Protein AF-A0A8S1AQK8-F1 (afdb_monomer_lite)

Secondary structure (DSSP, 8-state):
-------------------PPTTEESGGG-EEPTTEEE-TTS-EEE----TTTEEEEEE-TTS-EEEPTTEESTTS-EESSTTEEEETTEEEEPPHHHHHHHHHHHHHHHHHHHH--TTGGGSSPSS-HHHHHHHHHHHHHHHHHHHHHHHHHHHHHHHHHHHHHHHHHHHHHHHHHHHHHHHHHHHHHHHHHHHHHHHHHHHHHHHHHHHHHHHHHHHHHHHT-----HHHHHHHHHHHHHHHHHS-HHHHHHHHHHHHHHHHHHHHHHHHHHHHHHHHHHHHHHHHHHHHHHHHHHHHHHHHHHHHHTT-GGGHHHHHHHHHHHHHHHHHHHHHHHHHHHHHHT--HHHHHHHHHHHHHHHHHHHHHHHHHHHHHHHHHHHHHHHHHHHHHHHHHIIIIIHHHHHHHHHHHHHHHHTT-

pLDDT: mean 77.37, std 11.77, range [29.08, 92.19]

InterPro domains:
  IPR002049 Laminin-type EGF domain [PF00053] (47-82)
  IPR002049 Laminin-type EGF domain [PS50027] (47-93)
  IPR002049 Laminin-type EGF domain [SM00180] (47-91)
  IPR002049 Laminin-type EGF domain [cd00055] (46-94)
  IPR050440 Laminin/Netrin Extracellular Matrix [PTHR10574] (21-348)

Sequence (421 aa):
MSFASTIAQPVLEVPVAEFVRRGYAGPECSACAAGWRRDVRGACVACACHARGALSPHCDALGRCRCRPFATGPRCDQCVARRTFMDSDGCSPCDNCTQTLLDSVEQLTTNLRTQADPTELRRIPKPFAAVREFHHNATILQNKLNQFKSNKVHTKNLENILNDLESTEHNLFTEANSLKTEASRREKEAEYLSLESMSALEEVYKARRKLSVQVEALDEFAQGEKHLSAHRALKEARHLLRQIKETKLGDYVTGSNDVFDSAHVQSTAIQEYNYRLSDLTRRMNTLHSRLNTWEQKSADLEKLAGIVWKADDTVTALEEMVKPKLAAVRDIGLRCRLILEDISTLSSSNITDEIRSLLLQSQTFAIKFPSLAAELATLTQAAEEKEGILYNLTPVYKQKYLEAVEKHVKELGVKAKEYKQ

Radius of gyration: 60.31 Å; chains: 1; bounding box: 198×45×149 Å

Organism: Arctia plantaginis (NCBI:txid874455)

Foldseek 3Di:
DDDDDDDDDDDDDDDDPDPADQQFDDVPSPHGDFQWEQDPVRDTDGLLADPQFAPDSGADNVSAGHGDPQFDDSRSLHGPDPQWHQDPNGTGHDDPVVVVVVVVVVVVVVCCVPVPDPCVVVVCPPPNVVVVVVVVVVVVVVVVVVVVVVVVVVVVVLVVVLVVLVVLLVVLLVLLVVLLVVLVVLLVVLVVLLVVLVVLLVVLVVLLVLLVVLLVVLVCVVVVVDPDDLVVSLVSLVVSLVVVVVVPLVVSLVVLVVSLVVLVVSLVVLVVSVVVLVVSVVSLVVSVVVLVVLVVVLVVVVVVVVVVVVPDPVCVVVCVVVVVVSVVSVVSSVVSVVSSVVSVVSRCPVSSVSSVVSSVSSNVSSVVSVVSSVSSVVSSVSSVVSSVVSVVVVVVCCVPPVVVVVVVVVVVVVVVVVVVD

Structure (mmCIF, N/CA/C/O backbone):
data_AF-A0A8S1AQK8-F1
#
_entry.id   AF-A0A8S1AQK8-F1
#
loop_
_atom_site.group_PDB
_atom_site.id
_atom_site.type_symbol
_atom_site.label_atom_id
_atom_site.label_alt_id
_atom_site.label_comp_id
_atom_site.label_asym_id
_atom_site.label_entity_id
_atom_site.label_seq_id
_atom_site.pdbx_PDB_ins_code
_atom_site.Cartn_x
_atom_site.Cartn_y
_atom_site.Cartn_z
_atom_site.occupancy
_atom_site.B_iso_or_equiv
_atom_site.auth_seq_id
_atom_site.auth_comp_id
_atom_site.auth_asym_id
_atom_site.auth_atom_id
_atom_site.pdbx_PDB_model_num
ATOM 1 N N . MET A 1 1 ? 129.127 -18.729 -2.882 1.00 35.97 1 MET A N 1
ATOM 2 C CA . MET A 1 1 ? 128.360 -17.977 -3.902 1.00 35.97 1 MET A CA 1
ATOM 3 C C . MET A 1 1 ? 126.903 -18.335 -3.641 1.00 35.97 1 MET A C 1
ATOM 5 O O . MET A 1 1 ? 126.630 -19.518 -3.586 1.00 35.97 1 MET A O 1
ATOM 9 N N . SER A 1 2 ? 125.968 -17.463 -3.295 1.00 33.12 2 SER A N 1
ATOM 10 C CA . SER A 1 2 ? 125.814 -16.048 -3.609 1.00 33.12 2 SER A CA 1
ATOM 11 C C . SER A 1 2 ? 125.141 -15.302 -2.456 1.00 33.12 2 SER A C 1
ATOM 13 O O . SER A 1 2 ? 124.535 -15.899 -1.571 1.00 33.12 2 SER A O 1
ATOM 15 N N . PHE A 1 3 ? 125.341 -13.991 -2.485 1.00 29.08 3 PHE A N 1
ATOM 16 C CA . PHE A 1 3 ? 125.048 -13.007 -1.457 1.00 29.08 3 PHE A CA 1
ATOM 17 C C . PHE A 1 3 ? 123.557 -12.725 -1.250 1.00 29.08 3 PHE A C 1
ATOM 19 O O . PHE A 1 3 ? 122.744 -12.815 -2.167 1.00 29.08 3 PHE A O 1
ATOM 26 N N . ALA A 1 4 ? 123.267 -12.320 -0.015 1.00 38.44 4 ALA A N 1
ATOM 27 C CA . ALA A 1 4 ? 122.023 -11.745 0.463 1.00 38.44 4 ALA A CA 1
ATOM 28 C C . ALA A 1 4 ? 121.664 -10.421 -0.231 1.00 38.44 4 ALA A C 1
ATOM 30 O O . ALA A 1 4 ? 122.549 -9.642 -0.586 1.00 38.44 4 ALA A O 1
ATOM 31 N N . SER A 1 5 ? 120.368 -10.102 -0.274 1.00 30.77 5 SER A N 1
ATOM 32 C CA . SER A 1 5 ? 119.931 -8.719 -0.088 1.00 30.77 5 SER A CA 1
ATOM 33 C C . SER A 1 5 ? 118.486 -8.635 0.404 1.00 30.77 5 SER A C 1
ATOM 35 O O . SER A 1 5 ? 117.566 -9.204 -0.179 1.00 30.77 5 SER A O 1
ATOM 37 N N . THR A 1 6 ? 118.343 -7.919 1.512 1.00 41.00 6 THR A N 1
ATOM 38 C CA . THR A 1 6 ? 117.124 -7.443 2.163 1.00 41.00 6 THR A CA 1
ATOM 39 C C . THR A 1 6 ? 116.563 -6.257 1.390 1.00 41.00 6 THR A C 1
ATOM 41 O O . THR A 1 6 ? 117.309 -5.301 1.211 1.00 41.00 6 THR A O 1
ATOM 44 N N . ILE A 1 7 ? 115.270 -6.232 1.039 1.00 34.38 7 ILE A N 1
ATOM 45 C CA . ILE A 1 7 ? 114.560 -4.969 0.757 1.00 34.38 7 ILE A CA 1
ATOM 46 C C . ILE A 1 7 ? 113.127 -5.022 1.307 1.00 34.38 7 ILE A C 1
ATOM 48 O O . ILE A 1 7 ? 112.371 -5.961 1.066 1.00 34.38 7 ILE A O 1
ATOM 52 N N . ALA A 1 8 ? 112.812 -3.981 2.077 1.00 32.28 8 ALA A N 1
ATOM 53 C CA . ALA A 1 8 ? 111.547 -3.662 2.717 1.00 32.28 8 ALA A CA 1
ATOM 54 C C . ALA A 1 8 ? 110.463 -3.188 1.726 1.00 32.28 8 ALA A C 1
ATOM 56 O O . ALA A 1 8 ? 110.760 -2.691 0.641 1.00 32.28 8 ALA A O 1
ATOM 57 N N . GLN A 1 9 ? 109.199 -3.303 2.144 1.00 38.00 9 GLN A N 1
ATOM 58 C CA . GLN A 1 9 ? 108.035 -2.712 1.474 1.00 38.00 9 GLN A CA 1
ATOM 59 C C . GLN A 1 9 ? 108.147 -1.183 1.364 1.00 38.00 9 GLN A C 1
ATOM 61 O O . GLN A 1 9 ? 108.571 -0.534 2.323 1.00 38.00 9 GLN A O 1
ATOM 66 N N . PRO A 1 10 ? 107.565 -0.602 0.306 1.00 37.84 10 PRO A N 1
ATOM 67 C CA . PRO A 1 10 ? 106.865 0.659 0.434 1.00 37.84 10 PRO A CA 1
ATOM 68 C C . PRO A 1 10 ? 105.372 0.484 0.131 1.00 37.84 10 PRO A C 1
ATOM 70 O O . PRO A 1 10 ? 104.964 -0.002 -0.919 1.00 37.84 10 PRO A O 1
ATOM 73 N N . VAL A 1 11 ? 104.594 0.839 1.151 1.00 33.06 11 VAL A N 1
ATOM 74 C CA . VAL A 1 11 ? 103.387 1.673 1.129 1.00 33.06 11 VAL A CA 1
ATOM 75 C C . VAL A 1 11 ? 102.499 1.597 -0.119 1.00 33.06 11 VAL A C 1
ATOM 77 O O . VAL A 1 11 ? 102.808 2.083 -1.201 1.00 33.06 11 VAL A O 1
ATOM 80 N N . LEU A 1 12 ? 101.319 1.051 0.150 1.00 39.66 12 LEU A N 1
ATOM 81 C CA . LEU A 1 12 ? 100.062 1.195 -0.562 1.00 39.66 12 LEU A CA 1
ATOM 82 C C . LEU A 1 12 ? 99.781 2.672 -0.934 1.00 39.66 12 LEU A C 1
ATOM 84 O O . LEU A 1 12 ? 99.450 3.471 -0.062 1.00 39.66 12 LEU A O 1
ATOM 88 N N . GLU A 1 13 ? 99.818 3.013 -2.221 1.00 33.25 13 GLU A N 1
ATOM 89 C CA . GLU A 1 13 ? 99.032 4.124 -2.772 1.00 33.25 13 GLU A CA 1
ATOM 90 C C . GLU A 1 13 ? 97.944 3.530 -3.669 1.00 33.25 13 GLU A C 1
ATOM 92 O O . GLU A 1 13 ? 98.164 3.171 -4.823 1.00 33.25 13 GLU A O 1
ATOM 97 N N . VAL A 1 14 ? 96.747 3.383 -3.101 1.00 51.84 14 VAL A N 1
ATOM 98 C CA . VAL A 1 14 ? 95.506 3.279 -3.873 1.00 51.84 14 VAL A CA 1
ATOM 99 C C . VAL A 1 14 ? 95.032 4.707 -4.125 1.00 51.84 14 VAL A C 1
ATOM 101 O O . VAL A 1 14 ? 94.842 5.434 -3.149 1.00 51.84 14 VAL A O 1
ATOM 104 N N . PRO A 1 15 ? 94.762 5.101 -5.383 1.00 44.41 15 PRO A N 1
ATOM 105 C CA . PRO A 1 15 ? 93.731 6.111 -5.574 1.00 44.41 15 PRO A CA 1
ATOM 106 C C . PRO A 1 15 ? 92.690 5.726 -6.633 1.00 44.41 15 PRO A C 1
ATOM 108 O O . PRO A 1 15 ? 92.959 5.583 -7.821 1.00 44.41 15 PRO A O 1
ATOM 111 N N . VAL A 1 16 ? 91.466 5.659 -6.114 1.00 43.66 16 VAL A N 1
ATOM 112 C CA . VAL A 1 16 ? 90.195 6.086 -6.707 1.00 43.66 16 VAL A CA 1
ATOM 113 C C . VAL A 1 16 ? 89.694 5.326 -7.943 1.00 43.66 16 VAL A C 1
ATOM 115 O O . VAL A 1 16 ? 89.776 5.771 -9.085 1.00 43.66 16 VAL A O 1
ATOM 118 N N . ALA A 1 17 ? 88.978 4.229 -7.678 1.00 53.09 17 ALA A N 1
ATOM 119 C CA . ALA A 1 17 ? 87.786 3.904 -8.459 1.00 53.09 17 ALA A CA 1
ATOM 120 C C . ALA A 1 17 ? 86.732 4.996 -8.193 1.00 53.09 17 ALA A C 1
ATOM 122 O O . ALA A 1 17 ? 85.845 4.842 -7.354 1.00 53.09 17 ALA A O 1
ATOM 123 N N . GLU A 1 18 ? 86.892 6.146 -8.844 1.00 49.97 18 GLU A N 1
ATOM 124 C CA . GLU A 1 18 ? 85.935 7.241 -8.756 1.00 49.97 18 GLU A CA 1
ATOM 125 C C . GLU A 1 18 ? 84.737 6.897 -9.634 1.00 49.97 18 GLU A C 1
ATOM 127 O O . GLU A 1 18 ? 84.879 6.342 -10.723 1.00 49.97 18 GLU A O 1
ATOM 132 N N . PHE A 1 19 ? 83.541 7.166 -9.127 1.00 56.34 19 PHE A N 1
ATOM 133 C CA . PHE A 1 19 ? 82.262 6.874 -9.764 1.00 56.34 19 PHE A CA 1
ATOM 134 C C . PHE A 1 19 ? 82.143 7.631 -11.103 1.00 56.34 19 PHE A C 1
ATOM 136 O O . PHE A 1 19 ? 81.564 8.713 -11.183 1.00 56.34 19 PHE A O 1
ATOM 143 N N . VAL A 1 20 ? 82.706 7.082 -12.183 1.00 62.28 20 VAL A N 1
ATOM 144 C CA . VAL A 1 20 ? 82.635 7.705 -13.505 1.00 62.28 20 VAL A CA 1
ATOM 145 C C . VAL A 1 20 ? 81.191 7.637 -13.997 1.00 62.28 20 VAL A C 1
ATOM 147 O O . VAL A 1 20 ? 80.621 6.563 -14.211 1.00 62.28 20 VAL A O 1
ATOM 150 N N . ARG A 1 21 ? 80.571 8.807 -14.175 1.00 70.62 21 ARG A N 1
ATOM 151 C CA . ARG A 1 21 ? 79.219 8.929 -14.730 1.00 70.62 21 ARG A CA 1
ATOM 152 C C . ARG A 1 21 ? 79.172 8.249 -16.103 1.00 70.62 21 ARG A C 1
ATOM 154 O O . ARG A 1 21 ? 80.030 8.510 -16.946 1.00 70.62 21 ARG A O 1
ATOM 161 N N . ARG A 1 22 ? 78.156 7.405 -16.356 1.00 75.31 22 ARG A N 1
ATOM 162 C CA . ARG A 1 22 ? 77.991 6.715 -17.655 1.00 75.31 22 ARG A CA 1
ATOM 163 C C . ARG A 1 22 ? 78.138 7.709 -18.809 1.00 75.31 22 ARG A C 1
ATOM 165 O O . ARG A 1 22 ? 77.418 8.704 -18.858 1.00 75.31 22 ARG A O 1
ATOM 172 N N . GLY A 1 23 ? 79.061 7.410 -19.719 1.00 78.44 23 GLY A N 1
ATOM 173 C CA . GLY A 1 23 ? 79.347 8.235 -20.890 1.00 78.44 23 GLY A CA 1
ATOM 174 C C . GLY A 1 23 ? 80.517 9.209 -20.752 1.00 78.44 23 GLY A C 1
ATOM 175 O O . GLY A 1 23 ? 80.847 9.860 -21.739 1.00 78.44 23 GLY A O 1
ATOM 176 N N . TYR A 1 24 ? 81.175 9.280 -19.592 1.00 83.19 24 TYR A N 1
ATOM 177 C CA . TYR A 1 24 ? 82.377 10.087 -19.349 1.00 83.19 24 TYR A CA 1
ATOM 178 C C . TYR A 1 24 ? 83.602 9.185 -19.116 1.00 83.19 24 TYR A C 1
ATOM 180 O O . TYR A 1 24 ? 83.446 8.021 -18.764 1.00 83.19 24 TYR A O 1
ATOM 188 N N . ALA A 1 25 ? 84.810 9.682 -19.378 1.00 80.44 25 ALA A N 1
ATOM 189 C CA . ALA A 1 25 ? 86.079 8.970 -19.218 1.00 80.44 25 ALA A CA 1
ATOM 190 C C . ALA A 1 25 ? 87.248 9.952 -18.988 1.00 80.44 25 ALA A C 1
ATOM 192 O O . ALA A 1 25 ? 87.110 11.154 -19.219 1.00 80.44 25 ALA A O 1
ATOM 193 N N . GLY A 1 26 ? 88.405 9.429 -18.565 1.00 78.75 26 GLY A N 1
ATOM 194 C CA . GLY A 1 26 ? 89.620 10.203 -18.265 1.00 78.75 26 GLY A CA 1
ATOM 195 C C . GLY A 1 26 ? 89.702 10.691 -16.809 1.00 78.75 26 GLY A C 1
ATOM 196 O O . GLY A 1 26 ? 88.700 10.618 -16.091 1.00 78.75 26 GLY A O 1
ATOM 197 N N . PRO A 1 27 ? 90.878 11.178 -16.360 1.00 69.69 27 PRO A N 1
ATOM 198 C CA . PRO A 1 27 ? 91.016 11.793 -15.042 1.00 69.69 27 PRO A CA 1
ATOM 199 C C . PRO A 1 27 ? 90.060 12.994 -14.947 1.00 69.69 27 PRO A C 1
ATOM 201 O O . PRO A 1 27 ? 89.940 13.776 -15.896 1.00 69.69 27 PRO A O 1
ATOM 204 N N . GLU A 1 28 ? 89.307 13.065 -13.848 1.00 74.69 28 GLU A N 1
ATOM 205 C CA . GLU A 1 28 ? 88.250 14.060 -13.582 1.00 74.69 28 GLU A CA 1
ATOM 206 C C . GLU A 1 28 ? 87.035 14.042 -14.538 1.00 74.69 28 GLU A C 1
ATOM 208 O O . GLU A 1 28 ? 86.314 15.032 -14.652 1.00 74.69 28 GLU A O 1
ATOM 213 N N . CYS A 1 29 ? 86.759 12.936 -15.248 1.00 76.56 29 CYS A N 1
ATOM 214 C CA . CYS A 1 29 ? 85.641 12.856 -16.211 1.00 76.56 29 CYS A CA 1
ATOM 215 C C . CYS A 1 29 ? 85.706 13.929 -17.326 1.00 76.56 29 CYS A C 1
ATOM 217 O O . CYS A 1 29 ? 84.684 14.360 -17.871 1.00 76.56 29 CYS A O 1
ATOM 219 N N . SER A 1 30 ? 86.918 14.363 -17.677 1.00 76.88 30 SER A N 1
ATOM 220 C CA . SER A 1 30 ? 87.186 15.458 -18.617 1.00 76.88 30 SER A CA 1
ATOM 221 C C . SER A 1 30 ? 86.956 15.100 -20.095 1.00 76.88 30 SER A C 1
ATOM 223 O O . SER A 1 30 ? 86.866 15.998 -20.938 1.00 76.88 30 SER A O 1
ATOM 225 N N . ALA A 1 31 ? 86.779 13.821 -20.436 1.00 81.31 31 ALA A N 1
ATOM 226 C CA . ALA A 1 31 ? 86.461 13.347 -21.783 1.00 81.31 31 ALA A CA 1
ATOM 227 C C . ALA A 1 31 ? 85.159 12.529 -21.812 1.00 81.31 31 ALA A C 1
ATOM 229 O O . ALA A 1 31 ? 84.665 12.069 -20.785 1.00 81.31 31 ALA A O 1
ATOM 230 N N . CYS A 1 32 ? 84.579 12.341 -23.000 1.00 84.25 32 CYS A N 1
ATOM 231 C CA . CYS A 1 32 ? 83.489 11.381 -23.168 1.00 84.25 32 CYS A CA 1
ATOM 232 C C . CYS A 1 32 ? 84.048 9.961 -23.314 1.00 84.25 32 CYS A C 1
ATOM 234 O O . CYS A 1 32 ? 85.108 9.761 -23.907 1.00 84.25 32 CYS A O 1
ATOM 236 N N . ALA A 1 33 ? 83.326 8.977 -22.783 1.00 84.19 33 ALA A N 1
ATOM 237 C CA . ALA A 1 33 ? 83.659 7.566 -22.932 1.00 84.19 33 ALA A CA 1
ATOM 238 C C . ALA A 1 33 ? 83.588 7.123 -24.401 1.00 84.19 33 ALA A C 1
ATOM 240 O O . ALA A 1 33 ? 82.897 7.727 -25.223 1.00 84.19 33 ALA A O 1
ATOM 241 N N . ALA A 1 34 ? 84.268 6.028 -24.739 1.00 80.31 34 ALA A N 1
ATOM 242 C CA . ALA A 1 34 ? 84.226 5.472 -26.087 1.00 80.31 34 ALA A CA 1
ATOM 243 C C . ALA A 1 34 ? 82.774 5.167 -26.510 1.00 80.31 34 ALA A C 1
ATOM 245 O O . ALA A 1 34 ? 82.030 4.499 -25.793 1.00 80.31 34 ALA A O 1
ATOM 246 N N . GLY A 1 35 ? 82.356 5.673 -27.675 1.00 81.12 35 GLY A N 1
ATOM 247 C CA . GLY A 1 35 ? 80.964 5.566 -28.138 1.00 81.12 35 GLY A CA 1
ATOM 248 C C . GLY A 1 35 ? 80.052 6.664 -27.597 1.00 81.12 35 GLY A C 1
ATOM 249 O O . GLY A 1 35 ? 78.838 6.551 -27.722 1.00 81.12 35 GLY A O 1
ATOM 250 N N . TRP A 1 36 ? 80.621 7.723 -27.018 1.00 86.00 36 TRP A N 1
ATOM 251 C CA . TRP A 1 36 ? 79.922 8.925 -26.581 1.00 86.00 36 TRP A CA 1
ATOM 252 C C . TRP A 1 36 ? 80.614 10.164 -27.151 1.00 86.00 36 TRP A C 1
ATOM 254 O O . TRP A 1 36 ? 81.833 10.201 -27.304 1.00 86.00 36 TRP A O 1
ATOM 264 N N . ARG A 1 37 ? 79.832 11.196 -27.460 1.00 86.75 37 ARG A N 1
ATOM 265 C CA . ARG A 1 37 ? 80.307 12.492 -27.961 1.00 86.75 37 ARG A CA 1
ATOM 266 C C . ARG A 1 37 ? 79.753 13.626 -27.113 1.00 86.75 37 ARG A C 1
ATOM 268 O O . ARG A 1 37 ? 78.731 13.452 -26.454 1.00 86.75 37 ARG A O 1
ATOM 275 N N . ARG A 1 38 ? 80.356 14.812 -27.186 1.00 85.19 38 ARG A N 1
ATOM 276 C CA . ARG A 1 38 ? 79.736 16.011 -26.609 1.00 85.19 38 ARG A CA 1
ATOM 277 C C . ARG A 1 38 ? 78.570 16.468 -27.480 1.00 85.19 38 ARG A C 1
ATOM 279 O O . ARG A 1 38 ? 78.648 16.478 -28.709 1.00 85.19 38 ARG A O 1
ATOM 286 N N . ASP A 1 39 ? 77.467 16.804 -26.833 1.00 82.50 39 ASP A N 1
ATOM 287 C CA . ASP A 1 39 ? 76.358 17.523 -27.444 1.00 82.50 39 ASP A CA 1
ATOM 288 C C . ASP A 1 39 ? 76.591 19.038 -27.385 1.00 82.50 39 ASP A C 1
ATOM 290 O O . ASP A 1 39 ? 77.487 19.505 -26.683 1.00 82.50 39 ASP A O 1
ATOM 294 N N . VAL A 1 40 ? 75.764 19.823 -28.077 1.00 78.56 40 VAL A N 1
ATOM 295 C CA . VAL A 1 40 ? 75.855 21.297 -28.125 1.00 78.56 40 VAL A CA 1
ATOM 296 C C . VAL A 1 40 ? 75.814 21.967 -26.742 1.00 78.56 40 VAL A C 1
ATOM 298 O O . VAL A 1 40 ? 76.283 23.087 -26.582 1.00 78.56 40 VAL A O 1
ATOM 301 N N . ARG A 1 41 ? 75.298 21.268 -25.722 1.00 79.06 41 ARG A N 1
ATOM 302 C CA . ARG A 1 41 ? 75.254 21.699 -24.311 1.00 79.06 41 ARG A CA 1
ATOM 303 C C . ARG A 1 41 ? 76.453 21.221 -23.476 1.00 79.06 41 ARG A C 1
ATOM 305 O O . ARG A 1 41 ? 76.425 21.309 -22.255 1.00 79.06 41 ARG A O 1
ATOM 312 N N . GLY A 1 42 ? 77.474 20.641 -24.108 1.00 77.25 42 GLY A N 1
ATOM 313 C CA . GLY A 1 42 ? 78.696 20.152 -23.459 1.00 77.25 42 GLY A CA 1
ATOM 314 C C . GLY A 1 42 ? 78.578 18.795 -22.750 1.00 77.25 42 GLY A C 1
ATOM 315 O O . GLY A 1 42 ? 79.599 18.245 -22.327 1.00 77.25 42 GLY A O 1
ATOM 316 N N . ALA A 1 43 ? 77.372 18.224 -22.649 1.00 83.50 43 ALA A N 1
ATOM 317 C CA . ALA A 1 43 ? 77.122 16.918 -22.035 1.00 83.50 43 ALA A CA 1
ATOM 318 C C . ALA A 1 43 ? 77.529 15.751 -22.951 1.00 83.50 43 ALA A C 1
ATOM 320 O O . ALA A 1 43 ? 77.378 15.847 -24.169 1.00 83.50 43 ALA A O 1
ATOM 321 N N . CYS A 1 44 ? 77.999 14.640 -22.377 1.00 86.50 44 CYS A N 1
ATOM 322 C CA . CYS A 1 44 ? 78.300 13.434 -23.144 1.00 86.50 44 CYS A CA 1
ATOM 323 C C . CYS A 1 44 ? 77.015 12.661 -23.459 1.00 86.50 44 CYS A C 1
ATOM 325 O O . CYS A 1 44 ? 76.285 12.247 -22.558 1.00 86.50 44 CYS A O 1
ATOM 327 N N . VAL A 1 45 ? 76.754 12.452 -24.747 1.00 86.25 45 VAL A N 1
ATOM 328 C CA . VAL A 1 45 ? 75.620 11.693 -25.288 1.00 86.25 45 VAL A CA 1
ATOM 329 C C . VAL A 1 45 ? 76.126 10.518 -26.116 1.00 86.25 45 VAL A C 1
ATOM 331 O O . VAL A 1 45 ? 77.160 10.619 -26.776 1.00 86.25 45 VAL A O 1
ATOM 334 N N . ALA A 1 46 ? 75.409 9.397 -26.086 1.00 87.25 46 ALA A N 1
ATOM 335 C CA . ALA A 1 46 ? 75.814 8.202 -26.813 1.00 87.25 46 ALA A CA 1
ATOM 336 C C . ALA A 1 46 ? 75.811 8.452 -28.330 1.00 87.25 46 ALA A C 1
ATOM 338 O O . ALA A 1 46 ? 74.890 9.061 -28.884 1.00 87.25 46 ALA A O 1
ATOM 339 N N . CYS A 1 47 ? 76.841 7.955 -29.007 1.00 88.56 47 CYS A N 1
ATOM 340 C CA . CYS A 1 47 ? 76.890 7.863 -30.454 1.00 88.56 47 CYS A CA 1
ATOM 341 C C . CYS A 1 47 ? 75.759 6.950 -30.914 1.00 88.56 47 CYS A C 1
ATOM 343 O O . CYS A 1 47 ? 75.646 5.794 -30.515 1.00 88.56 47 CYS A O 1
ATOM 345 N N . ALA A 1 48 ? 74.907 7.476 -31.778 1.00 89.25 48 ALA A N 1
ATOM 346 C CA . ALA A 1 48 ? 73.674 6.814 -32.156 1.00 89.25 48 ALA A CA 1
ATOM 347 C C . ALA A 1 48 ? 73.872 5.908 -33.392 1.00 89.25 48 ALA A C 1
ATOM 349 O O . ALA A 1 48 ? 72.978 5.785 -34.227 1.00 89.25 48 ALA A O 1
ATOM 350 N N . CYS A 1 49 ? 75.056 5.309 -33.531 1.00 90.75 49 CYS A N 1
ATOM 351 C CA . CYS A 1 49 ? 75.437 4.499 -34.684 1.00 90.75 49 CYS A CA 1
ATOM 352 C C . CYS A 1 49 ? 74.590 3.231 -34.778 1.00 90.75 49 CYS A C 1
ATOM 354 O O . CYS A 1 49 ? 74.412 2.520 -33.790 1.00 90.75 49 CYS A O 1
ATOM 356 N N . HIS A 1 50 ? 74.061 2.946 -35.966 1.00 89.25 50 HIS A N 1
ATOM 357 C CA . HIS A 1 50 ? 73.225 1.779 -36.197 1.00 89.25 50 HIS A CA 1
ATOM 358 C C . HIS A 1 50 ? 74.061 0.505 -36.051 1.00 89.25 50 HIS A C 1
ATOM 360 O O . HIS A 1 50 ? 75.029 0.312 -36.784 1.00 89.25 50 HIS A O 1
ATOM 366 N N . ALA A 1 51 ? 73.677 -0.381 -35.128 1.00 86.44 51 ALA A N 1
ATOM 367 C CA . ALA A 1 51 ? 74.486 -1.537 -34.726 1.00 86.44 51 ALA A CA 1
ATOM 368 C C . ALA A 1 51 ? 74.898 -2.451 -35.894 1.00 86.44 51 ALA A C 1
ATOM 370 O O . ALA A 1 51 ? 75.964 -3.058 -35.857 1.00 86.44 51 ALA A O 1
ATOM 371 N N . ARG A 1 52 ? 74.063 -2.525 -36.937 1.00 86.94 52 ARG A N 1
ATOM 372 C CA . ARG A 1 52 ? 74.273 -3.396 -38.105 1.00 86.94 52 ARG A CA 1
ATOM 373 C C . ARG A 1 52 ? 74.837 -2.677 -39.324 1.00 86.94 52 ARG A C 1
ATOM 375 O O . ARG A 1 52 ? 75.416 -3.312 -40.194 1.00 86.94 52 ARG A O 1
ATOM 382 N N . GLY A 1 53 ? 74.698 -1.353 -39.374 1.00 85.12 53 GLY A N 1
ATOM 383 C CA . GLY A 1 53 ? 75.172 -0.548 -40.501 1.00 85.12 53 GLY A CA 1
ATOM 384 C C . GLY A 1 53 ? 76.488 0.175 -40.224 1.00 85.12 53 GLY A C 1
ATOM 385 O O . GLY A 1 53 ? 77.186 0.548 -41.160 1.00 85.12 53 GLY A O 1
ATOM 386 N N . ALA A 1 54 ? 76.875 0.348 -38.959 1.00 89.31 54 ALA A N 1
ATOM 387 C CA . ALA A 1 54 ? 78.153 0.932 -38.573 1.00 89.31 54 ALA A CA 1
ATOM 388 C C . ALA A 1 54 ? 79.232 -0.143 -38.341 1.00 89.31 54 ALA A C 1
ATOM 390 O O . ALA A 1 54 ? 78.958 -1.276 -37.943 1.00 89.31 54 ALA A O 1
ATOM 391 N N . LEU A 1 55 ? 80.490 0.218 -38.593 1.00 88.44 55 LEU A N 1
ATOM 392 C CA . LEU A 1 55 ? 81.662 -0.614 -38.306 1.00 88.44 55 LEU A CA 1
ATOM 393 C C . LEU A 1 55 ? 81.933 -0.709 -36.800 1.00 88.44 55 LEU A C 1
ATOM 395 O O . LEU A 1 55 ? 82.468 -1.709 -36.332 1.00 88.44 55 LEU A O 1
ATOM 399 N N . SER A 1 56 ? 81.560 0.324 -36.046 1.00 86.38 56 SER A N 1
ATOM 400 C CA . SER A 1 56 ? 81.688 0.383 -34.593 1.00 86.38 56 SER A CA 1
ATOM 401 C C . SER A 1 56 ? 80.617 1.308 -34.000 1.00 86.38 56 SER A C 1
ATOM 403 O O . SER A 1 56 ? 80.058 2.145 -34.716 1.00 86.38 56 SER A O 1
ATOM 405 N N . PRO A 1 57 ? 80.333 1.213 -32.690 1.00 85.31 57 PRO A N 1
ATOM 406 C CA . PRO A 1 57 ? 79.445 2.149 -32.001 1.00 85.31 57 PRO A CA 1
ATOM 407 C C . PRO A 1 57 ? 80.083 3.536 -31.782 1.00 85.31 57 PRO A C 1
ATOM 409 O O . PRO A 1 57 ? 79.520 4.364 -31.072 1.00 85.31 57 PRO A O 1
ATOM 412 N N . HIS A 1 58 ? 81.267 3.804 -32.341 1.00 87.56 58 HIS A N 1
ATOM 413 C CA . HIS A 1 58 ? 81.984 5.066 -32.181 1.00 87.56 58 HIS A CA 1
ATOM 414 C C . HIS A 1 58 ? 81.682 6.021 -33.339 1.00 87.56 58 HIS A C 1
ATOM 416 O O . HIS A 1 58 ? 81.614 5.620 -34.502 1.00 87.56 58 HIS A O 1
ATOM 422 N N . CYS A 1 59 ? 81.530 7.301 -33.014 1.00 87.56 59 CYS A N 1
ATOM 423 C CA . CYS A 1 59 ? 81.284 8.374 -33.965 1.00 87.56 59 CYS A CA 1
ATOM 424 C C . CYS A 1 59 ? 82.398 9.426 -33.902 1.00 87.56 59 CYS A C 1
ATOM 426 O O . CYS A 1 59 ? 83.110 9.522 -32.901 1.00 87.56 59 CYS A O 1
ATOM 428 N N . ASP A 1 60 ? 82.569 10.190 -34.982 1.00 85.06 60 ASP A N 1
ATOM 429 C CA . ASP A 1 60 ? 83.492 11.326 -35.008 1.00 85.06 60 ASP A CA 1
ATOM 430 C C . ASP A 1 60 ? 83.009 12.471 -34.088 1.00 85.06 60 ASP A C 1
ATOM 432 O O . ASP A 1 60 ? 81.914 12.427 -33.520 1.00 85.06 60 ASP A O 1
ATOM 436 N N . ALA A 1 61 ? 83.816 13.527 -33.941 1.00 77.56 61 ALA A N 1
ATOM 437 C CA . ALA A 1 61 ? 83.465 14.690 -33.117 1.00 77.56 61 ALA A CA 1
ATOM 438 C C . ALA A 1 61 ? 82.161 15.389 -33.562 1.00 77.56 61 ALA A C 1
ATOM 440 O O . ALA A 1 61 ? 81.533 16.085 -32.767 1.00 77.56 61 ALA A O 1
ATOM 441 N N . LEU A 1 62 ? 81.738 15.179 -34.814 1.00 77.44 62 LEU A N 1
ATOM 442 C CA . LEU A 1 62 ? 80.503 15.707 -35.396 1.00 77.44 62 LEU A CA 1
ATOM 443 C C . LEU A 1 62 ? 79.325 14.723 -35.274 1.00 77.44 62 LEU A C 1
ATOM 445 O O . LEU A 1 62 ? 78.217 15.025 -35.711 1.00 77.44 62 LEU A O 1
ATOM 449 N N . GLY A 1 63 ? 79.534 13.555 -34.665 1.00 82.00 63 GLY A N 1
ATOM 450 C CA . GLY A 1 63 ? 78.512 12.536 -34.470 1.00 82.00 63 GLY A CA 1
ATOM 451 C C . GLY A 1 63 ? 78.243 11.646 -35.677 1.00 82.00 63 GLY A C 1
ATOM 452 O O . GLY A 1 63 ? 77.226 10.953 -35.681 1.00 82.00 63 GLY A O 1
ATOM 453 N N . ARG A 1 64 ? 79.133 11.628 -36.673 1.00 87.81 64 ARG A N 1
ATOM 454 C CA . ARG A 1 64 ? 79.023 10.754 -37.844 1.00 87.81 64 ARG A CA 1
ATOM 455 C C . ARG A 1 64 ? 79.680 9.411 -37.582 1.00 87.81 64 ARG A C 1
ATOM 457 O O . ARG A 1 64 ? 80.817 9.323 -37.117 1.00 87.81 64 ARG A O 1
ATOM 464 N N . CYS A 1 65 ? 78.948 8.360 -37.901 1.00 91.62 65 CYS A N 1
ATOM 465 C CA . CYS A 1 65 ? 79.375 6.984 -37.732 1.00 91.62 65 CYS A CA 1
ATOM 466 C C . CYS A 1 65 ? 80.150 6.501 -38.958 1.00 91.62 65 CYS A C 1
ATOM 468 O O . CYS A 1 65 ? 79.906 6.933 -40.084 1.00 91.62 65 CYS A O 1
ATOM 470 N N . ARG A 1 66 ? 81.087 5.575 -38.747 1.00 91.12 66 ARG A N 1
ATOM 471 C CA . ARG A 1 66 ? 81.799 4.921 -39.849 1.00 91.12 66 ARG A CA 1
ATOM 472 C C . ARG A 1 66 ? 80.951 3.765 -40.369 1.00 91.12 66 ARG A C 1
ATOM 474 O O . ARG A 1 66 ? 80.782 2.777 -39.658 1.00 91.12 66 ARG A O 1
ATOM 481 N N . CYS A 1 67 ? 80.406 3.894 -41.573 1.00 90.94 67 CYS A N 1
ATOM 482 C CA . CYS A 1 67 ? 79.481 2.904 -42.123 1.00 90.94 67 CYS A CA 1
ATOM 483 C C . CYS A 1 67 ? 80.205 1.693 -42.714 1.00 90.94 67 CYS A C 1
ATOM 485 O O . CYS A 1 67 ? 81.300 1.810 -43.264 1.00 90.94 67 CYS A O 1
ATOM 487 N N . ARG A 1 68 ? 79.579 0.521 -42.582 1.00 87.69 68 ARG A N 1
ATOM 488 C CA . ARG A 1 68 ? 79.931 -0.700 -43.311 1.00 87.69 68 ARG A CA 1
ATOM 489 C C . ARG A 1 68 ? 79.662 -0.504 -44.809 1.00 87.69 68 ARG A C 1
ATOM 491 O O . ARG A 1 68 ? 78.867 0.369 -45.168 1.00 87.69 68 ARG A O 1
ATOM 498 N N . PRO A 1 69 ? 80.284 -1.312 -45.688 1.00 84.69 69 PRO A N 1
ATOM 499 C CA . PRO A 1 69 ? 79.946 -1.314 -47.106 1.00 84.69 69 PRO A CA 1
ATOM 500 C C . PRO A 1 69 ? 78.429 -1.400 -47.316 1.00 84.69 69 PRO A C 1
ATOM 502 O O . PRO A 1 69 ? 77.744 -2.127 -46.601 1.00 84.69 69 PRO A O 1
ATOM 505 N N . PHE A 1 70 ? 77.919 -0.634 -48.281 1.00 84.94 70 PHE A N 1
ATOM 506 C CA . PHE A 1 70 ? 76.497 -0.535 -48.639 1.00 84.94 70 PHE A CA 1
ATOM 507 C C . PHE A 1 70 ? 75.569 0.149 -47.623 1.00 84.94 70 PHE A C 1
ATOM 509 O O . PHE A 1 70 ? 74.428 0.419 -47.987 1.00 84.94 70 PHE A O 1
ATOM 516 N N . ALA A 1 71 ? 76.034 0.516 -46.425 1.00 89.19 71 ALA A N 1
ATOM 517 C CA . ALA A 1 71 ? 75.299 1.378 -45.497 1.00 89.19 71 ALA A CA 1
ATOM 518 C C . ALA A 1 71 ? 75.705 2.857 -45.658 1.00 89.19 71 ALA A C 1
ATOM 520 O O . ALA A 1 71 ? 76.842 3.176 -46.002 1.00 89.19 71 ALA A O 1
ATOM 521 N N . THR A 1 72 ? 74.778 3.777 -45.404 1.00 89.31 72 THR A N 1
ATOM 522 C CA . THR A 1 72 ? 74.948 5.227 -45.559 1.00 89.31 72 THR A CA 1
ATOM 523 C C . THR A 1 72 ? 74.121 6.007 -44.536 1.00 89.31 72 THR A C 1
ATOM 525 O O . THR A 1 72 ? 73.360 5.438 -43.753 1.00 89.31 72 THR A O 1
ATOM 528 N N . GLY A 1 73 ? 74.285 7.328 -44.538 1.00 88.19 73 GLY A N 1
ATOM 529 C CA . GLY A 1 73 ? 73.678 8.250 -43.584 1.00 88.19 73 GLY A CA 1
ATOM 530 C C . GLY A 1 73 ? 74.583 8.534 -42.378 1.00 88.19 73 GLY A C 1
ATOM 531 O O . GLY A 1 73 ? 75.520 7.786 -42.100 1.00 88.19 73 GLY A O 1
ATOM 532 N N . PRO A 1 74 ? 74.317 9.614 -41.623 1.00 85.50 74 PRO A N 1
ATOM 533 C CA . PRO A 1 74 ? 75.156 10.026 -40.493 1.00 85.50 74 PRO A CA 1
ATOM 534 C C . PRO A 1 74 ? 75.212 8.975 -39.375 1.00 85.50 74 PRO A C 1
ATOM 536 O O . PRO A 1 74 ? 76.186 8.927 -38.626 1.00 85.50 74 PRO A O 1
ATOM 539 N N . ARG A 1 75 ? 74.188 8.120 -39.280 1.00 88.69 75 ARG A N 1
ATOM 540 C CA . ARG A 1 75 ? 74.078 7.032 -38.302 1.00 88.69 75 ARG A CA 1
ATOM 541 C C . ARG A 1 75 ? 74.258 5.645 -38.922 1.00 88.69 75 ARG A C 1
ATOM 543 O O . ARG A 1 75 ? 74.191 4.664 -38.187 1.00 88.69 75 ARG A O 1
ATOM 550 N N . CYS A 1 76 ? 74.524 5.556 -40.226 1.00 90.81 76 CYS A N 1
ATOM 551 C CA . CYS A 1 76 ? 74.615 4.299 -40.975 1.00 90.81 76 CYS A CA 1
ATOM 552 C C . CYS A 1 76 ? 73.336 3.450 -40.928 1.00 90.81 76 CYS A C 1
ATOM 554 O O . CYS A 1 76 ? 73.393 2.226 -40.883 1.00 90.81 76 CYS A O 1
ATOM 556 N N . ASP A 1 77 ? 72.179 4.096 -40.878 1.00 87.81 77 ASP A N 1
ATOM 557 C CA . ASP A 1 77 ? 70.850 3.495 -40.752 1.00 87.81 77 ASP A CA 1
ATOM 558 C C . ASP A 1 77 ? 70.125 3.328 -42.096 1.00 87.81 77 ASP A C 1
ATOM 560 O O . ASP A 1 77 ? 69.006 2.822 -42.137 1.00 87.81 77 ASP A O 1
ATOM 564 N N . GLN A 1 78 ? 70.760 3.716 -43.202 1.00 88.69 78 GLN A N 1
ATOM 565 C CA . GLN A 1 78 ? 70.202 3.621 -44.549 1.00 88.69 78 GLN A CA 1
ATOM 566 C C . GLN A 1 78 ? 71.099 2.772 -45.444 1.00 88.69 78 GLN A C 1
ATOM 568 O O . GLN A 1 78 ? 72.295 2.655 -45.193 1.00 88.69 78 GLN A O 1
ATOM 573 N N . CYS A 1 79 ? 70.542 2.208 -46.512 1.00 88.56 79 CYS A N 1
ATOM 574 C CA . CYS A 1 79 ? 71.309 1.470 -47.509 1.00 88.56 79 CYS A CA 1
ATOM 575 C C . CYS A 1 79 ? 71.565 2.323 -48.756 1.00 88.56 79 CYS A C 1
ATOM 577 O O . CYS A 1 79 ? 70.715 3.107 -49.172 1.00 88.56 79 CYS A O 1
ATOM 579 N N . VAL A 1 80 ? 72.760 2.193 -49.339 1.00 86.00 80 VAL A N 1
ATOM 580 C CA . VAL A 1 80 ? 73.207 2.953 -50.520 1.00 86.00 80 VAL A CA 1
ATOM 581 C C . VAL A 1 80 ? 72.407 2.555 -51.758 1.00 86.00 80 VAL A C 1
ATOM 583 O O . VAL A 1 80 ? 72.012 3.408 -52.552 1.00 86.00 80 VAL A O 1
ATOM 586 N N . ALA A 1 81 ? 72.182 1.253 -51.938 1.00 84.12 81 ALA A N 1
ATOM 587 C CA . ALA A 1 81 ? 71.453 0.733 -53.080 1.00 84.12 81 ALA A CA 1
ATOM 588 C C . ALA A 1 81 ? 69.945 0.932 -52.888 1.00 84.12 81 ALA A C 1
ATOM 590 O O . ALA A 1 81 ? 69.376 0.623 -51.839 1.00 84.12 81 ALA A O 1
ATOM 591 N N . ARG A 1 82 ? 69.273 1.418 -53.934 1.00 77.12 82 ARG A N 1
ATOM 592 C CA . ARG A 1 82 ? 67.807 1.451 -53.958 1.00 77.12 82 ARG A CA 1
ATOM 593 C C . ARG A 1 82 ? 67.275 0.020 -53.873 1.00 77.12 82 ARG A C 1
ATOM 595 O O . ARG A 1 82 ? 67.915 -0.897 -54.377 1.00 77.12 82 ARG A O 1
ATOM 602 N N . ARG A 1 83 ? 66.092 -0.148 -53.272 1.00 83.69 83 ARG A N 1
ATOM 603 C CA . ARG A 1 83 ? 65.416 -1.455 -53.135 1.00 83.69 83 ARG A CA 1
ATOM 604 C C . ARG A 1 83 ? 66.208 -2.457 -52.281 1.00 83.69 83 ARG A C 1
ATOM 606 O O . ARG A 1 83 ? 66.197 -3.661 -52.529 1.00 83.69 83 ARG A O 1
ATOM 613 N N . THR A 1 84 ? 66.902 -1.941 -51.273 1.00 83.75 84 THR A N 1
ATOM 614 C CA . THR A 1 84 ? 67.578 -2.727 -50.240 1.00 83.75 84 THR A CA 1
ATOM 615 C C . THR A 1 84 ? 67.146 -2.221 -48.867 1.00 83.75 84 THR A C 1
ATOM 617 O O . THR A 1 84 ? 66.759 -1.057 -48.723 1.00 83.75 84 THR A O 1
ATOM 620 N N . PHE A 1 85 ? 67.168 -3.095 -47.869 1.00 85.19 85 PHE A N 1
ATOM 621 C CA . PHE A 1 85 ? 66.773 -2.794 -46.499 1.00 85.19 85 PHE A CA 1
ATOM 622 C C . PHE A 1 85 ? 67.843 -3.272 -45.513 1.00 85.19 85 PHE A C 1
ATOM 624 O O . PHE A 1 85 ? 68.698 -4.091 -45.842 1.00 85.19 85 PHE A O 1
ATOM 631 N N . MET A 1 86 ? 67.817 -2.713 -44.305 1.00 85.44 86 MET A N 1
ATOM 632 C CA . MET A 1 86 ? 68.795 -3.001 -43.258 1.00 85.44 86 MET A CA 1
ATOM 633 C C . MET A 1 86 ? 68.319 -4.179 -42.396 1.00 85.44 86 MET A C 1
ATOM 635 O O . MET A 1 86 ? 67.393 -4.021 -41.598 1.00 85.44 86 MET A O 1
ATOM 639 N N . ASP A 1 87 ? 68.976 -5.328 -42.522 1.00 82.62 87 ASP A N 1
ATOM 640 C CA . ASP A 1 87 ? 68.690 -6.569 -41.792 1.00 82.62 87 ASP A CA 1
ATOM 641 C C . ASP A 1 87 ? 69.859 -6.992 -40.874 1.00 82.62 87 ASP A C 1
ATOM 643 O O . ASP A 1 87 ? 70.789 -6.211 -40.652 1.00 82.62 87 ASP A O 1
ATOM 647 N N . SER A 1 88 ? 69.806 -8.203 -40.298 1.00 79.25 88 SER A N 1
ATOM 648 C CA . SER A 1 88 ? 70.820 -8.812 -39.422 1.00 79.25 88 SER A CA 1
ATOM 649 C C . SER A 1 88 ? 72.239 -8.735 -39.982 1.00 79.25 88 SER A C 1
ATOM 651 O O . SER A 1 88 ? 73.153 -8.381 -39.236 1.00 79.25 88 SER A O 1
ATOM 653 N N . ASP A 1 89 ? 72.401 -8.979 -41.282 1.00 77.88 89 ASP A N 1
ATOM 654 C CA . ASP A 1 89 ? 73.701 -9.054 -41.962 1.00 77.88 89 ASP A CA 1
ATOM 655 C C . ASP A 1 89 ? 74.125 -7.734 -42.633 1.00 77.88 89 ASP A C 1
ATOM 657 O O . ASP A 1 89 ? 75.140 -7.669 -43.330 1.00 77.88 89 ASP A O 1
ATOM 661 N N . GLY A 1 90 ? 73.380 -6.651 -42.387 1.00 82.38 90 GLY A N 1
ATOM 662 C CA . GLY A 1 90 ? 73.601 -5.339 -42.991 1.00 82.38 90 GLY A CA 1
ATOM 663 C C . GLY A 1 90 ? 72.575 -5.035 -44.077 1.00 82.38 90 GLY A C 1
ATOM 664 O O . GLY A 1 90 ? 71.389 -5.295 -43.906 1.00 82.38 90 GLY A O 1
ATOM 665 N N . CYS A 1 91 ? 73.009 -4.428 -45.178 1.00 86.88 91 CYS A N 1
ATOM 666 C CA . CYS A 1 91 ? 72.109 -4.055 -46.266 1.00 86.88 91 CYS A CA 1
ATOM 667 C C . CYS A 1 91 ? 71.852 -5.230 -47.208 1.00 86.88 91 CYS A C 1
ATOM 669 O O . CYS A 1 91 ? 72.734 -5.608 -47.979 1.00 86.88 91 CYS A O 1
ATOM 671 N N . SER A 1 92 ? 70.628 -5.748 -47.172 1.00 83.25 92 SER A N 1
ATOM 672 C CA . SER A 1 92 ? 70.171 -6.869 -47.991 1.00 83.25 92 SER A CA 1
ATOM 673 C C . SER A 1 92 ? 69.162 -6.399 -49.042 1.00 83.25 92 SER A C 1
ATOM 675 O O . SER A 1 92 ? 68.376 -5.481 -48.782 1.00 83.25 92 SER A O 1
ATOM 677 N N . PRO A 1 93 ? 69.156 -6.986 -50.250 1.00 83.06 93 PRO A N 1
ATOM 678 C CA . PRO A 1 93 ? 68.117 -6.699 -51.231 1.00 83.06 93 PRO A CA 1
ATOM 679 C C . PRO A 1 93 ? 66.751 -7.140 -50.709 1.00 83.06 93 PRO A C 1
ATOM 681 O O . PRO A 1 93 ? 66.651 -8.146 -50.008 1.00 83.06 93 PRO A O 1
ATOM 684 N N . CYS A 1 94 ? 65.696 -6.401 -51.068 1.00 84.00 94 CYS A N 1
ATOM 685 C CA . CYS A 1 94 ? 64.336 -6.872 -50.813 1.00 84.00 94 CYS A CA 1
ATOM 686 C C . CYS A 1 94 ? 64.115 -8.235 -51.486 1.00 84.00 94 CYS A C 1
ATOM 688 O O . CYS A 1 94 ? 64.740 -8.535 -52.508 1.00 84.00 94 CYS A O 1
ATOM 690 N N . ASP A 1 95 ? 63.217 -9.037 -50.923 1.00 83.94 95 ASP A N 1
ATOM 691 C CA . ASP A 1 95 ? 62.851 -10.339 -51.467 1.00 83.94 95 ASP A CA 1
ATOM 692 C C . ASP A 1 95 ? 62.211 -10.229 -52.862 1.00 83.94 95 ASP A C 1
ATOM 694 O O . ASP A 1 95 ? 61.792 -9.159 -53.311 1.00 83.94 95 ASP A O 1
ATOM 698 N N . ASN A 1 96 ? 62.127 -11.360 -53.562 1.00 82.69 96 ASN A N 1
ATOM 699 C CA . ASN A 1 96 ? 61.661 -11.395 -54.948 1.00 82.69 96 ASN A CA 1
ATOM 700 C C . ASN A 1 96 ? 60.233 -10.827 -55.103 1.00 82.69 96 ASN A C 1
ATOM 702 O O . ASN A 1 96 ? 59.945 -10.104 -56.058 1.00 82.69 96 ASN A O 1
ATOM 706 N N . CYS A 1 97 ? 59.355 -11.076 -54.125 1.00 82.69 97 CYS A N 1
ATOM 707 C CA . CYS A 1 97 ? 58.001 -10.524 -54.106 1.00 82.69 97 CYS A CA 1
ATOM 708 C C . CYS A 1 97 ? 58.009 -8.992 -54.010 1.00 82.69 97 CYS A C 1
ATOM 710 O O . CYS A 1 97 ? 57.336 -8.321 -54.795 1.00 82.69 97 CYS A O 1
ATOM 712 N N . THR A 1 98 ? 58.797 -8.421 -53.097 1.00 82.06 98 THR A N 1
ATOM 713 C CA . THR A 1 98 ? 58.875 -6.964 -52.938 1.00 82.06 98 THR A CA 1
ATOM 714 C C . THR A 1 98 ? 59.587 -6.304 -54.116 1.00 82.06 98 THR A C 1
ATOM 716 O O . THR A 1 98 ? 59.172 -5.227 -54.537 1.00 82.06 98 THR A O 1
ATOM 719 N N . GLN A 1 99 ? 60.609 -6.933 -54.706 1.00 84.81 99 GLN A N 1
ATOM 720 C CA . GLN A 1 99 ? 61.240 -6.412 -55.927 1.00 84.81 99 GLN A CA 1
ATOM 721 C C . GLN A 1 99 ? 60.249 -6.357 -57.090 1.00 84.81 99 GLN A C 1
ATOM 723 O O . GLN A 1 99 ? 60.120 -5.311 -57.721 1.00 84.81 99 GLN A O 1
ATOM 728 N N . THR A 1 100 ? 59.480 -7.429 -57.298 1.00 86.81 100 THR A N 1
ATOM 729 C CA . THR A 1 100 ? 58.448 -7.499 -58.345 1.00 86.81 100 THR A CA 1
ATOM 730 C C . THR A 1 100 ? 57.371 -6.429 -58.149 1.00 86.81 100 THR A C 1
ATOM 732 O O . THR A 1 100 ? 56.932 -5.789 -59.108 1.00 86.81 100 THR A O 1
ATOM 735 N N . LEU A 1 101 ? 56.957 -6.190 -56.900 1.00 84.81 101 LEU A N 1
ATOM 736 C CA . LEU A 1 101 ? 56.028 -5.112 -56.568 1.00 84.81 101 LEU A CA 1
ATOM 737 C C . LEU A 1 101 ? 56.625 -3.743 -56.913 1.00 84.81 101 LEU A C 1
ATOM 739 O O . LEU A 1 101 ? 55.963 -2.926 -57.548 1.00 84.81 101 LEU A O 1
ATOM 743 N N . LEU A 1 102 ? 57.871 -3.490 -56.511 1.00 85.81 102 LEU A N 1
ATOM 744 C CA . LEU A 1 102 ? 58.550 -2.223 -56.773 1.00 85.81 102 LEU A CA 1
ATOM 745 C C . LEU A 1 102 ? 58.775 -1.998 -58.279 1.00 85.81 102 LEU A C 1
ATOM 747 O O . LEU A 1 102 ? 58.598 -0.874 -58.745 1.00 85.81 102 LEU A O 1
ATOM 751 N N . ASP A 1 103 ? 59.055 -3.053 -59.051 1.00 87.56 103 ASP A N 1
ATOM 752 C CA . ASP A 1 103 ? 59.118 -3.012 -60.520 1.00 87.56 103 ASP A CA 1
ATOM 753 C C . ASP A 1 103 ? 57.767 -2.669 -61.135 1.00 87.56 103 ASP A C 1
ATOM 755 O O . ASP A 1 103 ? 57.678 -1.775 -61.975 1.00 87.56 103 ASP A O 1
ATOM 759 N N . SER A 1 104 ? 56.700 -3.310 -60.660 1.00 87.69 104 SER A N 1
ATOM 760 C CA . SER A 1 104 ? 55.340 -3.037 -61.125 1.00 87.69 104 SER A CA 1
ATOM 761 C C . SER A 1 104 ? 54.931 -1.589 -60.836 1.00 87.69 104 SER A C 1
ATOM 763 O O . SER A 1 104 ? 54.338 -0.926 -61.685 1.00 87.69 104 SER A O 1
ATOM 765 N N . VAL A 1 105 ? 55.282 -1.060 -59.660 1.00 85.19 105 VAL A N 1
ATOM 766 C CA . VAL A 1 105 ? 55.007 0.334 -59.276 1.00 85.19 105 VAL A CA 1
ATOM 767 C C . VAL A 1 105 ? 55.823 1.319 -60.116 1.00 85.19 105 VAL A C 1
ATOM 769 O O . VAL A 1 105 ? 55.289 2.345 -60.545 1.00 85.19 105 VAL A O 1
ATOM 772 N N . GLU A 1 106 ? 57.097 1.034 -60.384 1.00 86.06 106 GLU A N 1
ATOM 773 C CA . GLU A 1 106 ? 57.944 1.887 -61.225 1.00 86.06 106 GLU A CA 1
ATOM 774 C C . GLU A 1 106 ? 57.470 1.876 -62.686 1.00 86.06 106 GLU A C 1
ATOM 776 O O . GLU A 1 106 ? 57.365 2.936 -63.313 1.00 86.06 106 GLU A O 1
ATOM 781 N N . GLN A 1 107 ? 57.067 0.712 -63.197 1.00 88.94 107 GLN A N 1
ATOM 782 C CA . GLN A 1 107 ? 56.462 0.565 -64.517 1.00 88.94 107 GLN A CA 1
ATOM 783 C C . GLN A 1 107 ? 55.135 1.328 -64.614 1.00 88.94 107 GLN A C 1
ATOM 785 O O . GLN A 1 107 ? 54.946 2.101 -65.552 1.00 88.94 107 GLN A O 1
ATOM 790 N N . LEU A 1 108 ? 54.246 1.196 -63.623 1.00 82.50 108 LEU A N 1
ATOM 791 C CA . LEU A 1 108 ? 52.993 1.956 -63.552 1.00 82.50 108 LEU A CA 1
ATOM 792 C C . LEU A 1 108 ? 53.243 3.464 -63.499 1.00 82.50 108 LEU A C 1
ATOM 794 O O . LEU A 1 108 ? 52.595 4.221 -64.215 1.00 82.50 108 LEU A O 1
ATOM 798 N N . THR A 1 109 ? 54.205 3.910 -62.693 1.00 82.56 109 THR A N 1
ATOM 799 C CA . THR A 1 109 ? 54.559 5.331 -62.577 1.00 82.56 109 THR A CA 1
ATOM 800 C C . THR A 1 109 ? 55.097 5.877 -63.898 1.00 82.56 109 THR A C 1
ATOM 802 O O . THR A 1 109 ? 54.787 7.005 -64.281 1.00 82.56 109 THR A O 1
ATOM 805 N N . THR A 1 110 ? 55.893 5.081 -64.610 1.00 84.00 110 THR A N 1
ATOM 806 C CA . THR A 1 110 ? 56.456 5.465 -65.907 1.00 84.00 110 THR A CA 1
ATOM 807 C C . THR A 1 110 ? 55.373 5.506 -66.977 1.00 84.00 110 THR A C 1
ATOM 809 O O . THR A 1 110 ? 55.273 6.508 -67.677 1.00 84.00 110 THR A O 1
ATOM 812 N N . ASN A 1 111 ? 54.500 4.496 -67.029 1.00 83.12 111 ASN A N 1
ATOM 813 C CA . ASN A 1 111 ? 53.338 4.472 -67.917 1.00 83.12 111 ASN A CA 1
ATOM 814 C C . ASN A 1 111 ? 52.410 5.661 -67.650 1.00 83.12 111 ASN A C 1
ATOM 816 O O . ASN A 1 111 ? 51.992 6.326 -68.586 1.00 83.12 111 ASN A O 1
ATOM 820 N N . LEU A 1 112 ? 52.143 5.999 -66.386 1.00 72.38 112 LEU A N 1
ATOM 821 C CA . LEU A 1 112 ? 51.366 7.189 -66.041 1.00 72.38 112 LEU A CA 1
ATOM 822 C C . LEU A 1 112 ? 52.057 8.477 -66.501 1.00 72.38 112 LEU A C 1
ATOM 824 O O . LEU A 1 112 ? 51.387 9.382 -66.970 1.00 72.38 112 LEU A O 1
ATOM 828 N N . ARG A 1 113 ? 53.384 8.589 -66.414 1.00 72.94 113 ARG A N 1
ATOM 829 C CA . ARG A 1 113 ? 54.095 9.794 -66.878 1.00 72.94 113 ARG A CA 1
ATOM 830 C C . ARG A 1 113 ? 54.140 9.939 -68.397 1.00 72.94 113 ARG A C 1
ATOM 832 O O . ARG A 1 113 ? 54.203 11.066 -68.873 1.00 72.94 113 ARG A O 1
ATOM 839 N N . THR A 1 114 ? 54.168 8.834 -69.139 1.00 76.38 114 THR A N 1
ATOM 840 C CA . THR A 1 114 ? 54.334 8.846 -70.602 1.00 76.38 114 THR A CA 1
ATOM 841 C C . THR A 1 114 ? 53.018 8.716 -71.360 1.00 76.38 114 THR A C 1
ATOM 843 O O . THR A 1 114 ? 52.906 9.251 -72.459 1.00 76.38 114 THR A O 1
ATOM 846 N N . GLN A 1 115 ? 52.030 8.023 -70.790 1.00 71.44 115 GLN A N 1
ATOM 847 C CA . GLN A 1 115 ? 50.733 7.752 -71.415 1.00 71.44 115 GLN A CA 1
ATOM 848 C C . GLN A 1 115 ? 49.597 8.592 -70.832 1.00 71.44 115 GLN A C 1
ATOM 850 O O . GLN A 1 115 ? 48.569 8.731 -71.493 1.00 71.44 115 GLN A O 1
ATOM 855 N N . ALA A 1 116 ? 49.733 9.151 -69.622 1.00 62.38 116 ALA A N 1
ATOM 856 C CA . ALA A 1 116 ? 48.724 10.088 -69.146 1.00 62.38 116 ALA A CA 1
ATOM 857 C C . ALA A 1 116 ? 48.934 11.435 -69.836 1.00 62.38 116 ALA A C 1
ATOM 859 O O . ALA A 1 116 ? 49.946 12.105 -69.637 1.00 62.38 116 ALA A O 1
ATOM 860 N N . ASP A 1 117 ? 47.945 11.842 -70.622 1.00 63.53 117 ASP A N 1
ATOM 861 C CA . ASP A 1 117 ? 47.838 13.205 -71.109 1.00 63.53 117 ASP A CA 1
ATOM 862 C C . ASP A 1 117 ? 47.156 14.062 -70.021 1.00 63.53 117 ASP A C 1
ATOM 864 O O . ASP A 1 117 ? 45.947 13.936 -69.798 1.00 63.53 117 ASP A O 1
ATOM 868 N N . PRO A 1 118 ? 47.881 14.952 -69.315 1.00 60.12 118 PRO A N 1
ATOM 869 C CA . PRO A 1 118 ? 47.277 15.827 -68.312 1.00 60.12 118 PRO A CA 1
ATOM 870 C C . PRO A 1 118 ? 46.258 16.811 -68.915 1.00 60.12 118 PRO A C 1
ATOM 872 O O . PRO A 1 118 ? 45.527 17.465 -68.167 1.00 60.12 118 PRO A O 1
ATOM 875 N N . THR A 1 119 ? 46.165 16.924 -70.246 1.00 58.28 119 THR A N 1
ATOM 876 C CA . THR A 1 119 ? 45.122 17.697 -70.925 1.00 58.28 119 THR A CA 1
ATOM 877 C C . THR A 1 119 ? 43.782 16.960 -71.041 1.00 58.28 119 THR A C 1
ATOM 879 O O . THR A 1 119 ? 42.759 17.631 -71.173 1.00 58.28 119 THR A O 1
ATOM 882 N N . GLU A 1 120 ? 43.710 15.640 -70.833 1.00 58.12 120 GLU A N 1
ATOM 883 C CA . GLU A 1 120 ? 42.428 14.917 -70.703 1.00 58.12 120 GLU A CA 1
ATOM 884 C C . GLU A 1 120 ? 41.653 15.351 -69.442 1.00 58.12 120 GLU A C 1
ATOM 886 O O . GLU A 1 120 ? 40.424 15.407 -69.438 1.00 58.12 120 GLU A O 1
ATOM 891 N N . LEU A 1 121 ? 42.349 15.820 -68.396 1.00 54.72 121 LEU A N 1
ATOM 892 C CA . LEU A 1 121 ? 41.716 16.457 -67.230 1.00 54.72 121 LEU A CA 1
ATOM 893 C C . LEU A 1 121 ? 41.088 17.827 -67.552 1.00 54.72 121 LEU A C 1
ATOM 895 O O . LEU A 1 121 ? 40.279 18.322 -66.765 1.00 54.72 121 LEU A O 1
ATOM 899 N N . ARG A 1 122 ? 41.429 18.452 -68.694 1.00 54.12 122 ARG A N 1
ATOM 900 C CA . ARG A 1 122 ? 40.749 19.663 -69.198 1.00 54.12 122 ARG A CA 1
ATOM 901 C C . ARG A 1 122 ? 39.435 19.339 -69.914 1.00 54.12 122 ARG A C 1
ATOM 903 O O . ARG A 1 122 ? 38.613 20.242 -70.046 1.00 54.12 122 ARG A O 1
ATOM 910 N N . ARG A 1 123 ? 39.224 18.092 -70.363 1.00 56.41 123 ARG A N 1
ATOM 911 C CA . ARG A 1 123 ? 37.992 17.654 -71.048 1.00 56.41 123 ARG A CA 1
ATOM 912 C C . ARG A 1 123 ? 36.852 17.316 -70.102 1.00 56.41 123 ARG A C 1
ATOM 914 O O . ARG A 1 123 ? 35.718 17.230 -70.557 1.00 56.41 123 ARG A O 1
ATOM 921 N N . ILE A 1 124 ? 37.119 17.149 -68.807 1.00 55.53 124 ILE A N 1
ATOM 922 C CA . ILE A 1 124 ? 36.044 17.033 -67.825 1.00 55.53 124 ILE A CA 1
ATOM 923 C C . ILE A 1 124 ? 35.561 18.457 -67.518 1.00 55.53 124 ILE A C 1
ATOM 925 O O . ILE A 1 124 ? 36.297 19.221 -66.882 1.00 55.53 124 ILE A O 1
ATOM 929 N N . PRO A 1 125 ? 34.368 18.861 -67.991 1.00 55.91 125 PRO A N 1
ATOM 930 C CA . PRO A 1 125 ? 33.895 20.219 -67.798 1.00 55.91 125 PRO A CA 1
ATOM 931 C C . PRO A 1 125 ? 33.766 20.487 -66.301 1.00 55.91 125 PRO A C 1
ATOM 933 O O . PRO A 1 125 ? 33.109 19.750 -65.563 1.00 55.91 125 PRO A O 1
ATOM 936 N N . LYS A 1 126 ? 34.427 21.547 -65.833 1.00 59.72 126 LYS A N 1
ATOM 937 C CA . LYS A 1 126 ? 34.222 22.028 -64.470 1.00 59.72 126 LYS A CA 1
ATOM 938 C C . LYS A 1 126 ? 32.821 22.641 -64.389 1.00 59.72 126 LYS A C 1
ATOM 940 O O . LYS A 1 126 ? 32.486 23.455 -65.248 1.00 59.72 126 LYS A O 1
ATOM 945 N N . PRO A 1 127 ? 32.032 22.317 -63.351 1.00 56.91 127 PRO A N 1
ATOM 946 C CA . PRO A 1 127 ? 32.371 21.478 -62.199 1.00 56.91 127 PRO A CA 1
ATOM 947 C C . PRO A 1 127 ? 32.234 19.970 -62.481 1.00 56.91 127 PRO A C 1
ATOM 949 O O . PRO A 1 127 ? 31.260 19.533 -63.084 1.00 56.91 127 PRO A O 1
ATOM 952 N N . PHE A 1 128 ? 33.184 19.175 -61.971 1.00 71.56 128 PHE A N 1
ATOM 953 C CA . PHE A 1 128 ? 33.224 17.710 -62.076 1.00 71.56 128 PHE A CA 1
ATOM 954 C C . PHE A 1 128 ? 31.976 17.074 -61.436 1.00 71.56 128 PHE A C 1
ATOM 956 O O . PHE A 1 128 ? 31.969 16.772 -60.241 1.00 71.56 128 PHE A O 1
ATOM 963 N N . ALA A 1 129 ? 30.906 16.899 -62.216 1.00 71.38 129 ALA A N 1
ATOM 964 C CA . ALA A 1 129 ? 29.592 16.504 -61.710 1.00 71.38 129 ALA A CA 1
ATOM 965 C C . ALA A 1 129 ? 29.637 15.180 -60.935 1.00 71.38 129 ALA A C 1
ATOM 967 O O . ALA A 1 129 ? 29.127 15.129 -59.822 1.00 71.38 129 ALA A O 1
ATOM 968 N N . ALA A 1 130 ? 30.352 14.177 -61.457 1.00 72.06 130 ALA A N 1
ATOM 969 C CA . ALA A 1 130 ? 30.534 12.886 -60.795 1.00 72.06 130 ALA A CA 1
ATOM 970 C C . ALA A 1 130 ? 31.264 13.007 -59.445 1.00 72.06 130 ALA A C 1
ATOM 972 O O . ALA A 1 130 ? 30.868 12.384 -58.468 1.00 72.06 130 ALA A O 1
ATOM 973 N N . VAL A 1 131 ? 32.296 13.854 -59.343 1.00 74.50 131 VAL A N 1
ATOM 974 C CA . VAL A 1 131 ? 33.023 14.074 -58.077 1.00 74.50 131 VAL A CA 1
ATOM 975 C C . VAL A 1 131 ? 32.147 14.819 -57.071 1.00 74.50 131 VAL A C 1
ATOM 977 O O . VAL A 1 131 ? 32.167 14.510 -55.883 1.00 74.50 131 VAL A O 1
ATOM 980 N N . ARG A 1 132 ? 31.343 15.781 -57.537 1.00 75.12 132 ARG A N 1
ATOM 981 C CA . ARG A 1 132 ? 30.375 16.497 -56.697 1.00 75.12 132 ARG A CA 1
ATOM 982 C C . ARG A 1 132 ? 29.266 15.569 -56.205 1.00 75.12 132 ARG A C 1
ATOM 984 O O . ARG A 1 132 ? 28.878 15.668 -55.047 1.00 75.12 132 ARG A O 1
ATOM 991 N N . GLU A 1 133 ? 28.787 14.670 -57.055 1.00 79.25 133 GLU A N 1
ATOM 992 C CA . GLU A 1 133 ? 27.808 13.643 -56.703 1.00 79.25 133 GLU A CA 1
ATOM 993 C C . GLU A 1 133 ? 28.387 12.646 -55.693 1.00 79.25 133 GLU A C 1
ATOM 995 O O . GLU A 1 133 ? 27.770 12.395 -54.663 1.00 79.25 133 GLU A O 1
ATOM 1000 N N . PHE A 1 134 ? 29.620 12.175 -55.900 1.00 76.88 134 PHE A N 1
ATOM 1001 C CA . PHE A 1 134 ? 30.327 11.345 -54.923 1.00 76.88 134 PHE A CA 1
ATOM 1002 C C . PHE A 1 134 ? 30.525 12.062 -53.588 1.00 76.88 134 PHE A C 1
ATOM 1004 O O . PHE A 1 134 ? 30.266 11.478 -52.540 1.00 76.88 134 PHE A O 1
ATOM 1011 N N . HIS A 1 135 ? 30.941 13.330 -53.605 1.00 78.38 135 HIS A N 1
ATOM 1012 C CA . HIS A 1 135 ? 31.072 14.133 -52.393 1.00 78.38 135 HIS A CA 1
ATOM 1013 C C . HIS A 1 135 ? 29.718 14.309 -51.690 1.00 78.38 135 HIS A C 1
ATOM 1015 O O . HIS A 1 135 ? 29.640 14.172 -50.471 1.00 78.38 135 HIS A O 1
ATOM 1021 N N . HIS A 1 136 ? 28.636 14.536 -52.438 1.00 83.12 136 HIS A N 1
ATOM 1022 C CA . HIS A 1 136 ? 27.289 14.653 -51.887 1.00 83.12 136 HIS A CA 1
ATOM 1023 C C . HIS A 1 136 ? 26.818 13.335 -51.254 1.00 83.12 136 HIS A C 1
ATOM 1025 O O . HIS A 1 136 ? 26.409 13.322 -50.093 1.00 83.12 136 HIS A O 1
ATOM 1031 N N . ASN A 1 137 ? 26.972 12.215 -51.960 1.00 83.50 137 ASN A N 1
ATOM 1032 C CA . ASN A 1 137 ? 26.594 10.884 -51.485 1.00 83.50 137 ASN A CA 1
ATOM 1033 C C . ASN A 1 137 ? 27.430 10.443 -50.278 1.00 83.50 137 ASN A C 1
ATOM 1035 O O . ASN A 1 137 ? 26.878 9.930 -49.305 1.00 83.50 137 ASN A O 1
ATOM 1039 N N . ALA A 1 138 ? 28.740 10.703 -50.290 1.00 80.31 138 ALA A N 1
ATOM 1040 C CA . ALA A 1 138 ? 29.615 10.474 -49.144 1.00 80.31 138 ALA A CA 1
ATOM 1041 C C . ALA A 1 138 ? 29.170 11.305 -47.933 1.00 80.31 138 ALA A C 1
ATOM 1043 O O . ALA A 1 138 ? 29.092 10.779 -46.827 1.00 80.31 138 ALA A O 1
ATOM 1044 N N . THR A 1 139 ? 28.798 12.572 -48.140 1.00 86.19 139 THR A N 1
ATOM 1045 C CA . THR A 1 139 ? 28.269 13.437 -47.073 1.00 86.19 139 THR A CA 1
ATOM 1046 C C . THR A 1 139 ? 26.947 12.898 -46.510 1.00 86.19 139 THR A C 1
ATOM 1048 O O . THR A 1 139 ? 26.769 12.841 -45.293 1.00 86.19 139 THR A O 1
ATOM 1051 N N . ILE A 1 140 ? 26.033 12.431 -47.369 1.00 81.31 140 ILE A N 1
ATOM 1052 C CA . ILE A 1 140 ? 24.771 11.795 -46.953 1.00 81.31 140 ILE A CA 1
ATOM 1053 C C . ILE A 1 140 ? 25.044 10.530 -46.132 1.00 81.31 140 ILE A C 1
ATOM 1055 O O . ILE A 1 140 ? 24.451 10.347 -45.066 1.00 81.31 140 ILE A O 1
ATOM 1059 N N . LEU A 1 141 ? 25.944 9.664 -46.600 1.00 74.44 141 LEU A N 1
ATOM 1060 C CA . LEU A 1 141 ? 26.333 8.438 -45.902 1.00 74.44 141 LEU A CA 1
ATOM 1061 C C . LEU A 1 141 ? 26.999 8.741 -44.558 1.00 74.44 141 LEU A C 1
ATOM 1063 O O . LEU A 1 141 ? 26.669 8.103 -43.561 1.00 74.44 141 LEU A O 1
ATOM 1067 N N . GLN A 1 142 ? 27.865 9.753 -44.496 1.00 79.19 142 GLN A N 1
ATOM 1068 C CA . GLN A 1 142 ? 28.495 10.218 -43.261 1.00 79.19 142 GLN A CA 1
ATOM 1069 C C . GLN A 1 142 ? 27.444 10.687 -42.244 1.00 79.19 142 GLN A C 1
ATOM 1071 O O . GLN A 1 142 ? 27.498 10.303 -41.075 1.00 79.19 142 GLN A O 1
ATOM 1076 N N . ASN A 1 143 ? 26.453 11.465 -42.688 1.00 79.56 143 ASN A N 1
ATOM 1077 C CA . ASN A 1 143 ? 25.357 11.933 -41.839 1.00 79.56 143 ASN A CA 1
ATOM 1078 C C . ASN A 1 143 ? 24.499 10.770 -41.321 1.00 79.56 143 ASN A C 1
ATOM 1080 O O . ASN A 1 143 ? 24.220 10.704 -40.123 1.00 79.56 143 ASN A O 1
ATOM 1084 N N . LYS A 1 144 ? 24.149 9.810 -42.186 1.00 71.25 144 LYS A N 1
ATOM 1085 C CA . LYS A 1 144 ? 23.422 8.591 -41.793 1.00 71.25 144 LYS A CA 1
ATOM 1086 C C . LYS A 1 144 ? 24.224 7.730 -40.812 1.00 71.25 144 LYS A C 1
ATOM 1088 O O . LYS A 1 144 ? 23.669 7.237 -39.835 1.00 71.25 144 LYS A O 1
ATOM 1093 N N . LEU A 1 145 ? 25.532 7.581 -41.019 1.00 74.38 145 LEU A N 1
ATOM 1094 C CA . LEU A 1 145 ? 26.414 6.832 -40.122 1.00 74.38 145 LEU A CA 1
ATOM 1095 C C . LEU A 1 145 ? 26.524 7.503 -38.746 1.00 74.38 145 LEU A C 1
ATOM 1097 O O . LEU A 1 145 ? 26.493 6.822 -37.721 1.00 74.38 145 LEU A O 1
ATOM 1101 N N . ASN A 1 146 ? 26.621 8.833 -38.711 1.00 75.69 146 ASN A N 1
ATOM 1102 C CA . ASN A 1 146 ? 26.625 9.600 -37.467 1.00 75.69 146 ASN A CA 1
ATOM 1103 C C . ASN A 1 146 ? 25.284 9.469 -36.723 1.00 75.69 146 ASN A C 1
ATOM 1105 O O . ASN A 1 146 ? 25.285 9.262 -35.509 1.00 75.69 146 ASN A O 1
ATOM 1109 N N . GLN A 1 147 ? 24.155 9.486 -37.441 1.00 73.50 147 GLN A N 1
ATOM 1110 C CA . GLN A 1 147 ? 22.839 9.179 -36.867 1.00 73.50 147 GLN A CA 1
ATOM 1111 C C . GLN A 1 147 ? 22.781 7.755 -36.296 1.00 73.50 147 GLN A C 1
ATOM 1113 O O . GLN A 1 147 ? 22.362 7.578 -35.156 1.00 73.50 147 GLN A O 1
ATOM 1118 N N . PHE A 1 148 ? 23.271 6.743 -37.017 1.00 63.25 148 PHE A N 1
ATOM 1119 C CA . PHE A 1 148 ? 23.323 5.363 -36.517 1.00 63.25 148 PHE A CA 1
ATOM 1120 C C . PHE A 1 148 ? 24.204 5.209 -35.271 1.00 63.25 148 PHE A C 1
ATOM 1122 O O . PHE A 1 148 ? 23.820 4.519 -34.325 1.00 63.25 148 PHE A O 1
ATOM 1129 N N . LYS A 1 149 ? 25.370 5.869 -35.233 1.00 68.44 149 LYS A N 1
ATOM 1130 C CA . LYS A 1 149 ? 26.239 5.890 -34.045 1.00 68.44 149 LYS A CA 1
ATOM 1131 C C . LYS A 1 149 ? 25.526 6.509 -32.845 1.00 68.44 149 LYS A C 1
ATOM 1133 O O . LYS A 1 149 ? 25.598 5.940 -31.758 1.00 68.44 149 LYS A O 1
ATOM 1138 N N . SER A 1 150 ? 24.813 7.617 -33.048 1.00 72.44 150 SER A N 1
ATOM 1139 C CA . SER A 1 150 ? 23.984 8.234 -32.008 1.00 72.44 150 SER A CA 1
ATOM 1140 C C . SER A 1 150 ? 22.886 7.276 -31.533 1.00 72.44 150 SER A C 1
ATOM 1142 O O . SER A 1 150 ? 22.778 7.004 -30.338 1.00 72.44 150 SER A O 1
ATOM 1144 N N . ASN A 1 151 ? 22.137 6.664 -32.454 1.00 64.50 151 ASN A N 1
ATOM 1145 C CA . ASN A 1 151 ? 21.052 5.734 -32.127 1.00 64.50 151 ASN A CA 1
ATOM 1146 C C . ASN A 1 151 ? 21.544 4.509 -31.340 1.00 64.50 151 ASN A C 1
ATOM 1148 O O . ASN A 1 151 ? 20.892 4.109 -30.382 1.00 64.50 151 ASN A O 1
ATOM 1152 N N . LYS A 1 152 ? 22.731 3.969 -31.652 1.00 64.62 152 LYS A N 1
ATOM 1153 C CA . LYS A 1 152 ? 23.355 2.868 -30.892 1.00 64.62 152 LYS A CA 1
ATOM 1154 C C . LYS A 1 152 ? 23.655 3.243 -29.434 1.00 64.62 152 LYS A C 1
ATOM 1156 O O . LYS A 1 152 ? 23.523 2.403 -28.546 1.00 64.62 152 LYS A O 1
ATOM 1161 N N . VAL A 1 153 ? 24.066 4.487 -29.174 1.00 69.44 153 VAL A N 1
ATOM 1162 C CA . VAL A 1 153 ? 24.254 4.996 -27.803 1.00 69.44 153 VAL A CA 1
ATOM 1163 C C . VAL A 1 153 ? 22.907 5.083 -27.079 1.00 69.44 153 VAL A C 1
ATOM 1165 O O . VAL A 1 153 ? 22.814 4.681 -25.922 1.00 69.44 153 VAL A O 1
ATOM 1168 N N . HIS A 1 154 ? 21.845 5.499 -27.773 1.00 64.44 154 HIS A N 1
ATOM 1169 C CA . HIS A 1 154 ? 20.489 5.521 -27.215 1.00 64.44 154 HIS A CA 1
ATOM 1170 C C . HIS A 1 154 ? 19.956 4.110 -26.913 1.00 64.44 154 HIS A C 1
ATOM 1172 O O . HIS A 1 154 ? 19.263 3.929 -25.915 1.00 64.44 154 HIS A O 1
ATOM 1178 N N . THR A 1 155 ? 20.327 3.088 -27.696 1.00 60.22 155 THR A N 1
ATOM 1179 C CA . THR A 1 155 ? 19.959 1.688 -27.414 1.00 60.22 155 THR A CA 1
ATOM 1180 C C . THR A 1 155 ? 20.590 1.161 -26.121 1.00 60.22 155 THR A C 1
ATOM 1182 O O . THR A 1 155 ? 19.945 0.402 -25.411 1.00 60.22 155 THR A O 1
ATOM 1185 N N . LYS A 1 156 ? 21.807 1.594 -25.756 1.00 66.38 156 LYS A N 1
ATOM 1186 C CA . LYS A 1 156 ? 22.399 1.249 -24.445 1.00 66.38 156 LYS A CA 1
ATOM 1187 C C . LYS A 1 156 ? 21.624 1.857 -23.277 1.00 66.38 156 LYS A C 1
ATOM 1189 O O . LYS A 1 156 ? 21.537 1.256 -22.216 1.00 66.38 156 LYS A O 1
ATOM 1194 N N . ASN A 1 157 ? 21.044 3.038 -23.476 1.00 70.31 157 ASN A N 1
ATOM 1195 C CA . ASN A 1 157 ? 20.196 3.658 -22.465 1.00 70.31 157 ASN A CA 1
ATOM 1196 C C . ASN A 1 157 ? 18.877 2.887 -22.278 1.00 70.31 157 ASN A C 1
ATOM 1198 O O . ASN A 1 157 ? 18.327 2.876 -21.185 1.00 70.31 157 ASN A O 1
ATOM 1202 N N . LEU A 1 158 ? 18.385 2.213 -23.326 1.00 68.38 158 LEU A N 1
ATOM 1203 C CA . LEU A 1 158 ? 17.175 1.392 -23.255 1.00 68.38 158 LEU A CA 1
ATOM 1204 C C . LEU A 1 158 ? 17.341 0.212 -22.292 1.00 68.38 158 LEU A C 1
ATOM 1206 O O . LEU A 1 158 ? 16.439 -0.047 -21.511 1.00 68.38 158 LEU A O 1
ATOM 1210 N N . GLU A 1 159 ? 18.490 -0.463 -22.324 1.00 69.56 159 GLU A N 1
ATOM 1211 C CA . GLU A 1 159 ? 18.805 -1.576 -21.418 1.00 69.56 159 GLU A CA 1
ATOM 1212 C C . GLU A 1 159 ? 18.818 -1.125 -19.949 1.00 69.56 159 GLU A C 1
ATOM 1214 O O . GLU A 1 159 ? 18.195 -1.759 -19.105 1.00 69.56 159 GLU A O 1
ATOM 1219 N N . ASN A 1 160 ? 19.420 0.032 -19.655 1.00 77.69 160 ASN A N 1
ATOM 1220 C CA . ASN A 1 160 ? 19.380 0.614 -18.310 1.00 77.69 160 ASN A CA 1
ATOM 1221 C C . ASN A 1 160 ? 17.949 0.974 -17.882 1.00 77.69 160 ASN A C 1
ATOM 1223 O O . ASN A 1 160 ? 17.545 0.662 -16.770 1.00 77.69 160 ASN A O 1
ATOM 1227 N N . ILE A 1 161 ? 17.168 1.588 -18.780 1.00 74.38 161 ILE A N 1
ATOM 1228 C CA . ILE A 1 161 ? 15.763 1.929 -18.517 1.00 74.38 161 ILE A CA 1
ATOM 1229 C C . ILE A 1 161 ? 14.940 0.667 -18.231 1.00 74.38 161 ILE A C 1
ATOM 1231 O O . ILE A 1 161 ? 14.094 0.704 -17.343 1.00 74.38 161 ILE A O 1
ATOM 1235 N N . LEU A 1 162 ? 15.177 -0.429 -18.958 1.00 72.06 162 LEU A N 1
ATOM 1236 C CA . LEU A 1 162 ? 14.497 -1.710 -18.747 1.00 72.06 162 LEU A CA 1
ATOM 1237 C C . LEU A 1 162 ? 14.836 -2.303 -17.376 1.00 72.06 162 LEU A C 1
ATOM 1239 O O . LEU A 1 162 ? 13.919 -2.623 -16.629 1.00 72.06 162 LEU A O 1
ATOM 1243 N N . ASN A 1 163 ? 16.118 -2.343 -17.004 1.00 78.19 163 ASN A N 1
ATOM 1244 C CA . ASN A 1 163 ? 16.544 -2.820 -15.684 1.00 78.19 163 ASN A CA 1
ATOM 1245 C C . ASN A 1 163 ? 15.961 -1.964 -14.543 1.00 78.19 163 ASN A C 1
ATOM 1247 O O . ASN A 1 163 ? 15.524 -2.491 -13.520 1.00 78.19 163 ASN A O 1
ATOM 1251 N N . ASP A 1 164 ? 15.912 -0.639 -14.720 1.00 82.06 164 ASP A N 1
ATOM 1252 C CA . ASP A 1 164 ? 15.288 0.271 -13.754 1.00 82.06 164 ASP A CA 1
ATOM 1253 C C . ASP A 1 164 ? 13.776 0.024 -13.639 1.00 82.06 164 ASP A C 1
ATOM 1255 O O . ASP A 1 164 ? 13.217 0.107 -12.542 1.00 82.06 164 ASP A O 1
ATOM 1259 N N . LEU A 1 165 ? 13.101 -0.266 -14.758 1.00 77.00 165 LEU A N 1
ATOM 1260 C CA . LEU A 1 165 ? 11.675 -0.599 -14.800 1.00 77.00 165 LEU A CA 1
ATOM 1261 C C . LEU A 1 165 ? 11.386 -1.916 -14.075 1.00 77.00 165 LEU A C 1
ATOM 1263 O O . LEU A 1 165 ? 10.496 -1.924 -13.230 1.00 77.00 165 LEU A O 1
ATOM 1267 N N . GLU A 1 166 ? 12.153 -2.973 -14.346 1.00 76.38 166 GLU A N 1
ATOM 1268 C CA . GLU A 1 166 ? 12.042 -4.273 -13.665 1.00 76.38 166 GLU A CA 1
ATOM 1269 C C . GLU A 1 166 ? 12.300 -4.140 -12.156 1.00 76.38 166 GLU A C 1
ATOM 1271 O O . GLU A 1 166 ? 11.522 -4.616 -11.334 1.00 76.38 166 GLU A O 1
ATOM 1276 N N . SER A 1 167 ? 13.342 -3.403 -11.759 1.00 84.00 167 SER A N 1
ATOM 1277 C CA . SER A 1 167 ? 13.622 -3.134 -10.342 1.00 84.00 167 SER A CA 1
ATOM 1278 C C . SER A 1 167 ? 12.496 -2.335 -9.672 1.00 84.00 167 SER A C 1
ATOM 1280 O O . SER A 1 167 ? 12.061 -2.653 -8.563 1.00 84.00 167 SER A O 1
ATOM 1282 N N . THR A 1 168 ? 11.980 -1.300 -10.345 1.00 83.00 168 THR A N 1
ATOM 1283 C CA . THR A 1 168 ? 10.861 -0.498 -9.826 1.00 83.00 168 THR A CA 1
ATOM 1284 C C . THR A 1 168 ? 9.597 -1.343 -9.682 1.00 83.00 168 THR A C 1
ATOM 1286 O O . THR A 1 168 ? 8.891 -1.207 -8.686 1.00 83.00 168 THR A O 1
ATOM 1289 N N . GLU A 1 169 ? 9.324 -2.215 -10.649 1.00 80.75 169 GLU A N 1
ATOM 1290 C CA . GLU A 1 169 ? 8.206 -3.158 -10.635 1.00 80.75 169 GLU A CA 1
ATOM 1291 C C . GLU A 1 169 ? 8.308 -4.124 -9.453 1.00 80.75 169 GLU A C 1
ATOM 1293 O O . GLU A 1 169 ? 7.386 -4.163 -8.639 1.00 80.75 169 GLU A O 1
ATOM 1298 N N . HIS A 1 170 ? 9.453 -4.788 -9.273 1.00 83.69 170 HIS A N 1
ATOM 1299 C CA . HIS A 1 170 ? 9.657 -5.712 -8.159 1.00 83.69 170 HIS A CA 1
ATOM 1300 C C . HIS A 1 170 ? 9.457 -5.032 -6.795 1.00 83.69 170 HIS A C 1
ATOM 1302 O O . HIS A 1 170 ? 8.790 -5.562 -5.899 1.00 83.69 170 HIS A O 1
ATOM 1308 N N . ASN A 1 171 ? 9.993 -3.819 -6.639 1.00 86.00 171 ASN A N 1
ATOM 1309 C CA . ASN A 1 171 ? 9.823 -3.033 -5.421 1.00 86.00 171 ASN A CA 1
ATOM 1310 C C . ASN A 1 171 ? 8.351 -2.648 -5.193 1.00 86.00 171 ASN A C 1
ATOM 1312 O O . ASN A 1 171 ? 7.858 -2.762 -4.076 1.00 86.00 171 ASN A O 1
ATOM 1316 N N . LEU A 1 172 ? 7.624 -2.235 -6.238 1.00 84.31 172 LEU A N 1
ATOM 1317 C CA . LEU A 1 172 ? 6.195 -1.917 -6.127 1.00 84.31 172 LEU A CA 1
ATOM 1318 C C . LEU A 1 172 ? 5.356 -3.153 -5.781 1.00 84.31 172 LEU A C 1
ATOM 1320 O O . LEU A 1 172 ? 4.470 -3.062 -4.935 1.00 84.31 172 LEU A O 1
ATOM 1324 N N . PHE A 1 173 ? 5.638 -4.303 -6.393 1.00 83.31 173 PHE A N 1
ATOM 1325 C CA . PHE A 1 173 ? 4.914 -5.549 -6.142 1.00 83.31 173 PHE A CA 1
ATOM 1326 C C . PHE A 1 173 ? 5.112 -6.058 -4.708 1.00 83.31 173 PHE A C 1
ATOM 1328 O O . PHE A 1 173 ? 4.158 -6.454 -4.033 1.00 83.31 173 PHE A O 1
ATOM 1335 N N . THR A 1 174 ? 6.353 -6.032 -4.218 1.00 85.69 174 THR A N 1
ATOM 1336 C CA . THR A 1 174 ? 6.679 -6.431 -2.841 1.00 85.69 174 THR A CA 1
ATOM 1337 C C . THR A 1 174 ? 6.067 -5.477 -1.815 1.00 85.69 174 THR A C 1
ATOM 1339 O O . THR A 1 174 ? 5.467 -5.933 -0.839 1.00 85.69 174 THR A O 1
ATOM 1342 N N . GLU A 1 175 ? 6.138 -4.165 -2.055 1.00 85.75 175 GLU A N 1
ATOM 1343 C CA . GLU A 1 175 ? 5.527 -3.145 -1.197 1.00 85.75 175 GLU A CA 1
ATOM 1344 C C . GLU A 1 175 ? 3.993 -3.280 -1.167 1.00 85.75 175 GLU A C 1
ATOM 1346 O O . GLU A 1 175 ? 3.397 -3.272 -0.088 1.00 85.75 175 GLU A O 1
ATOM 1351 N N . ALA A 1 176 ? 3.352 -3.509 -2.319 1.00 83.44 176 ALA A N 1
ATOM 1352 C CA . ALA A 1 176 ? 1.907 -3.719 -2.418 1.00 83.44 176 ALA A CA 1
ATOM 1353 C C . ALA A 1 176 ? 1.439 -4.974 -1.662 1.00 83.44 176 ALA A C 1
ATOM 1355 O O . ALA A 1 176 ? 0.473 -4.911 -0.902 1.00 83.44 176 ALA A O 1
ATOM 1356 N N . ASN A 1 177 ? 2.137 -6.105 -1.807 1.00 84.62 177 ASN A N 1
ATOM 1357 C CA . ASN A 1 177 ? 1.794 -7.334 -1.081 1.00 84.62 177 ASN A CA 1
ATOM 1358 C C . ASN A 1 177 ? 2.010 -7.210 0.431 1.00 84.62 177 ASN A C 1
ATOM 1360 O O . ASN A 1 177 ? 1.206 -7.721 1.218 1.00 84.62 177 ASN A O 1
ATOM 1364 N N . SER A 1 178 ? 3.072 -6.515 0.840 1.00 87.12 178 SER A N 1
ATOM 1365 C CA . SER A 1 178 ? 3.320 -6.199 2.247 1.00 87.12 178 SER A CA 1
ATOM 1366 C C . SER A 1 178 ? 2.169 -5.372 2.828 1.00 87.12 178 SER A C 1
ATOM 1368 O O . SER A 1 178 ? 1.586 -5.744 3.848 1.00 87.12 178 SER A O 1
ATOM 1370 N N . LEU A 1 179 ? 1.755 -4.313 2.125 1.00 83.94 179 LEU A N 1
ATOM 1371 C CA . LEU A 1 179 ? 0.641 -3.468 2.552 1.00 83.94 179 LEU A CA 1
ATOM 1372 C C . LEU A 1 179 ? -0.699 -4.196 2.559 1.00 83.94 179 LEU A C 1
ATOM 1374 O O . LEU A 1 179 ? -1.470 -3.997 3.490 1.00 83.94 179 LEU A O 1
ATOM 1378 N N . LYS A 1 180 ? -0.975 -5.064 1.582 1.00 84.88 180 LYS A N 1
ATOM 1379 C CA . LYS A 1 180 ? -2.187 -5.893 1.575 1.00 84.88 180 LYS A CA 1
ATOM 1380 C C . LYS A 1 180 ? -2.246 -6.817 2.790 1.00 84.88 180 LYS A C 1
ATOM 1382 O O . LYS A 1 180 ? -3.292 -6.949 3.425 1.00 84.88 180 LYS A O 1
ATOM 1387 N N . THR A 1 181 ? -1.126 -7.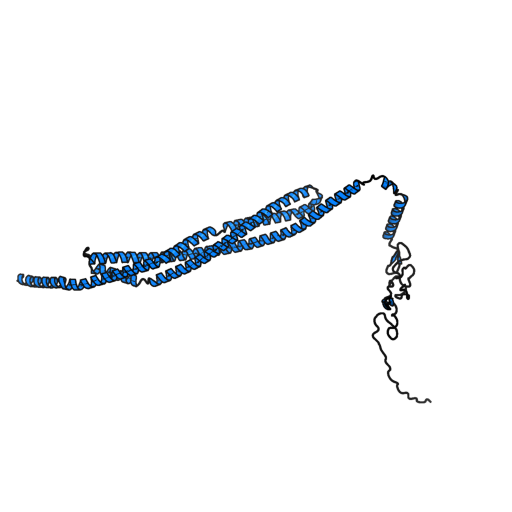465 3.107 1.00 86.81 181 THR A N 1
ATOM 1388 C CA . THR A 1 181 ? -1.027 -8.374 4.257 1.00 86.81 181 THR A CA 1
ATOM 1389 C C . THR A 1 181 ? -1.265 -7.616 5.557 1.00 86.81 181 THR A C 1
ATOM 1391 O O . THR A 1 181 ? -2.033 -8.063 6.407 1.00 86.81 181 THR A O 1
ATOM 1394 N N . GLU A 1 182 ? -0.658 -6.439 5.686 1.00 86.00 182 GLU A N 1
ATOM 1395 C CA . GLU A 1 182 ? -0.837 -5.582 6.850 1.00 86.00 182 GLU A CA 1
ATOM 1396 C C . GLU A 1 182 ? -2.268 -5.033 6.942 1.00 86.00 182 GLU A C 1
ATOM 1398 O O . GLU A 1 182 ? -2.864 -5.101 8.012 1.00 86.00 182 GLU A O 1
ATOM 1403 N N . ALA A 1 183 ? -2.876 -4.593 5.836 1.00 85.12 183 ALA A N 1
ATOM 1404 C CA . ALA A 1 183 ? -4.277 -4.166 5.798 1.00 85.12 183 ALA A CA 1
ATOM 1405 C C . ALA A 1 183 ? -5.221 -5.290 6.253 1.00 85.12 183 ALA A C 1
ATOM 1407 O O . ALA A 1 183 ? -6.040 -5.077 7.139 1.00 85.12 183 ALA A O 1
ATOM 1408 N N . SER A 1 184 ? -5.026 -6.512 5.746 1.00 86.75 184 SER A N 1
ATOM 1409 C CA . SER A 1 184 ? -5.808 -7.693 6.156 1.00 86.75 184 SER A CA 1
ATOM 1410 C C . SER A 1 184 ? -5.619 -8.033 7.642 1.00 86.75 184 SER A C 1
ATOM 1412 O O . SER A 1 184 ? -6.499 -8.592 8.295 1.00 86.75 184 SER A O 1
ATOM 1414 N N . ARG A 1 185 ? -4.441 -7.739 8.204 1.00 88.88 185 ARG A N 1
ATOM 1415 C CA . ARG A 1 185 ? -4.168 -7.908 9.635 1.00 88.88 185 ARG A CA 1
ATOM 1416 C C . ARG A 1 185 ? -4.929 -6.868 10.458 1.00 88.88 185 ARG A C 1
ATOM 1418 O O . ARG A 1 185 ? -5.555 -7.233 11.447 1.00 88.88 185 ARG A O 1
ATOM 1425 N N . ARG A 1 186 ? -4.906 -5.602 10.029 1.00 87.25 186 ARG A N 1
ATOM 1426 C CA . ARG A 1 186 ? -5.639 -4.494 10.665 1.00 87.25 186 ARG A CA 1
ATOM 1427 C C . ARG A 1 186 ? -7.150 -4.663 10.587 1.00 87.25 186 ARG A C 1
ATOM 1429 O O . ARG A 1 186 ? -7.837 -4.324 11.539 1.00 87.25 186 ARG A O 1
ATOM 1436 N N . GLU A 1 187 ? -7.654 -5.235 9.502 1.00 88.00 187 GLU A N 1
ATOM 1437 C CA . GLU A 1 187 ? -9.057 -5.627 9.354 1.00 88.00 187 GLU A CA 1
ATOM 1438 C C . GLU A 1 187 ? -9.505 -6.570 10.458 1.00 88.00 187 GLU A C 1
ATOM 1440 O O . GLU A 1 187 ? -10.415 -6.236 11.211 1.00 88.00 187 GLU A O 1
ATOM 1445 N N . LYS A 1 188 ? -8.782 -7.672 10.656 1.00 90.25 188 LYS A N 1
ATOM 1446 C CA . LYS A 1 188 ? -9.082 -8.625 11.731 1.00 90.25 188 LYS A CA 1
ATOM 1447 C C . LYS A 1 188 ? -8.994 -7.993 13.119 1.00 90.25 188 LYS A C 1
ATOM 1449 O O . LYS A 1 188 ? -9.797 -8.311 13.991 1.00 90.25 188 LYS A O 1
ATOM 1454 N N . GLU A 1 189 ? -8.020 -7.108 13.342 1.00 90.19 189 GLU A N 1
ATOM 1455 C CA . GLU A 1 189 ? -7.901 -6.378 14.609 1.00 90.19 189 GLU A CA 1
ATOM 1456 C C . GLU A 1 189 ? -9.099 -5.444 14.836 1.00 90.19 189 GLU A C 1
ATOM 1458 O O . GLU A 1 189 ? -9.666 -5.436 15.928 1.00 90.19 189 GLU A O 1
ATOM 1463 N N . ALA A 1 190 ? -9.514 -4.690 13.816 1.00 90.25 190 ALA A N 1
ATOM 1464 C CA . ALA A 1 190 ? -10.658 -3.786 13.889 1.00 90.25 190 ALA A CA 1
ATOM 1465 C C . ALA A 1 190 ? -11.985 -4.536 14.080 1.00 90.25 190 ALA A C 1
ATOM 1467 O O . ALA A 1 190 ? -12.815 -4.100 14.878 1.00 90.25 190 ALA A O 1
ATOM 1468 N N . GLU A 1 191 ? -12.171 -5.672 13.402 1.00 90.56 191 GLU A N 1
ATOM 1469 C CA . GLU A 1 191 ? -13.310 -6.571 13.612 1.00 90.56 191 GLU A CA 1
ATOM 1470 C C . GLU A 1 191 ? -13.366 -7.068 15.057 1.00 90.56 191 GLU A C 1
ATOM 1472 O O . GLU A 1 191 ? -14.411 -6.969 15.701 1.00 90.56 191 GLU A O 1
ATOM 1477 N N . TYR A 1 192 ? -12.237 -7.552 15.586 1.00 90.38 192 TYR A N 1
ATOM 1478 C CA . TYR A 1 192 ? -12.143 -8.014 16.968 1.00 90.38 192 TYR A CA 1
ATOM 1479 C C . TYR A 1 192 ? -12.489 -6.893 17.961 1.00 90.38 192 TYR A C 1
ATOM 1481 O O . TYR A 1 192 ? -13.351 -7.081 18.819 1.00 90.38 192 TYR A O 1
ATOM 1489 N N . LEU A 1 193 ? -11.891 -5.707 17.796 1.00 89.25 193 LEU A N 1
ATOM 1490 C CA . LEU A 1 193 ? -12.160 -4.523 18.625 1.00 89.25 193 LEU A CA 1
ATOM 1491 C C . LEU A 1 193 ? -13.639 -4.107 18.577 1.00 89.25 193 LEU A C 1
ATOM 1493 O O . LEU A 1 193 ? -14.226 -3.756 19.605 1.00 89.25 193 LEU A O 1
ATOM 1497 N N . SER A 1 194 ? -14.254 -4.135 17.392 1.00 89.31 194 SER A N 1
ATOM 1498 C CA . SER A 1 194 ? -15.675 -3.808 17.210 1.00 89.31 194 SER A CA 1
ATOM 1499 C C . SER A 1 194 ? -16.574 -4.823 17.909 1.00 89.31 194 SER A C 1
ATOM 1501 O O . SER A 1 194 ? -17.473 -4.441 18.662 1.00 89.31 194 SER A O 1
ATOM 1503 N N . LEU A 1 195 ? -16.289 -6.117 17.742 1.00 89.81 195 LEU A N 1
ATOM 1504 C CA . LEU A 1 195 ? -17.041 -7.194 18.377 1.00 89.81 195 LEU A CA 1
ATOM 1505 C C . LEU A 1 195 ? -16.941 -7.136 19.909 1.00 89.81 195 LEU A C 1
ATOM 1507 O O . LEU A 1 195 ? -17.958 -7.251 20.596 1.00 89.81 195 LEU A 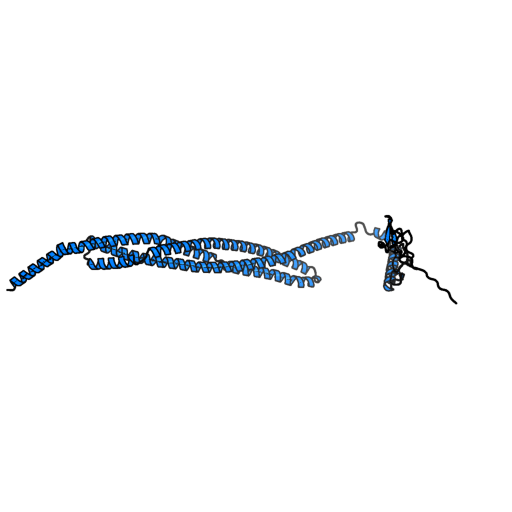O 1
ATOM 1511 N N . GLU A 1 196 ? -15.739 -6.911 20.442 1.00 84.88 196 GLU A N 1
ATOM 1512 C CA . GLU A 1 196 ? -15.498 -6.754 21.879 1.00 84.88 196 GLU A CA 1
ATOM 1513 C C . GLU A 1 196 ? -16.281 -5.557 22.444 1.00 84.88 196 GLU A C 1
ATOM 1515 O O . GLU A 1 196 ? -17.009 -5.698 23.433 1.00 84.88 196 GLU A O 1
ATOM 1520 N N . SER A 1 197 ? -16.240 -4.412 21.750 1.00 85.69 197 SER A N 1
ATOM 1521 C CA . SER A 1 197 ? -17.016 -3.214 22.105 1.00 85.69 197 SER A CA 1
ATOM 1522 C C . SER A 1 197 ? -18.523 -3.485 22.129 1.00 85.69 197 SER A C 1
ATOM 1524 O O . SER A 1 197 ? -19.219 -3.090 23.067 1.00 85.69 197 SER A O 1
ATOM 1526 N N . MET A 1 198 ? -19.043 -4.161 21.098 1.00 86.94 198 MET A N 1
ATOM 1527 C CA . MET A 1 198 ? -20.465 -4.496 20.979 1.00 86.94 198 MET A CA 1
ATOM 1528 C C . MET A 1 198 ? -20.926 -5.421 22.100 1.00 86.94 198 MET A C 1
ATOM 1530 O O . MET A 1 198 ? -21.953 -5.153 22.726 1.00 86.94 198 MET A O 1
ATOM 1534 N N . SER A 1 199 ? -20.160 -6.480 22.372 1.00 85.25 199 SER A N 1
ATOM 1535 C CA . SER A 1 199 ? -20.480 -7.448 23.419 1.00 85.25 199 SER A CA 1
ATOM 1536 C C . SER A 1 199 ? -20.506 -6.786 24.797 1.00 85.25 199 SER A C 1
ATOM 1538 O O . SER A 1 199 ? -21.441 -7.006 25.566 1.00 85.25 199 SER A O 1
ATOM 1540 N N . ALA A 1 200 ? -19.514 -5.947 25.112 1.00 81.56 200 ALA A N 1
ATOM 1541 C CA . ALA A 1 200 ? -19.471 -5.230 26.384 1.00 81.56 200 ALA A C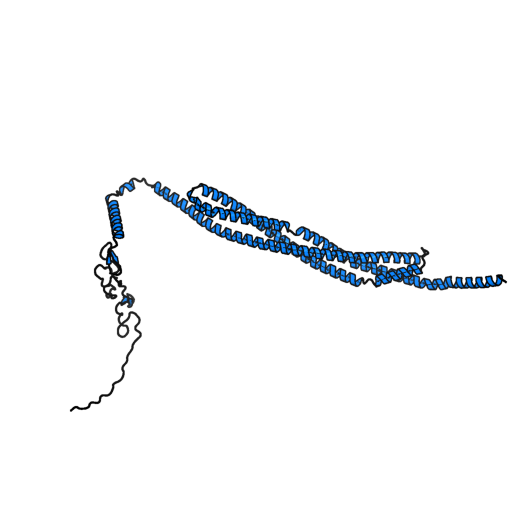A 1
ATOM 1542 C C . ALA A 1 200 ? -20.675 -4.285 26.541 1.00 81.56 200 ALA A C 1
ATOM 1544 O O . ALA A 1 200 ? -21.323 -4.249 27.592 1.00 81.56 200 ALA A O 1
ATOM 1545 N N . LEU A 1 201 ? -21.005 -3.540 25.483 1.00 84.44 201 LEU A N 1
ATOM 1546 C CA . LEU A 1 201 ? -22.120 -2.598 25.485 1.00 84.44 201 LEU A CA 1
ATOM 1547 C C . LEU A 1 201 ? -23.477 -3.302 25.650 1.00 84.44 201 LEU A C 1
ATOM 1549 O O . LEU A 1 201 ? -24.358 -2.800 26.354 1.00 84.44 201 LEU A O 1
ATOM 1553 N N . GLU A 1 202 ? -23.658 -4.467 25.026 1.00 86.06 202 GLU A N 1
ATOM 1554 C CA . GLU A 1 202 ? -24.882 -5.262 25.144 1.00 86.06 202 GLU A CA 1
ATOM 1555 C C . GLU A 1 202 ? -25.133 -5.713 26.591 1.00 86.06 202 GLU A C 1
ATOM 1557 O O . GLU A 1 202 ? -26.258 -5.589 27.090 1.00 86.06 202 GLU A O 1
ATOM 1562 N N . GLU A 1 203 ? -24.095 -6.174 27.291 1.00 80.56 203 GLU A N 1
ATOM 1563 C CA . GLU A 1 203 ? -24.205 -6.593 28.691 1.00 80.56 203 GLU A CA 1
ATOM 1564 C C . GLU A 1 203 ? -24.609 -5.430 29.612 1.00 80.56 203 GLU A C 1
ATOM 1566 O O . GLU A 1 203 ? -25.502 -5.583 30.455 1.00 80.56 203 GLU A O 1
ATOM 1571 N N . VAL A 1 204 ? -24.074 -4.224 29.387 1.00 80.00 204 VAL A N 1
ATOM 1572 C CA . VAL A 1 204 ? -24.506 -3.029 30.134 1.00 80.00 204 VAL A CA 1
ATOM 1573 C C . VAL A 1 204 ? -25.945 -2.638 29.820 1.00 80.00 204 VAL A C 1
ATOM 1575 O O . VAL A 1 204 ? -26.711 -2.327 30.737 1.00 80.00 204 VAL A O 1
ATOM 1578 N N . TYR A 1 205 ? -26.374 -2.702 28.558 1.00 85.44 205 TYR A N 1
ATOM 1579 C CA . TYR A 1 205 ? -27.775 -2.446 28.216 1.00 85.44 205 TYR A CA 1
ATOM 1580 C C . TYR A 1 205 ? -28.730 -3.449 28.876 1.00 85.44 205 TYR A C 1
ATOM 1582 O O . TYR A 1 205 ? -29.806 -3.046 29.337 1.00 85.44 205 TYR A O 1
ATOM 1590 N N . LYS A 1 206 ? -28.359 -4.735 28.951 1.00 84.69 206 LYS A N 1
ATOM 1591 C CA . LYS A 1 206 ? -29.136 -5.764 29.663 1.00 84.69 206 LYS A CA 1
ATOM 1592 C C . LYS A 1 206 ? -29.252 -5.434 31.151 1.00 84.69 206 LYS A C 1
ATOM 1594 O O . LYS A 1 206 ? -30.361 -5.494 31.688 1.00 84.69 206 LYS A O 1
ATOM 1599 N N . ALA A 1 207 ? -28.151 -5.046 31.799 1.00 79.12 207 ALA A N 1
ATOM 1600 C CA . ALA A 1 207 ? -28.151 -4.638 33.204 1.00 79.12 207 ALA A CA 1
ATOM 1601 C C . ALA A 1 207 ? -29.051 -3.412 33.440 1.00 79.12 207 ALA A C 1
ATOM 1603 O O . ALA A 1 207 ? -29.923 -3.443 34.311 1.00 79.12 207 ALA A O 1
ATOM 1604 N N . ARG A 1 208 ? -28.931 -2.380 32.592 1.00 83.94 208 ARG A N 1
ATOM 1605 C CA . ARG A 1 208 ? -29.743 -1.153 32.665 1.00 83.94 208 ARG A CA 1
ATOM 1606 C C . ARG A 1 208 ? -31.239 -1.428 32.567 1.00 83.94 208 ARG A C 1
ATOM 1608 O O . ARG A 1 208 ? -32.008 -0.921 33.378 1.00 83.94 208 ARG A O 1
ATOM 1615 N N . ARG A 1 209 ? -31.664 -2.252 31.600 1.00 86.12 209 ARG A N 1
ATOM 1616 C CA . ARG A 1 209 ? -33.085 -2.606 31.424 1.00 86.12 209 ARG A CA 1
ATOM 1617 C C . ARG A 1 209 ? -33.645 -3.328 32.649 1.00 86.12 209 ARG A C 1
ATOM 1619 O O . ARG A 1 209 ? -34.717 -2.962 33.120 1.00 86.12 209 ARG A O 1
ATOM 1626 N N . LYS A 1 210 ? -32.920 -4.322 33.178 1.00 81.56 210 LYS A N 1
ATOM 1627 C CA . LYS A 1 210 ? -33.354 -5.076 34.366 1.00 81.56 210 LYS A CA 1
ATOM 1628 C C . LYS A 1 210 ? -33.498 -4.172 35.591 1.00 81.56 210 LYS A C 1
ATOM 1630 O O . LYS A 1 210 ? -34.476 -4.304 36.316 1.00 81.56 210 LYS A O 1
ATOM 1635 N N . LEU A 1 211 ? -32.557 -3.251 35.798 1.00 78.06 211 LEU A N 1
ATOM 1636 C CA . LEU A 1 211 ? -32.602 -2.313 36.917 1.00 78.06 211 LEU A CA 1
ATOM 1637 C C . LEU A 1 211 ? -33.773 -1.334 36.809 1.00 78.06 211 LEU A C 1
ATOM 1639 O O . LEU A 1 211 ? -34.498 -1.150 37.780 1.00 78.06 211 LEU A O 1
ATOM 1643 N N . SER A 1 212 ? -33.991 -0.759 35.622 1.00 83.94 212 SER A N 1
ATOM 1644 C CA . SER A 1 212 ? -35.074 0.204 35.387 1.00 83.94 212 SER A CA 1
ATOM 1645 C C . SER A 1 212 ? -36.448 -0.374 35.734 1.00 83.94 212 SER A C 1
ATOM 1647 O O . SER A 1 212 ? -37.216 0.274 36.436 1.00 83.94 212 SER A O 1
ATOM 1649 N N . VAL A 1 213 ? -36.732 -1.611 35.304 1.00 82.19 213 VAL A N 1
ATOM 1650 C CA . VAL A 1 213 ? -38.007 -2.296 35.596 1.00 82.19 213 VAL A CA 1
ATOM 1651 C C . VAL A 1 213 ? -38.208 -2.502 37.101 1.00 82.19 213 VAL A C 1
ATOM 1653 O O . VAL A 1 213 ? -39.322 -2.389 37.602 1.00 82.19 213 VAL A O 1
ATOM 1656 N N . GLN A 1 214 ? -37.139 -2.793 37.847 1.00 76.06 214 GLN A N 1
ATOM 1657 C CA . GLN A 1 214 ? -37.243 -2.974 39.297 1.00 76.06 214 GLN A CA 1
ATOM 1658 C C . GLN A 1 214 ? -37.430 -1.658 40.042 1.00 76.06 214 GLN A C 1
ATOM 1660 O O . GLN A 1 214 ? -38.211 -1.613 40.986 1.00 76.06 214 GLN A O 1
ATOM 1665 N N . VAL A 1 215 ? -36.727 -0.597 39.632 1.00 78.50 215 VAL A N 1
ATOM 1666 C CA . VAL A 1 215 ? -36.904 0.741 40.216 1.00 78.50 215 VAL A CA 1
ATOM 1667 C C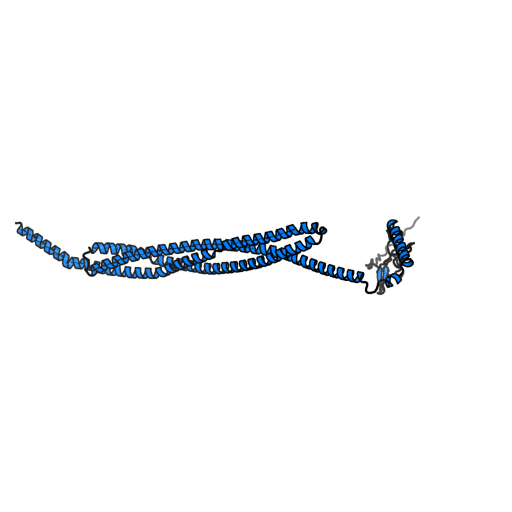 . VAL A 1 215 ? -38.361 1.178 40.079 1.00 78.50 215 VAL A C 1
ATOM 1669 O O . VAL A 1 215 ? -38.957 1.603 41.065 1.00 78.50 215 VAL A O 1
ATOM 1672 N N . GLU A 1 216 ? -38.950 0.995 38.896 1.00 81.50 216 GLU A N 1
ATOM 1673 C CA . GLU A 1 216 ? -40.360 1.297 38.632 1.00 81.50 216 GLU A CA 1
ATOM 1674 C C . GLU A 1 216 ? -41.302 0.460 39.514 1.00 81.50 216 GLU A C 1
ATOM 1676 O O . GLU A 1 216 ? -42.180 1.011 40.173 1.00 81.50 216 GLU A O 1
ATOM 1681 N N . ALA A 1 217 ? -41.068 -0.852 39.639 1.00 75.81 217 ALA A N 1
ATOM 1682 C CA . ALA A 1 217 ? -41.884 -1.723 40.491 1.00 75.81 217 ALA A CA 1
ATOM 1683 C C . ALA A 1 217 ? -41.827 -1.357 41.990 1.00 75.81 217 ALA A C 1
ATOM 1685 O O . ALA A 1 217 ? -42.827 -1.485 42.703 1.00 75.81 217 ALA A O 1
ATOM 1686 N N . LEU A 1 218 ? -40.665 -0.922 42.494 1.00 74.44 218 LEU A N 1
ATOM 1687 C CA . LEU A 1 218 ? -40.532 -0.434 43.872 1.00 74.44 218 LEU A CA 1
ATOM 1688 C C . LEU A 1 218 ? -41.252 0.904 44.064 1.00 74.44 218 LEU A C 1
ATOM 1690 O O . LEU A 1 218 ? -41.814 1.140 45.134 1.00 74.44 218 LEU A O 1
ATOM 1694 N N . ASP A 1 219 ? -41.230 1.767 43.047 1.00 76.31 219 ASP A N 1
ATOM 1695 C CA . ASP A 1 219 ? -41.878 3.073 43.090 1.00 76.31 219 ASP A CA 1
ATOM 1696 C C . ASP A 1 219 ? -43.408 2.959 43.091 1.00 76.31 219 ASP A C 1
ATOM 1698 O O . ASP A 1 219 ? -44.050 3.495 43.994 1.00 76.31 219 ASP A O 1
ATOM 1702 N N . GLU A 1 220 ? -43.991 2.170 42.182 1.00 75.88 220 GLU A N 1
ATOM 1703 C CA . GLU A 1 220 ? -45.438 1.888 42.146 1.00 75.88 220 GLU A CA 1
ATOM 1704 C C . GLU A 1 220 ? -45.951 1.330 43.487 1.00 75.88 220 GLU A C 1
ATOM 1706 O O . GLU A 1 220 ? -47.031 1.689 43.965 1.00 75.88 220 GLU A O 1
ATOM 1711 N N . PHE A 1 221 ? -45.172 0.452 44.132 1.00 67.88 221 PHE A N 1
ATOM 1712 C CA . PHE A 1 221 ? -45.527 -0.072 45.450 1.00 67.88 221 PHE A CA 1
ATOM 1713 C C . PHE A 1 221 ? -45.422 1.009 46.539 1.00 67.88 221 PHE A C 1
ATOM 1715 O O . PHE A 1 221 ? -46.305 1.093 47.393 1.00 67.88 221 PHE A O 1
ATOM 1722 N N . ALA A 1 222 ? -44.375 1.843 46.526 1.00 67.62 222 ALA A N 1
ATOM 1723 C CA . ALA A 1 222 ? -44.216 2.933 47.492 1.00 67.62 222 ALA A CA 1
ATOM 1724 C C . ALA A 1 222 ? -45.357 3.963 47.406 1.00 67.62 222 ALA A C 1
ATOM 1726 O O . ALA A 1 222 ? -45.756 4.520 48.429 1.00 67.62 222 ALA A O 1
ATOM 1727 N N . GLN A 1 223 ? -45.905 4.176 46.208 1.00 73.94 223 GLN A N 1
ATOM 1728 C CA . GLN A 1 223 ? -47.071 5.030 45.967 1.00 73.94 223 GLN A CA 1
ATOM 1729 C C . GLN A 1 223 ? -48.410 4.343 46.305 1.00 73.94 223 GLN A C 1
ATOM 1731 O O . GLN A 1 223 ? -49.433 5.012 46.432 1.00 73.94 223 GLN A O 1
ATOM 1736 N N . GLY A 1 224 ? -48.411 3.022 46.520 1.00 66.62 224 GLY A N 1
ATOM 1737 C CA . GLY A 1 224 ? -49.601 2.245 46.874 1.00 66.62 224 GLY A CA 1
ATOM 1738 C C . GLY A 1 224 ? -50.485 1.855 45.686 1.00 66.62 224 GLY A C 1
ATOM 1739 O O . GLY A 1 224 ? -51.619 1.431 45.897 1.00 66.62 224 GLY A O 1
ATOM 1740 N N . GLU A 1 225 ? -49.986 1.967 44.451 1.00 65.06 225 GLU A N 1
ATOM 1741 C CA . GLU A 1 225 ? -50.766 1.734 43.227 1.00 65.06 225 GLU A CA 1
ATOM 1742 C C . GLU A 1 225 ? -50.945 0.241 42.883 1.00 65.06 225 GLU A C 1
ATOM 1744 O O . GLU A 1 225 ? -51.868 -0.126 42.153 1.00 65.06 225 GLU A O 1
ATOM 1749 N N . LYS A 1 226 ? -50.115 -0.658 43.441 1.00 59.91 226 LYS A N 1
ATOM 1750 C CA . LYS A 1 226 ? -50.235 -2.121 43.266 1.00 59.91 226 LYS A CA 1
ATOM 1751 C C . LYS A 1 226 ? -50.115 -2.898 44.579 1.00 59.91 226 LYS A C 1
ATOM 1753 O O . LYS A 1 226 ? -49.184 -2.708 45.357 1.00 59.91 226 LYS A O 1
ATOM 1758 N N . HIS A 1 227 ? -50.987 -3.896 44.765 1.00 58.38 227 HIS A N 1
ATOM 1759 C CA . HIS A 1 227 ? -50.899 -4.903 45.835 1.00 58.38 227 HIS A CA 1
ATOM 1760 C C . HIS A 1 227 ? -49.863 -5.999 45.512 1.00 58.38 227 HIS A C 1
ATOM 1762 O O . HIS A 1 227 ? -50.190 -7.185 45.451 1.00 58.38 227 HIS A O 1
ATOM 1768 N N . LEU A 1 228 ? -48.602 -5.636 45.264 1.00 58.41 228 LEU A N 1
ATOM 1769 C CA . LEU A 1 228 ? -47.533 -6.637 45.213 1.00 58.41 228 LEU A CA 1
ATOM 1770 C C . LEU A 1 228 ? -47.121 -7.053 46.633 1.00 58.41 228 LEU A C 1
ATOM 1772 O O . LEU A 1 228 ? -47.192 -6.270 47.576 1.00 58.41 228 LEU A O 1
ATOM 1776 N N . SER A 1 229 ? -46.632 -8.286 46.804 1.00 66.19 229 SER A N 1
ATOM 1777 C CA . SER A 1 229 ? -45.982 -8.661 48.064 1.00 66.19 229 SER A CA 1
ATOM 1778 C C . SER A 1 229 ? -44.655 -7.906 48.178 1.00 66.19 229 SER A C 1
ATOM 1780 O O . SER A 1 229 ? -43.701 -8.232 47.466 1.00 66.19 229 SER A O 1
ATOM 1782 N N . ALA A 1 230 ? -44.591 -6.926 49.085 1.00 63.97 230 ALA A N 1
ATOM 1783 C CA . ALA A 1 230 ? -43.409 -6.098 49.356 1.00 63.97 230 ALA A CA 1
ATOM 1784 C C . ALA A 1 230 ? -42.125 -6.930 49.491 1.00 63.97 230 ALA A C 1
ATOM 1786 O O . ALA A 1 230 ? -41.064 -6.563 48.997 1.00 63.97 230 ALA A O 1
ATOM 1787 N N . HIS A 1 231 ? -42.240 -8.107 50.110 1.00 67.12 231 HIS A N 1
ATOM 1788 C CA . HIS A 1 231 ? -41.125 -9.017 50.326 1.00 67.12 231 HIS A CA 1
ATOM 1789 C C . HIS A 1 231 ? -40.549 -9.592 49.022 1.00 67.12 231 HIS A C 1
ATOM 1791 O O . HIS A 1 231 ? -39.338 -9.768 48.913 1.00 67.12 231 HIS A O 1
ATOM 1797 N N . ARG A 1 232 ? -41.393 -9.865 48.017 1.00 71.62 232 ARG A N 1
ATOM 1798 C CA . ARG A 1 232 ? -40.957 -10.394 46.716 1.00 71.62 232 ARG A CA 1
ATOM 1799 C C . ARG A 1 232 ? -40.262 -9.315 45.885 1.00 71.62 232 ARG A C 1
ATOM 1801 O O . ARG A 1 232 ? -39.184 -9.585 45.366 1.00 71.62 232 ARG A O 1
ATOM 1808 N N . ALA A 1 233 ? -40.834 -8.110 45.838 1.00 68.19 233 ALA A N 1
ATOM 1809 C CA . ALA A 1 233 ? -40.241 -6.962 45.150 1.00 68.19 233 ALA A CA 1
ATOM 1810 C C . ALA A 1 233 ? -38.890 -6.569 45.774 1.00 68.19 233 ALA A C 1
ATOM 1812 O O . ALA A 1 233 ? -37.893 -6.466 45.071 1.00 68.19 233 ALA A O 1
ATOM 1813 N N . LEU A 1 234 ? -38.811 -6.483 47.108 1.00 69.50 234 LEU A N 1
ATOM 1814 C CA . LEU A 1 234 ? -37.558 -6.226 47.827 1.00 69.50 234 LEU A CA 1
ATOM 1815 C C . LEU A 1 234 ? -36.502 -7.313 47.599 1.00 69.50 234 LEU A C 1
ATOM 1817 O O . LEU A 1 234 ? -35.315 -7.012 47.484 1.00 69.50 234 LEU A O 1
ATOM 1821 N N . LYS A 1 235 ? -36.904 -8.589 47.554 1.00 76.56 235 LYS A N 1
ATOM 1822 C CA . LYS A 1 235 ? -35.972 -9.701 47.333 1.00 76.56 235 LYS A CA 1
ATOM 1823 C C . LYS A 1 235 ? -35.379 -9.669 45.924 1.00 76.56 235 LYS A C 1
ATOM 1825 O O . LYS A 1 235 ? -34.176 -9.885 45.793 1.00 76.56 235 LYS A O 1
ATOM 1830 N N . GLU A 1 236 ? -36.188 -9.391 44.902 1.00 71.62 236 GLU A N 1
ATOM 1831 C CA . GLU A 1 236 ? -35.689 -9.223 43.533 1.00 71.62 236 GLU A CA 1
ATOM 1832 C C . GLU A 1 236 ? -34.849 -7.959 43.373 1.00 71.62 236 GLU A C 1
ATOM 1834 O O . GLU A 1 236 ? -33.745 -8.045 42.839 1.00 71.62 236 GLU A O 1
ATOM 1839 N N . ALA A 1 237 ? -35.298 -6.826 43.918 1.00 71.69 237 ALA A N 1
ATOM 1840 C CA . ALA A 1 237 ? -34.545 -5.579 43.915 1.00 71.69 237 ALA A CA 1
ATOM 1841 C C . ALA A 1 237 ? -33.163 -5.744 44.551 1.00 71.69 237 ALA A C 1
ATOM 1843 O O . ALA A 1 237 ? -32.168 -5.389 43.933 1.00 71.69 237 ALA A O 1
ATOM 1844 N N . ARG A 1 238 ? -33.071 -6.366 45.735 1.00 76.25 238 ARG A N 1
ATOM 1845 C CA . ARG A 1 238 ? -31.790 -6.667 46.399 1.00 76.25 238 ARG A CA 1
ATOM 1846 C C . ARG A 1 238 ? -30.925 -7.632 45.606 1.00 76.25 238 ARG A C 1
ATOM 1848 O O . ARG A 1 238 ? -29.706 -7.495 45.612 1.00 76.25 238 ARG A O 1
ATOM 1855 N N . HIS A 1 239 ? -31.527 -8.643 44.980 1.00 80.31 239 HIS A N 1
ATOM 1856 C CA . HIS A 1 239 ? -30.787 -9.589 44.152 1.00 80.31 239 HIS A CA 1
ATOM 1857 C C . HIS A 1 239 ? -30.183 -8.891 42.930 1.00 80.31 239 HIS A C 1
ATOM 1859 O O . HIS A 1 239 ? -29.003 -9.081 42.656 1.00 80.31 239 HIS A O 1
ATOM 1865 N N . LEU A 1 240 ? -30.956 -8.032 42.263 1.00 69.19 240 LEU A N 1
ATOM 1866 C CA . LEU A 1 240 ? -30.517 -7.273 41.096 1.00 69.19 240 LEU A CA 1
ATOM 1867 C C . LEU A 1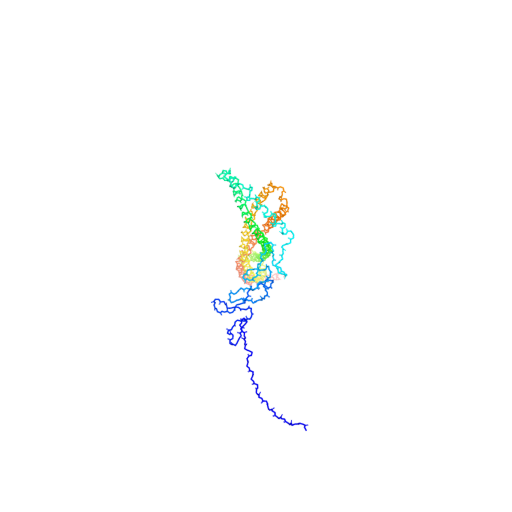 240 ? -29.518 -6.177 41.473 1.00 69.19 240 LEU A C 1
ATOM 1869 O O . LEU A 1 240 ? -28.474 -6.096 40.841 1.00 69.19 240 LEU A O 1
ATOM 1873 N N . LEU A 1 241 ? -29.748 -5.424 42.552 1.00 73.06 241 LEU A N 1
ATOM 1874 C CA . LEU A 1 241 ? -28.775 -4.487 43.132 1.00 73.06 241 LEU A CA 1
ATOM 1875 C C . LEU A 1 241 ? -27.451 -5.172 43.457 1.00 73.06 241 LEU A C 1
ATOM 1877 O O . LEU A 1 241 ? -26.390 -4.626 43.178 1.00 73.06 241 LEU A O 1
ATOM 1881 N N . ARG A 1 242 ? -27.502 -6.379 44.031 1.00 79.88 242 ARG A N 1
ATOM 1882 C CA . ARG A 1 242 ? -26.299 -7.165 44.303 1.00 79.88 242 ARG A CA 1
ATOM 1883 C C . ARG A 1 242 ? -25.604 -7.570 43.008 1.00 79.88 242 ARG A C 1
ATOM 1885 O O . ARG A 1 242 ? -24.412 -7.331 42.902 1.00 79.88 242 ARG A O 1
ATOM 1892 N N . GLN A 1 243 ? -26.341 -8.085 42.023 1.00 73.50 243 GLN A N 1
ATOM 1893 C CA . GLN A 1 243 ? -25.785 -8.402 40.704 1.00 73.50 243 GLN A CA 1
ATOM 1894 C C . GLN A 1 243 ? -25.137 -7.173 40.055 1.00 73.50 243 GLN A C 1
ATOM 1896 O O . GLN A 1 243 ? -24.041 -7.281 39.524 1.00 73.50 243 GLN A O 1
ATOM 1901 N N . ILE A 1 244 ? -25.753 -5.993 40.149 1.00 68.81 244 ILE A N 1
ATOM 1902 C CA . ILE A 1 244 ? -25.223 -4.741 39.590 1.00 68.81 244 ILE A CA 1
ATOM 1903 C C . ILE A 1 244 ? -23.983 -4.264 40.346 1.00 68.81 244 ILE A C 1
ATOM 1905 O O . ILE A 1 244 ? -23.011 -3.881 39.712 1.00 68.81 244 ILE A O 1
ATOM 1909 N N . LYS A 1 245 ? -23.966 -4.345 41.682 1.00 71.56 245 LYS A N 1
ATOM 1910 C CA . LYS A 1 245 ? -22.777 -4.040 42.499 1.00 71.56 245 LYS A CA 1
ATOM 1911 C C . LYS A 1 245 ? -21.628 -5.020 42.267 1.00 71.56 245 LYS A C 1
ATOM 1913 O O . LYS A 1 245 ? -20.468 -4.633 42.351 1.00 71.56 245 LYS A O 1
ATOM 1918 N N . GLU A 1 246 ? -21.949 -6.283 41.997 1.00 74.81 246 GLU A N 1
ATOM 1919 C CA . GLU A 1 246 ? -20.989 -7.311 41.585 1.00 74.81 246 GLU A CA 1
ATOM 1920 C C . GLU A 1 246 ? -20.506 -7.083 40.141 1.00 74.81 246 GLU A C 1
ATOM 1922 O O . GLU A 1 246 ? -19.395 -7.486 39.793 1.00 74.81 246 GLU A O 1
ATOM 1927 N N . THR A 1 247 ? -21.295 -6.384 39.314 1.00 70.12 247 THR A N 1
ATOM 1928 C CA . THR A 1 247 ? -20.903 -5.958 37.968 1.00 70.12 247 THR A CA 1
ATOM 1929 C C . THR A 1 247 ? -19.938 -4.779 38.091 1.00 70.12 247 THR A C 1
ATOM 1931 O O . THR A 1 247 ? -20.333 -3.635 38.311 1.00 70.12 247 THR A O 1
ATOM 1934 N N . LYS A 1 248 ? -18.637 -5.040 37.960 1.00 69.69 248 LYS A N 1
ATOM 1935 C CA . LYS A 1 248 ? -17.600 -4.008 38.065 1.00 69.69 248 LYS A CA 1
ATOM 1936 C C . LYS A 1 248 ? -17.616 -3.072 36.853 1.00 69.69 248 LYS A C 1
ATOM 1938 O O . LYS A 1 248 ? -16.814 -3.211 35.940 1.00 69.69 248 LYS A O 1
ATOM 1943 N N . LEU A 1 249 ? -18.507 -2.080 36.851 1.00 71.12 249 LEU A N 1
ATOM 1944 C CA . LEU A 1 249 ? -18.599 -1.060 35.792 1.00 71.12 249 LEU A CA 1
ATOM 1945 C C . LEU A 1 249 ? -17.277 -0.320 35.562 1.00 71.12 249 LEU A C 1
ATOM 1947 O O . LEU A 1 249 ? -16.989 0.057 34.434 1.00 71.12 249 LEU A O 1
ATOM 1951 N N . GLY A 1 250 ? -16.464 -0.156 36.610 1.00 71.75 250 GLY A N 1
ATOM 1952 C CA . GLY A 1 250 ? -15.119 0.411 36.501 1.00 71.75 250 GLY A CA 1
ATOM 1953 C C . GLY A 1 250 ? -14.191 -0.397 35.590 1.00 71.75 250 GLY A C 1
ATOM 1954 O O . GLY A 1 250 ? -13.448 0.201 34.815 1.00 71.75 250 GLY A O 1
ATOM 1955 N N . ASP A 1 251 ? -14.286 -1.729 35.610 1.00 78.19 251 ASP A N 1
ATOM 1956 C CA . ASP A 1 251 ? -13.490 -2.599 34.736 1.00 78.19 251 ASP A CA 1
ATOM 1957 C C . ASP A 1 251 ? -13.934 -2.426 33.280 1.00 78.19 251 ASP A C 1
ATOM 1959 O O . ASP A 1 251 ? -13.101 -2.338 32.384 1.00 78.19 251 ASP A O 1
ATOM 1963 N N . TYR A 1 252 ? -15.239 -2.276 33.040 1.00 76.88 252 TYR A N 1
ATOM 1964 C CA . TYR A 1 252 ? -15.743 -2.037 31.692 1.00 76.88 252 TYR A CA 1
ATOM 1965 C C . TYR A 1 252 ? -15.471 -0.620 31.169 1.00 76.88 252 TYR A C 1
ATOM 1967 O O . TYR A 1 252 ? -15.249 -0.452 29.977 1.00 76.88 252 TYR A O 1
ATOM 1975 N N . VAL A 1 253 ? -15.483 0.408 32.026 1.00 80.19 253 VAL A N 1
ATOM 1976 C CA . VAL A 1 253 ? -15.094 1.775 31.633 1.00 80.19 253 VAL A CA 1
ATOM 1977 C C . VAL A 1 253 ? -13.603 1.822 31.306 1.00 80.19 253 VAL A C 1
ATOM 1979 O O . VAL A 1 253 ? -13.226 2.414 30.300 1.00 80.19 253 VAL A O 1
ATOM 1982 N N . THR A 1 254 ? -12.767 1.163 32.112 1.00 83.06 254 THR A N 1
ATOM 1983 C CA . THR A 1 254 ? -11.333 1.013 31.824 1.00 83.06 254 THR A CA 1
ATOM 1984 C C . THR A 1 254 ? -11.126 0.265 30.510 1.00 83.06 254 THR A C 1
ATOM 1986 O O . THR A 1 254 ? -10.503 0.810 29.610 1.00 83.06 254 THR A O 1
ATOM 1989 N N . GLY A 1 255 ? -11.756 -0.902 30.336 1.00 82.69 255 GLY A N 1
ATOM 1990 C CA . GLY A 1 255 ? -11.686 -1.663 29.086 1.00 82.69 255 GLY A CA 1
ATOM 1991 C C . GLY A 1 255 ? -12.215 -0.887 27.875 1.00 82.69 255 GLY A C 1
ATOM 1992 O O . GLY A 1 255 ? -11.639 -0.951 26.798 1.00 82.69 255 GLY A O 1
ATOM 1993 N N . SER A 1 256 ? -13.264 -0.081 28.043 1.00 83.00 256 SER A N 1
ATOM 1994 C CA . SER A 1 256 ? -13.777 0.812 26.998 1.00 83.00 256 SER A CA 1
ATOM 1995 C C . SER A 1 256 ? -12.772 1.901 26.617 1.00 83.00 256 SER A C 1
ATOM 1997 O O . SER A 1 256 ? -12.654 2.225 25.437 1.00 83.00 256 SER A O 1
ATOM 1999 N N . ASN A 1 257 ? -12.058 2.478 27.588 1.00 85.25 257 ASN A N 1
ATOM 2000 C CA . ASN A 1 257 ? -10.992 3.440 27.313 1.00 85.25 257 ASN A CA 1
ATOM 2001 C C . ASN A 1 257 ? -9.805 2.758 26.625 1.00 85.25 257 ASN A C 1
ATOM 2003 O O . ASN A 1 257 ? -9.324 3.278 25.627 1.00 85.25 257 ASN A O 1
ATOM 2007 N N . ASP A 1 258 ? -9.408 1.565 27.070 1.00 86.88 258 ASP A N 1
ATOM 2008 C CA . ASP A 1 258 ? -8.336 0.786 26.440 1.00 86.88 258 ASP A CA 1
ATOM 2009 C C . ASP A 1 258 ? -8.676 0.444 24.980 1.00 86.88 258 ASP A C 1
ATOM 2011 O O . ASP A 1 258 ? -7.832 0.557 24.087 1.00 86.88 258 ASP A O 1
ATOM 2015 N N . VAL A 1 259 ? -9.933 0.074 24.710 1.00 86.00 259 VAL A N 1
ATOM 2016 C CA . VAL A 1 259 ? -10.446 -0.164 23.355 1.00 86.00 259 VAL A CA 1
ATOM 2017 C C . VAL A 1 259 ? -10.498 1.131 22.545 1.00 86.00 259 VAL A C 1
ATOM 2019 O O . VAL A 1 259 ? -10.138 1.113 21.369 1.00 86.00 259 VAL A O 1
ATOM 2022 N N . PHE A 1 260 ? -10.900 2.259 23.140 1.00 87.50 260 PHE A N 1
ATOM 2023 C CA . PHE A 1 260 ? -10.882 3.564 22.474 1.00 87.50 260 PHE A CA 1
ATOM 2024 C C . PHE A 1 260 ? -9.461 3.986 22.096 1.00 87.50 260 PHE A C 1
ATOM 2026 O O . PHE A 1 260 ? -9.225 4.352 20.946 1.00 87.50 260 PHE A O 1
ATOM 2033 N N . ASP A 1 261 ? -8.516 3.890 23.028 1.00 89.50 261 ASP A N 1
ATOM 2034 C CA . ASP A 1 261 ? -7.109 4.218 22.815 1.00 89.50 261 ASP A CA 1
ATOM 2035 C C . ASP A 1 261 ? -6.505 3.295 21.753 1.00 89.50 261 ASP A C 1
ATOM 2037 O O . ASP A 1 261 ? -5.865 3.762 20.806 1.00 89.50 261 ASP A O 1
ATOM 2041 N N . SER A 1 262 ? -6.799 1.993 21.826 1.00 90.12 262 SER A N 1
ATOM 2042 C CA . SER A 1 262 ? -6.406 1.016 20.806 1.00 90.12 262 SER A CA 1
ATOM 2043 C C . SER A 1 262 ? -6.993 1.364 19.438 1.00 90.12 262 SER A C 1
ATOM 2045 O O . SER A 1 262 ? -6.268 1.389 18.444 1.00 90.12 262 SER A O 1
ATOM 2047 N N . ALA A 1 263 ? -8.283 1.700 19.365 1.00 88.88 263 ALA A N 1
ATOM 2048 C CA . ALA A 1 263 ? -8.949 2.113 18.133 1.00 88.88 263 ALA A CA 1
ATOM 2049 C C . ALA A 1 263 ? -8.412 3.452 17.602 1.00 88.88 263 ALA A C 1
ATOM 2051 O O . ALA A 1 263 ? -8.363 3.662 16.390 1.00 88.88 263 ALA A O 1
ATOM 2052 N N . HIS A 1 264 ? -7.989 4.365 18.476 1.00 89.50 264 HIS A N 1
ATOM 2053 C CA . HIS A 1 264 ? -7.373 5.630 18.093 1.00 89.50 264 HIS A CA 1
ATOM 2054 C C . HIS A 1 264 ? -5.988 5.407 17.477 1.00 89.50 264 HIS A C 1
ATOM 2056 O O . HIS A 1 264 ? -5.717 5.906 16.384 1.00 89.50 264 HIS A O 1
ATOM 2062 N N . VAL A 1 265 ? -5.143 4.593 18.117 1.00 90.12 265 VAL A N 1
ATOM 2063 C CA . VAL A 1 265 ? -3.829 4.193 17.586 1.00 90.12 265 VAL A CA 1
ATOM 2064 C C . VAL A 1 265 ? -3.973 3.436 16.259 1.00 90.12 265 VAL A C 1
ATOM 2066 O O . VAL A 1 265 ? -3.230 3.687 15.313 1.00 90.12 265 VAL A O 1
ATOM 2069 N N . GLN A 1 266 ? -4.959 2.544 16.146 1.00 89.25 266 GLN A N 1
ATOM 2070 C CA . GLN A 1 266 ? -5.291 1.869 14.886 1.00 89.25 266 GLN A CA 1
ATOM 2071 C C . GLN A 1 266 ? -5.696 2.878 13.804 1.00 89.25 266 GLN A C 1
ATOM 2073 O O . GLN A 1 266 ? -5.210 2.815 12.676 1.00 89.25 266 GLN A O 1
ATOM 2078 N N . SER A 1 267 ? -6.554 3.842 14.147 1.00 89.38 267 SER A N 1
ATOM 2079 C CA . SER A 1 267 ? -7.037 4.860 13.213 1.00 89.38 267 SER A CA 1
ATOM 2080 C C . SER A 1 267 ? -5.904 5.731 12.669 1.00 89.38 267 SER A C 1
ATOM 2082 O O . SER A 1 267 ? -5.891 6.025 11.474 1.00 89.38 267 SER A O 1
ATOM 2084 N N . THR A 1 268 ? -4.956 6.152 13.510 1.00 87.88 268 THR A N 1
ATOM 2085 C CA . THR A 1 268 ? -3.795 6.931 13.048 1.00 87.88 268 THR A CA 1
ATOM 2086 C C . THR A 1 268 ? -2.890 6.092 12.149 1.00 87.88 268 THR A C 1
ATOM 2088 O O . THR A 1 268 ? -2.483 6.567 11.088 1.00 87.88 268 THR A O 1
ATOM 2091 N N . ALA A 1 269 ? -2.665 4.819 12.491 1.00 88.62 269 ALA A N 1
ATOM 2092 C CA . ALA A 1 269 ? -1.929 3.895 11.632 1.00 88.62 269 ALA A CA 1
ATOM 2093 C C . ALA A 1 269 ? -2.606 3.738 10.257 1.00 88.62 269 ALA A C 1
ATOM 2095 O O . ALA A 1 269 ? -1.950 3.830 9.225 1.00 88.62 269 ALA A O 1
ATOM 2096 N N . ILE A 1 270 ? -3.932 3.584 10.208 1.00 87.12 270 ILE A N 1
ATOM 2097 C CA . ILE A 1 270 ? -4.692 3.477 8.950 1.00 87.12 270 ILE A CA 1
ATOM 2098 C C . ILE A 1 270 ? -4.627 4.750 8.115 1.00 87.12 270 ILE A C 1
ATOM 2100 O O . ILE A 1 270 ? -4.570 4.666 6.890 1.00 87.12 270 ILE A O 1
ATOM 2104 N N . GLN A 1 271 ? -4.615 5.929 8.736 1.00 85.69 271 GLN A N 1
ATOM 2105 C CA . GLN A 1 271 ? -4.405 7.179 8.005 1.00 85.69 271 GLN A CA 1
ATOM 2106 C C . GLN A 1 271 ? -3.030 7.206 7.331 1.00 85.69 271 GLN A C 1
ATOM 2108 O O . GLN A 1 271 ? -2.931 7.569 6.157 1.00 85.69 271 GLN A O 1
ATOM 2113 N N . GLU A 1 272 ? -1.988 6.762 8.035 1.00 86.69 272 GLU A N 1
ATOM 2114 C CA . GLU A 1 272 ? -0.653 6.616 7.457 1.00 86.69 272 GLU A CA 1
ATOM 2115 C C . GLU A 1 272 ? -0.643 5.590 6.312 1.00 86.69 272 GLU A C 1
ATOM 2117 O O . GLU A 1 272 ? -0.096 5.859 5.241 1.00 86.69 272 GLU A O 1
ATOM 2122 N N . TYR A 1 273 ? -1.300 4.439 6.481 1.00 83.12 273 TYR A N 1
ATOM 2123 C CA . TYR A 1 273 ? -1.411 3.434 5.421 1.00 83.12 273 TYR A CA 1
ATOM 2124 C C . TYR A 1 273 ? -2.172 3.951 4.204 1.00 83.12 273 TYR A C 1
ATOM 2126 O O . TYR A 1 273 ? -1.748 3.705 3.078 1.00 83.12 273 TYR A O 1
ATOM 2134 N N . ASN A 1 274 ? -3.246 4.714 4.402 1.00 84.56 274 ASN A N 1
ATOM 2135 C CA . ASN A 1 274 ? -3.991 5.322 3.306 1.00 84.56 274 ASN A CA 1
ATOM 2136 C C . ASN A 1 274 ? -3.112 6.303 2.513 1.00 84.56 274 ASN A C 1
ATOM 2138 O O . ASN A 1 274 ? -3.153 6.331 1.281 1.00 84.56 274 ASN A O 1
ATOM 2142 N N . TYR A 1 275 ? -2.253 7.061 3.203 1.00 86.06 275 TYR A N 1
ATOM 2143 C CA . TYR A 1 275 ? -1.249 7.895 2.547 1.00 86.06 275 TYR A CA 1
ATOM 2144 C C . TYR A 1 275 ? -0.248 7.052 1.740 1.00 86.06 275 TYR A C 1
ATOM 2146 O O . TYR A 1 275 ? -0.009 7.349 0.570 1.00 86.06 275 TYR A O 1
ATOM 2154 N N . ARG A 1 276 ? 0.293 5.969 2.317 1.00 85.44 276 ARG A N 1
ATOM 2155 C CA . ARG A 1 276 ? 1.227 5.061 1.619 1.00 85.44 276 ARG A CA 1
ATOM 2156 C C . ARG A 1 276 ? 0.591 4.402 0.389 1.00 85.44 276 ARG A C 1
ATOM 2158 O O . ARG A 1 276 ? 1.210 4.362 -0.670 1.00 85.44 276 ARG A O 1
ATOM 2165 N N . LEU A 1 277 ? -0.660 3.949 0.492 1.00 82.31 277 LEU A N 1
ATOM 2166 C CA . LEU A 1 277 ? -1.431 3.392 -0.627 1.00 82.31 277 LEU A CA 1
ATOM 2167 C C . LEU A 1 277 ? -1.676 4.433 -1.725 1.00 82.31 277 LEU A C 1
ATOM 2169 O O . LEU A 1 277 ? -1.535 4.135 -2.914 1.00 82.31 277 LEU A O 1
ATOM 2173 N N . SER A 1 278 ? -1.995 5.669 -1.337 1.00 83.81 278 SER A N 1
ATOM 2174 C CA . SER A 1 278 ? -2.155 6.783 -2.276 1.00 83.81 278 SER A CA 1
ATOM 2175 C C . SER A 1 278 ? -0.845 7.089 -3.009 1.00 83.81 278 SER A C 1
ATOM 2177 O O . SER A 1 278 ? -0.843 7.281 -4.228 1.00 83.81 278 SER A O 1
ATOM 2179 N N . ASP A 1 279 ? 0.284 7.089 -2.294 1.00 87.56 279 ASP A N 1
ATOM 2180 C CA . ASP A 1 279 ? 1.604 7.296 -2.890 1.00 87.56 279 ASP A CA 1
ATOM 2181 C C . ASP A 1 279 ? 1.992 6.169 -3.855 1.00 87.56 279 ASP A C 1
ATOM 2183 O O . ASP A 1 279 ? 2.435 6.435 -4.975 1.00 87.56 279 ASP A O 1
ATOM 2187 N N . LEU A 1 280 ? 1.749 4.914 -3.478 1.00 83.75 280 LEU A N 1
ATOM 2188 C CA . LEU A 1 280 ? 1.962 3.765 -4.354 1.00 83.75 280 LEU A CA 1
ATOM 2189 C C . LEU A 1 280 ? 1.123 3.834 -5.620 1.00 83.75 280 LEU A C 1
ATOM 2191 O O . LEU A 1 280 ? 1.655 3.657 -6.714 1.00 83.75 280 LEU A O 1
ATOM 2195 N N . THR A 1 281 ? -0.161 4.163 -5.491 1.00 83.62 281 THR A N 1
ATOM 2196 C CA . THR A 1 281 ? -1.062 4.336 -6.637 1.00 83.62 281 THR A CA 1
ATOM 2197 C C . THR A 1 281 ? -0.535 5.425 -7.575 1.00 83.62 281 THR A C 1
ATOM 2199 O O . THR A 1 281 ? -0.510 5.264 -8.796 1.00 83.62 281 THR A O 1
ATOM 2202 N N . ARG A 1 282 ? -0.019 6.528 -7.022 1.00 87.69 282 ARG A N 1
ATOM 2203 C CA . ARG A 1 282 ? 0.612 7.606 -7.797 1.00 87.69 282 ARG A CA 1
ATOM 2204 C C . ARG A 1 282 ? 1.889 7.145 -8.509 1.00 87.69 282 ARG A C 1
ATOM 2206 O O . ARG A 1 282 ? 2.068 7.441 -9.696 1.00 87.69 282 ARG A O 1
ATOM 2213 N N . ARG A 1 283 ? 2.775 6.420 -7.817 1.00 85.94 283 ARG A N 1
ATOM 2214 C CA . ARG A 1 283 ? 4.005 5.839 -8.392 1.00 85.94 283 ARG A CA 1
ATOM 2215 C C . ARG A 1 283 ? 3.676 4.856 -9.512 1.00 85.94 283 ARG A C 1
ATOM 2217 O O . ARG A 1 283 ? 4.287 4.910 -10.576 1.00 85.94 283 ARG A O 1
ATOM 2224 N N . MET A 1 284 ? 2.658 4.033 -9.308 1.00 83.50 284 MET A N 1
ATOM 2225 C CA . MET A 1 284 ? 2.160 3.069 -10.276 1.00 83.50 284 MET A CA 1
ATOM 2226 C C . MET A 1 284 ? 1.580 3.737 -11.526 1.00 83.50 284 MET A C 1
ATOM 2228 O O . MET A 1 284 ? 1.960 3.376 -12.636 1.00 83.50 284 MET A O 1
ATOM 2232 N N . ASN A 1 285 ? 0.755 4.775 -11.374 1.00 85.00 285 ASN A N 1
ATOM 2233 C CA . ASN A 1 285 ? 0.251 5.563 -12.505 1.00 85.00 285 ASN A CA 1
ATOM 2234 C C . ASN A 1 285 ? 1.389 6.226 -13.298 1.00 85.00 285 ASN A C 1
ATOM 2236 O O . ASN A 1 285 ? 1.356 6.305 -14.528 1.00 85.00 285 ASN A O 1
ATOM 2240 N N . THR A 1 286 ? 2.435 6.669 -12.597 1.00 87.62 286 THR A N 1
ATOM 2241 C CA . THR A 1 286 ? 3.645 7.213 -13.227 1.00 87.62 286 THR A CA 1
ATOM 2242 C C . THR A 1 286 ? 4.404 6.134 -14.003 1.00 87.62 286 THR A C 1
ATOM 2244 O O . THR A 1 286 ? 4.870 6.384 -15.113 1.00 87.62 286 THR A O 1
ATOM 2247 N N . LEU A 1 287 ? 4.514 4.919 -13.462 1.00 83.25 287 LEU A N 1
ATOM 2248 C CA . LEU A 1 287 ? 5.137 3.800 -14.167 1.00 83.25 287 LEU A CA 1
ATOM 2249 C C . LEU A 1 287 ? 4.320 3.389 -15.396 1.00 83.25 287 LEU A C 1
ATOM 2251 O O . LEU A 1 287 ? 4.887 3.199 -16.468 1.00 83.25 287 LEU A O 1
ATOM 2255 N N . HIS A 1 288 ? 2.994 3.351 -15.272 1.00 84.31 288 HIS A N 1
ATOM 2256 C CA . HIS A 1 288 ? 2.080 3.049 -16.368 1.00 84.31 288 HIS A CA 1
ATOM 2257 C C . HIS A 1 288 ? 2.221 4.058 -17.522 1.00 84.31 288 HIS A C 1
ATOM 2259 O O . HIS A 1 288 ? 2.320 3.667 -18.684 1.00 84.31 288 HIS A O 1
ATOM 2265 N N . SER A 1 289 ? 2.327 5.361 -17.227 1.00 87.19 289 SER A N 1
ATOM 2266 C CA . SER A 1 289 ? 2.537 6.384 -18.266 1.00 87.19 289 SER A CA 1
ATOM 2267 C C . SER A 1 289 ? 3.908 6.270 -18.952 1.00 87.19 289 SER A C 1
ATOM 2269 O O . SER A 1 289 ? 4.009 6.415 -20.177 1.00 87.19 289 SER A O 1
ATOM 2271 N N . ARG A 1 290 ? 4.963 5.939 -18.193 1.00 82.25 290 ARG A N 1
ATOM 2272 C CA . ARG A 1 290 ? 6.299 5.650 -18.742 1.00 82.25 290 ARG A CA 1
ATOM 2273 C C . ARG A 1 290 ? 6.280 4.414 -19.639 1.00 82.25 290 ARG A C 1
ATOM 2275 O O . ARG A 1 290 ? 6.864 4.461 -20.720 1.00 82.25 290 ARG A O 1
ATOM 2282 N N . LEU A 1 291 ? 5.585 3.356 -19.224 1.00 82.44 291 LEU A N 1
ATOM 2283 C CA . LEU A 1 291 ? 5.442 2.119 -19.988 1.00 82.44 291 LEU A CA 1
ATOM 2284 C C . LEU A 1 291 ? 4.686 2.356 -21.302 1.00 82.44 291 LEU A C 1
ATOM 2286 O O . LEU A 1 291 ? 5.147 1.916 -22.349 1.00 82.44 291 LEU A O 1
ATOM 2290 N N . ASN A 1 292 ? 3.610 3.149 -21.282 1.00 83.44 292 ASN A N 1
ATOM 2291 C CA . ASN A 1 292 ? 2.875 3.530 -22.494 1.00 83.44 292 ASN A CA 1
ATOM 2292 C C . ASN A 1 292 ? 3.753 4.328 -23.472 1.00 83.44 292 ASN A C 1
ATOM 2294 O O . ASN A 1 292 ? 3.750 4.077 -24.676 1.00 83.44 292 ASN A O 1
ATOM 2298 N N . THR A 1 293 ? 4.556 5.265 -22.959 1.00 83.19 293 THR A N 1
ATOM 2299 C CA . THR A 1 293 ? 5.504 6.030 -23.788 1.00 83.19 293 THR A CA 1
ATOM 2300 C C . THR A 1 293 ? 6.582 5.123 -24.388 1.00 83.19 293 THR A C 1
ATOM 2302 O O . THR A 1 293 ? 6.992 5.298 -25.536 1.00 83.19 293 THR A O 1
ATOM 2305 N N . TRP A 1 294 ? 7.072 4.159 -23.610 1.00 77.31 294 TRP A N 1
ATOM 2306 C CA . TRP A 1 294 ? 8.048 3.177 -24.068 1.00 77.31 294 TRP A CA 1
ATOM 2307 C C . TRP A 1 294 ? 7.454 2.252 -25.141 1.00 77.31 294 TRP A C 1
ATOM 2309 O O . TRP A 1 294 ? 8.103 2.027 -26.160 1.00 77.31 294 TRP A O 1
ATOM 2319 N N . GLU A 1 295 ? 6.207 1.805 -24.980 1.00 77.12 295 GLU A N 1
ATOM 2320 C CA . GLU A 1 295 ? 5.524 0.926 -25.935 1.00 77.12 295 GLU A CA 1
ATOM 2321 C C . GLU A 1 295 ? 5.347 1.635 -27.282 1.00 77.12 295 GLU A C 1
ATOM 2323 O O . GLU A 1 295 ? 5.701 1.079 -28.323 1.00 77.12 295 GLU A O 1
ATOM 2328 N N . GLN A 1 296 ? 4.935 2.909 -27.264 1.00 82.00 296 GLN A N 1
ATOM 2329 C CA . GLN A 1 296 ? 4.873 3.750 -28.465 1.00 82.00 296 GLN A CA 1
ATOM 2330 C C . GLN A 1 296 ? 6.229 3.826 -29.183 1.00 82.00 296 GLN A C 1
ATOM 2332 O O . GLN A 1 296 ? 6.313 3.576 -30.385 1.00 82.00 296 GLN A O 1
ATOM 2337 N N . LYS A 1 297 ? 7.314 4.092 -28.444 1.00 76.44 297 LYS A N 1
ATOM 2338 C CA . LYS A 1 297 ? 8.671 4.148 -29.015 1.00 76.44 297 LYS A CA 1
ATOM 2339 C C . LYS A 1 297 ? 9.145 2.796 -29.550 1.00 76.44 297 LYS A C 1
ATOM 2341 O O . LYS A 1 297 ? 9.843 2.754 -30.562 1.00 76.44 297 LYS A O 1
ATOM 2346 N N . SER A 1 298 ? 8.784 1.698 -28.888 1.00 74.44 298 SER A N 1
ATOM 2347 C CA . SER A 1 298 ? 9.112 0.341 -29.338 1.00 74.44 298 SER A CA 1
ATOM 2348 C C . SER A 1 298 ? 8.404 -0.005 -30.655 1.00 74.44 298 SER A C 1
ATOM 2350 O O . SER A 1 298 ? 9.027 -0.556 -31.561 1.00 74.44 298 SER A O 1
ATOM 2352 N N . ALA A 1 299 ? 7.149 0.424 -30.819 1.00 78.38 299 ALA A N 1
ATOM 2353 C CA . ALA A 1 299 ? 6.394 0.251 -32.056 1.00 78.38 299 ALA A CA 1
ATOM 2354 C C . ALA A 1 299 ? 6.974 1.090 -33.210 1.00 78.38 299 ALA A C 1
ATOM 2356 O O . ALA A 1 299 ? 7.008 0.644 -34.358 1.00 78.38 299 ALA A O 1
ATOM 2357 N N . ASP A 1 300 ? 7.475 2.295 -32.926 1.00 77.50 300 ASP A N 1
ATOM 2358 C CA . ASP A 1 300 ? 8.174 3.106 -33.928 1.00 77.50 300 ASP A CA 1
ATOM 2359 C C . ASP A 1 300 ? 9.503 2.466 -34.358 1.00 77.50 300 ASP A C 1
ATOM 2361 O O . ASP A 1 300 ? 9.842 2.480 -35.545 1.00 77.50 300 ASP A O 1
ATOM 2365 N N . LEU A 1 301 ? 10.226 1.834 -33.426 1.00 72.25 301 LEU A N 1
ATOM 2366 C CA . LEU A 1 301 ? 11.418 1.033 -33.723 1.00 72.25 301 LEU A CA 1
ATOM 2367 C C . LEU A 1 301 ? 11.098 -0.169 -34.622 1.00 72.25 301 LEU A C 1
ATOM 2369 O O . LEU A 1 301 ? 11.829 -0.393 -35.586 1.00 72.25 301 LEU A O 1
ATOM 2373 N N . GLU A 1 302 ? 10.007 -0.900 -34.363 1.00 72.50 302 GLU A N 1
ATOM 2374 C CA . GLU A 1 302 ? 9.530 -1.989 -35.235 1.00 72.50 302 GLU A CA 1
ATOM 2375 C C . GLU A 1 302 ? 9.278 -1.498 -36.669 1.00 72.50 302 GLU A C 1
ATOM 2377 O O . GLU A 1 302 ? 9.747 -2.107 -37.635 1.00 72.50 302 GLU A O 1
ATOM 2382 N N . LYS A 1 303 ? 8.593 -0.357 -36.827 1.00 79.12 303 LYS A N 1
ATOM 2383 C CA . LYS A 1 303 ? 8.312 0.232 -38.148 1.00 79.12 303 LYS A CA 1
ATOM 2384 C C . LYS A 1 303 ? 9.589 0.645 -38.876 1.00 79.12 303 LYS A C 1
ATOM 2386 O O . LYS A 1 303 ? 9.735 0.355 -40.063 1.00 79.12 303 LYS A O 1
ATOM 2391 N N . LEU A 1 304 ? 10.513 1.310 -38.179 1.00 70.62 304 LEU A N 1
ATOM 2392 C CA . LEU A 1 304 ? 11.797 1.727 -38.745 1.00 70.62 304 LEU A CA 1
ATOM 2393 C C . LEU A 1 304 ? 12.645 0.521 -39.161 1.00 70.62 304 LEU A C 1
ATOM 2395 O O . LEU A 1 304 ? 13.208 0.526 -40.255 1.00 70.62 304 LEU A O 1
ATOM 2399 N N . ALA A 1 305 ? 12.696 -0.522 -38.329 1.00 70.56 305 ALA A N 1
ATOM 2400 C CA . ALA A 1 305 ? 13.381 -1.768 -38.655 1.00 70.56 305 ALA A CA 1
ATOM 2401 C C . ALA A 1 305 ? 12.793 -2.409 -39.922 1.00 70.56 305 ALA A C 1
ATOM 2403 O O . ALA A 1 305 ? 13.544 -2.764 -40.827 1.00 70.56 305 ALA A O 1
ATOM 2404 N N . GLY A 1 306 ? 11.463 -2.436 -40.055 1.00 72.00 306 GLY A N 1
ATOM 2405 C CA . GLY A 1 306 ? 10.789 -2.925 -41.259 1.00 72.00 306 GLY A CA 1
ATOM 2406 C C . GLY A 1 306 ? 11.124 -2.147 -42.539 1.00 72.00 306 GLY A C 1
ATOM 2407 O O . GLY A 1 306 ? 11.166 -2.737 -43.616 1.00 72.00 306 GLY A O 1
ATOM 2408 N N . ILE A 1 307 ? 11.390 -0.838 -42.452 1.00 71.62 307 ILE A N 1
ATOM 2409 C CA . ILE A 1 307 ? 11.850 -0.034 -43.600 1.00 71.62 307 ILE A CA 1
ATOM 2410 C C . ILE A 1 307 ? 13.290 -0.407 -43.978 1.00 71.62 307 ILE A C 1
ATOM 2412 O O . ILE A 1 307 ? 13.597 -0.515 -45.163 1.00 71.62 307 ILE A O 1
ATOM 2416 N N . VAL A 1 308 ? 14.162 -0.626 -42.987 1.00 67.50 308 VAL A N 1
ATOM 2417 C CA . VAL A 1 308 ? 15.566 -1.020 -43.206 1.00 67.50 308 VAL A CA 1
ATOM 2418 C C . VAL A 1 308 ? 15.666 -2.425 -43.800 1.00 67.50 308 VAL A C 1
ATOM 2420 O O . VAL A 1 308 ? 16.439 -2.621 -44.731 1.00 67.50 308 VAL A O 1
ATOM 2423 N N . TRP A 1 309 ? 14.866 -3.381 -43.323 1.00 71.62 309 TRP A N 1
ATOM 2424 C CA . TRP A 1 309 ? 14.853 -4.752 -43.853 1.00 71.62 309 TRP A CA 1
ATOM 2425 C C . TRP A 1 309 ? 14.402 -4.821 -45.316 1.00 71.62 309 TRP A C 1
ATOM 2427 O O . TRP A 1 309 ? 14.867 -5.671 -46.060 1.00 71.62 309 TRP A O 1
ATOM 2437 N N . LYS A 1 310 ? 13.551 -3.890 -45.764 1.00 66.50 310 LYS A N 1
ATOM 2438 C CA . LYS A 1 310 ? 13.136 -3.784 -47.174 1.00 66.50 310 LYS A CA 1
ATOM 2439 C C . LYS A 1 310 ? 14.196 -3.171 -48.092 1.00 66.50 310 LYS A C 1
ATOM 2441 O O . LYS A 1 310 ? 13.993 -3.166 -49.303 1.00 66.50 310 LYS A O 1
ATOM 2446 N N . ALA A 1 311 ? 15.260 -2.585 -47.540 1.00 61.72 311 ALA A N 1
ATOM 2447 C CA . ALA A 1 311 ? 16.229 -1.825 -48.319 1.00 61.72 311 ALA A CA 1
ATOM 2448 C C . ALA A 1 311 ? 17.277 -2.702 -49.033 1.00 61.72 311 ALA A C 1
ATOM 2450 O O . ALA A 1 311 ? 17.785 -2.226 -50.045 1.00 61.72 311 ALA A O 1
ATOM 2451 N N . ASP A 1 312 ? 17.587 -3.922 -48.552 1.00 57.66 312 ASP A N 1
ATOM 2452 C CA . ASP A 1 312 ? 18.386 -4.936 -49.278 1.00 57.66 312 ASP A CA 1
ATOM 2453 C C . ASP A 1 312 ? 18.439 -6.312 -48.555 1.00 57.66 312 ASP A C 1
ATOM 2455 O O . ASP A 1 312 ? 18.523 -6.357 -47.324 1.00 57.66 312 ASP A O 1
ATOM 2459 N N . ASP A 1 313 ? 18.501 -7.425 -49.305 1.00 57.94 313 ASP A N 1
ATOM 2460 C CA . ASP A 1 313 ? 18.594 -8.813 -48.786 1.00 57.94 313 ASP A CA 1
ATOM 2461 C C . ASP A 1 313 ? 19.930 -9.099 -48.066 1.00 57.94 313 ASP A C 1
ATOM 2463 O O . ASP A 1 313 ? 20.050 -10.057 -47.300 1.00 57.94 313 ASP A O 1
ATOM 2467 N N . THR A 1 314 ? 20.943 -8.247 -48.254 1.00 55.34 314 THR A N 1
ATOM 2468 C CA . THR A 1 314 ? 22.271 -8.353 -47.619 1.00 55.34 314 THR A CA 1
ATOM 2469 C C . THR A 1 314 ? 22.275 -8.030 -46.118 1.00 55.34 314 THR A C 1
ATOM 2471 O O . THR A 1 314 ? 23.267 -8.274 -45.426 1.00 55.34 314 THR A O 1
ATOM 2474 N N . VAL A 1 315 ? 21.163 -7.516 -45.579 1.00 66.06 315 VAL A N 1
ATOM 2475 C CA . VAL A 1 315 ? 21.003 -7.152 -44.159 1.00 66.06 315 VAL A CA 1
ATOM 2476 C C . VAL A 1 315 ? 20.453 -8.321 -43.317 1.00 66.06 315 VAL A C 1
ATOM 2478 O O . VAL A 1 315 ? 20.267 -8.182 -42.108 1.00 66.06 315 VAL A O 1
ATOM 2481 N N . THR A 1 316 ? 20.271 -9.503 -43.913 1.00 69.06 316 THR A N 1
ATOM 2482 C CA . THR A 1 316 ? 19.741 -10.726 -43.271 1.00 69.06 316 THR A CA 1
ATOM 2483 C C . THR A 1 316 ? 20.452 -11.085 -41.961 1.00 69.06 316 THR A C 1
ATOM 2485 O O . THR A 1 316 ? 19.799 -11.375 -40.963 1.00 69.06 316 THR A O 1
ATOM 2488 N N . ALA A 1 317 ? 21.784 -10.977 -41.901 1.00 65.56 317 ALA A N 1
ATOM 2489 C CA . ALA A 1 317 ? 22.537 -11.249 -40.669 1.00 65.56 317 ALA A CA 1
ATOM 2490 C C . ALA A 1 317 ? 22.228 -10.244 -39.538 1.00 65.56 317 ALA A C 1
ATOM 2492 O O . ALA A 1 317 ? 22.228 -10.594 -38.358 1.00 65.56 317 ALA A O 1
ATOM 2493 N N . LEU A 1 318 ? 21.948 -8.980 -39.874 1.00 66.75 318 LEU A N 1
ATOM 2494 C CA . LEU A 1 318 ? 21.531 -7.974 -38.895 1.00 66.75 318 LEU A CA 1
ATOM 2495 C C . LEU A 1 318 ? 20.077 -8.205 -38.464 1.00 66.75 318 LEU A C 1
ATOM 2497 O O . LEU A 1 318 ? 19.752 -8.022 -37.293 1.00 66.75 318 LEU A O 1
ATOM 2501 N N . GLU A 1 319 ? 19.215 -8.619 -39.389 1.00 70.44 319 GLU A N 1
ATOM 2502 C CA . GLU A 1 319 ? 17.827 -8.983 -39.111 1.00 70.44 319 GLU A CA 1
ATOM 2503 C C . GLU A 1 319 ? 17.732 -10.153 -38.118 1.00 70.44 319 GLU A C 1
ATOM 2505 O O . GLU A 1 319 ? 17.013 -10.032 -37.121 1.00 70.44 319 GLU A O 1
ATOM 2510 N N . GLU A 1 320 ? 18.517 -11.220 -38.311 1.00 76.06 320 GLU A N 1
ATOM 2511 C CA . GLU A 1 320 ? 18.583 -12.359 -37.381 1.00 76.06 320 GLU A CA 1
ATOM 2512 C C . GLU A 1 320 ? 19.089 -11.966 -35.986 1.00 76.06 320 GLU A C 1
ATOM 2514 O O . GLU A 1 320 ? 18.607 -12.490 -34.982 1.00 76.06 320 GLU A O 1
ATOM 2519 N N . MET A 1 321 ? 20.007 -10.998 -35.884 1.00 68.19 321 MET A N 1
ATOM 2520 C CA . MET A 1 321 ? 20.484 -10.509 -34.585 1.00 68.19 321 MET A CA 1
ATOM 2521 C C . MET A 1 321 ? 19.507 -9.553 -33.882 1.00 68.19 321 MET A C 1
ATOM 2523 O O . MET A 1 321 ? 19.474 -9.504 -32.650 1.00 68.19 321 MET A O 1
ATOM 2527 N N . VAL A 1 322 ? 18.760 -8.733 -34.629 1.00 71.12 322 VAL A N 1
ATOM 2528 C CA . VAL A 1 322 ? 17.946 -7.637 -34.068 1.00 71.12 322 VAL A CA 1
ATOM 2529 C C . VAL A 1 322 ? 16.523 -8.084 -33.728 1.00 71.12 322 VAL A C 1
ATOM 2531 O O . VAL A 1 322 ? 16.012 -7.673 -32.685 1.00 71.12 322 VAL A O 1
ATOM 2534 N N . LYS A 1 323 ? 15.897 -8.956 -34.533 1.00 78.00 323 LYS A N 1
ATOM 2535 C CA . LYS A 1 323 ? 14.552 -9.502 -34.261 1.00 78.00 323 LYS A CA 1
ATOM 2536 C C . LYS A 1 323 ? 14.380 -10.089 -32.851 1.00 78.00 323 LYS A C 1
ATOM 2538 O O . LYS A 1 323 ? 13.449 -9.664 -32.166 1.00 78.00 323 LYS A O 1
ATOM 2543 N N . PRO A 1 324 ? 15.247 -11.001 -32.365 1.00 80.12 324 PRO A N 1
ATOM 2544 C CA . PRO A 1 324 ? 15.085 -11.576 -31.030 1.00 80.12 324 PRO A CA 1
ATOM 2545 C C . PRO A 1 324 ? 15.248 -10.531 -29.921 1.00 80.12 324 PRO A C 1
ATOM 2547 O O . PRO A 1 324 ? 14.547 -10.596 -28.915 1.00 80.12 324 PRO A O 1
ATOM 2550 N N . LYS A 1 325 ? 16.109 -9.520 -30.111 1.00 73.44 325 LYS A N 1
ATOM 2551 C CA . LYS A 1 325 ? 16.246 -8.414 -29.150 1.00 73.44 325 LYS A CA 1
ATOM 2552 C C . LYS A 1 325 ? 14.993 -7.549 -29.097 1.00 73.44 325 LYS A C 1
ATOM 2554 O O . LYS A 1 325 ? 14.576 -7.158 -28.015 1.00 73.44 325 LYS A O 1
ATOM 2559 N N . LEU A 1 326 ? 14.379 -7.274 -30.245 1.00 72.94 326 LEU A N 1
ATOM 2560 C CA . LEU A 1 326 ? 13.126 -6.527 -30.310 1.00 72.94 326 LEU A CA 1
ATOM 2561 C C . LEU A 1 326 ? 11.967 -7.294 -29.650 1.00 72.94 326 LEU A C 1
ATOM 2563 O O . LEU A 1 326 ? 11.179 -6.707 -28.913 1.00 72.94 326 LEU A O 1
ATOM 2567 N N . ALA A 1 327 ? 11.910 -8.612 -29.860 1.00 79.69 327 ALA A N 1
ATOM 2568 C CA . ALA A 1 327 ? 10.937 -9.484 -29.208 1.00 79.69 327 ALA A CA 1
ATOM 2569 C C . ALA A 1 327 ? 11.131 -9.529 -27.683 1.00 79.69 327 ALA A C 1
ATOM 2571 O O . ALA A 1 327 ? 10.154 -9.410 -26.950 1.00 79.69 327 ALA A O 1
ATOM 2572 N N . ALA A 1 328 ? 12.376 -9.628 -27.204 1.00 76.19 328 ALA A N 1
ATOM 2573 C CA . ALA A 1 328 ? 12.687 -9.588 -25.774 1.00 76.19 328 ALA A CA 1
ATOM 2574 C C . ALA A 1 328 ? 12.270 -8.255 -25.135 1.00 76.19 328 ALA A C 1
ATOM 2576 O O . ALA A 1 328 ? 11.655 -8.242 -24.075 1.00 76.19 328 ALA A O 1
ATOM 2577 N N . VAL A 1 329 ? 12.538 -7.136 -25.816 1.00 71.88 329 VAL A N 1
ATOM 2578 C CA . VAL A 1 329 ? 12.087 -5.802 -25.398 1.00 71.88 329 VAL A CA 1
ATOM 2579 C C . VAL A 1 329 ? 10.564 -5.802 -25.232 1.00 71.88 329 VAL A C 1
ATOM 2581 O O . VAL A 1 329 ? 10.085 -5.461 -24.156 1.00 71.88 329 VAL A O 1
ATOM 2584 N N . ARG A 1 330 ? 9.804 -6.270 -26.232 1.00 79.56 330 ARG A N 1
ATOM 2585 C CA . ARG A 1 330 ? 8.334 -6.368 -26.173 1.00 79.56 330 ARG A CA 1
ATOM 2586 C C . ARG A 1 330 ? 7.819 -7.282 -25.051 1.00 79.56 330 ARG A C 1
ATOM 2588 O O . ARG A 1 330 ? 6.835 -6.924 -24.407 1.00 79.56 330 ARG A O 1
ATOM 2595 N N . ASP A 1 331 ? 8.470 -8.421 -24.809 1.00 81.62 331 ASP A N 1
ATOM 2596 C CA . ASP A 1 331 ? 8.117 -9.353 -23.723 1.00 81.62 331 ASP A CA 1
ATOM 2597 C C . ASP A 1 331 ? 8.219 -8.681 -22.348 1.00 81.62 331 ASP A C 1
ATOM 2599 O O . ASP A 1 331 ? 7.288 -8.775 -21.549 1.00 81.62 331 ASP A O 1
ATOM 2603 N N . ILE A 1 332 ? 9.291 -7.917 -22.104 1.00 74.25 332 ILE A N 1
ATOM 2604 C CA . ILE A 1 332 ? 9.470 -7.157 -20.856 1.00 74.25 332 ILE A CA 1
ATOM 2605 C C . ILE A 1 332 ? 8.317 -6.163 -20.662 1.00 74.25 332 ILE A C 1
ATOM 2607 O O . ILE A 1 332 ? 7.728 -6.094 -19.585 1.00 74.25 332 ILE A O 1
ATOM 2611 N N . GLY A 1 333 ? 7.927 -5.443 -21.719 1.00 76.88 333 GLY A N 1
ATOM 2612 C CA . GLY A 1 333 ? 6.800 -4.510 -21.657 1.00 76.88 333 GLY A CA 1
ATOM 2613 C C . GLY A 1 333 ? 5.470 -5.172 -21.277 1.00 76.88 333 GLY A C 1
ATOM 2614 O O . GLY A 1 333 ? 4.708 -4.622 -20.479 1.00 76.88 333 GLY A O 1
ATOM 2615 N N . LEU A 1 334 ? 5.205 -6.369 -21.811 1.00 82.75 334 LEU A N 1
ATOM 2616 C CA . LEU A 1 334 ? 4.017 -7.159 -21.475 1.00 82.75 334 LEU A CA 1
ATOM 2617 C C . LEU A 1 334 ? 4.064 -7.685 -20.036 1.00 82.75 334 LEU A C 1
ATOM 2619 O O . LEU A 1 334 ? 3.064 -7.571 -19.329 1.00 82.75 334 LEU A O 1
ATOM 2623 N N . ARG A 1 335 ? 5.216 -8.197 -19.579 1.00 81.75 335 ARG A N 1
ATOM 2624 C CA . ARG A 1 335 ? 5.414 -8.630 -18.185 1.00 81.75 335 ARG A CA 1
ATOM 2625 C C . ARG A 1 335 ? 5.152 -7.496 -17.204 1.00 81.75 335 ARG A C 1
ATOM 2627 O O . ARG A 1 335 ? 4.357 -7.668 -16.285 1.00 81.75 335 ARG A O 1
ATOM 2634 N N . CYS A 1 336 ? 5.738 -6.320 -17.438 1.00 79.12 336 CYS A N 1
ATOM 2635 C CA . CYS A 1 336 ? 5.497 -5.149 -16.597 1.00 79.12 336 CYS A CA 1
ATOM 2636 C C . CYS A 1 336 ? 4.010 -4.765 -16.567 1.00 79.12 336 CYS A C 1
ATOM 2638 O O . CYS A 1 336 ? 3.509 -4.368 -15.521 1.00 79.12 336 CYS A O 1
ATOM 2640 N N . ARG A 1 337 ? 3.282 -4.887 -17.687 1.00 83.12 337 ARG A N 1
ATOM 2641 C CA . ARG A 1 337 ? 1.844 -4.580 -17.733 1.00 83.12 337 ARG A CA 1
ATOM 2642 C C . ARG A 1 337 ? 1.011 -5.577 -16.929 1.00 83.12 337 ARG A C 1
ATOM 2644 O O . ARG A 1 337 ? 0.187 -5.125 -16.144 1.00 83.12 337 ARG A O 1
ATOM 2651 N N . LEU A 1 338 ? 1.243 -6.879 -17.101 1.00 82.38 338 LEU A N 1
ATOM 2652 C CA . LEU A 1 338 ? 0.535 -7.924 -16.351 1.00 82.38 338 LEU A CA 1
ATOM 2653 C C . LEU A 1 338 ? 0.737 -7.753 -14.847 1.00 82.38 338 LEU A C 1
ATOM 2655 O O . LEU A 1 338 ? -0.226 -7.760 -14.095 1.00 82.38 338 LEU A O 1
ATOM 2659 N N . ILE A 1 339 ? 1.972 -7.497 -14.415 1.00 74.94 339 ILE A N 1
ATOM 2660 C CA . ILE A 1 339 ? 2.260 -7.301 -12.994 1.00 74.94 339 ILE A CA 1
ATOM 2661 C C . ILE A 1 339 ? 1.626 -6.009 -12.476 1.00 74.94 339 ILE A C 1
ATOM 2663 O O . ILE A 1 339 ? 1.099 -5.989 -11.371 1.00 74.94 339 ILE A O 1
ATOM 2667 N N . LEU A 1 340 ? 1.627 -4.923 -13.256 1.00 79.69 340 LEU A N 1
ATOM 2668 C CA . LEU A 1 340 ? 0.908 -3.711 -12.860 1.00 79.69 340 LEU A CA 1
ATOM 2669 C C . LEU A 1 340 ? -0.602 -3.961 -12.766 1.00 79.69 340 LEU A C 1
ATOM 2671 O O . LEU A 1 340 ? -1.246 -3.434 -11.870 1.00 79.69 340 LEU A O 1
ATOM 2675 N N . GLU A 1 341 ? -1.186 -4.771 -13.638 1.00 81.00 341 GLU A N 1
ATOM 2676 C CA . GLU A 1 341 ? -2.590 -5.169 -13.520 1.00 81.00 341 GLU A CA 1
ATOM 2677 C C . GLU A 1 341 ? -2.835 -6.023 -12.265 1.00 81.00 341 GLU A C 1
ATOM 2679 O O . GLU A 1 341 ? -3.758 -5.745 -11.499 1.00 81.00 341 GLU A O 1
ATOM 2684 N N . ASP A 1 342 ? -1.940 -6.958 -11.952 1.00 77.75 342 ASP A N 1
ATOM 2685 C CA . ASP A 1 342 ? -1.985 -7.704 -10.694 1.00 77.75 342 ASP A CA 1
ATOM 2686 C C . ASP A 1 342 ? -1.882 -6.758 -9.484 1.00 77.75 342 ASP A C 1
ATOM 2688 O O . ASP A 1 342 ? -2.689 -6.839 -8.563 1.00 77.75 342 ASP A O 1
ATOM 2692 N N . ILE A 1 343 ? -0.972 -5.778 -9.490 1.00 73.62 343 ILE A N 1
ATOM 2693 C CA . ILE A 1 343 ? -0.854 -4.785 -8.408 1.00 73.62 343 ILE A CA 1
ATOM 2694 C C . ILE A 1 343 ? -2.133 -3.943 -8.278 1.00 73.62 343 ILE A C 1
ATOM 2696 O O . ILE A 1 343 ? -2.546 -3.645 -7.157 1.00 73.62 343 ILE A O 1
ATOM 2700 N N . SER A 1 344 ? -2.789 -3.572 -9.385 1.00 75.75 344 SER A N 1
ATOM 2701 C CA . SER A 1 344 ? -4.023 -2.770 -9.323 1.00 75.75 344 SER A CA 1
ATOM 2702 C C . SER A 1 344 ? -5.170 -3.567 -8.710 1.00 75.75 344 SER A C 1
ATOM 2704 O O . SER A 1 344 ? -5.924 -3.029 -7.900 1.00 75.75 344 SER A O 1
ATOM 2706 N N . THR A 1 345 ? -5.268 -4.859 -9.029 1.00 73.50 345 THR A N 1
ATOM 2707 C CA . THR A 1 345 ? -6.265 -5.754 -8.427 1.00 73.50 345 THR A CA 1
ATOM 2708 C C . THR A 1 345 ? -5.973 -6.054 -6.955 1.00 73.50 345 THR A C 1
ATOM 2710 O O . THR A 1 345 ? -6.898 -6.315 -6.188 1.00 73.50 345 THR A O 1
ATOM 2713 N N . LEU A 1 346 ? -4.714 -5.942 -6.519 1.00 68.31 346 LEU A N 1
ATOM 2714 C CA . LEU A 1 346 ? -4.321 -6.000 -5.107 1.00 68.31 346 LEU A CA 1
ATOM 2715 C C . LEU A 1 346 ? -4.642 -4.709 -4.322 1.00 68.31 346 LEU A C 1
ATOM 2717 O O . LEU A 1 346 ? -4.416 -4.676 -3.107 1.00 68.31 346 LEU A O 1
ATOM 2721 N N . SER A 1 347 ? -5.173 -3.660 -4.969 1.00 69.69 347 SER A N 1
ATOM 2722 C CA . SER A 1 347 ? -5.528 -2.389 -4.324 1.00 69.69 347 SER A CA 1
ATOM 2723 C C . SER A 1 347 ? -6.448 -2.605 -3.118 1.00 69.69 347 SER A C 1
ATOM 2725 O O . SER A 1 347 ? -7.603 -3.008 -3.238 1.00 69.69 347 SER A O 1
ATOM 2727 N N . SER A 1 348 ? -5.931 -2.297 -1.929 1.00 73.75 348 SER A N 1
ATOM 2728 C CA . SER A 1 348 ? -6.602 -2.510 -0.639 1.00 73.75 348 SER A CA 1
ATOM 2729 C C . SER A 1 348 ? -7.500 -1.332 -0.225 1.00 73.75 348 SER A C 1
ATOM 2731 O O . SER A 1 348 ? -7.764 -1.142 0.962 1.00 73.75 348 SER A O 1
ATOM 2733 N N . SER A 1 349 ? -7.953 -0.505 -1.175 1.00 75.44 349 SER A N 1
ATOM 2734 C CA . SER A 1 349 ? -8.768 0.687 -0.885 1.00 75.44 349 SER A CA 1
ATOM 2735 C C . SER A 1 349 ? -10.089 0.330 -0.209 1.00 75.44 349 SER A C 1
ATOM 2737 O O . SER A 1 349 ? -10.416 0.902 0.826 1.00 75.44 349 SER A O 1
ATOM 2739 N N . ASN A 1 350 ? -10.793 -0.674 -0.739 1.00 79.19 350 ASN A N 1
ATOM 2740 C CA . ASN A 1 350 ? -12.075 -1.117 -0.191 1.00 79.19 350 ASN A CA 1
ATOM 2741 C C . ASN A 1 350 ? -11.904 -1.646 1.237 1.00 79.19 350 ASN A C 1
ATOM 2743 O O . ASN A 1 350 ? -12.629 -1.225 2.132 1.00 79.19 350 ASN A O 1
ATOM 2747 N N . ILE A 1 351 ? -10.870 -2.468 1.455 1.00 81.00 351 ILE A N 1
ATOM 2748 C CA . ILE A 1 351 ? -10.496 -2.973 2.782 1.00 81.00 351 ILE A CA 1
ATOM 2749 C C . ILE A 1 351 ? -10.243 -1.789 3.727 1.00 81.00 351 ILE A C 1
ATOM 2751 O O . ILE A 1 351 ? -10.768 -1.738 4.828 1.00 81.00 351 ILE A O 1
ATOM 2755 N N . THR A 1 352 ? -9.494 -0.775 3.288 1.00 85.00 352 THR A N 1
ATOM 2756 C CA . THR A 1 352 ? -9.185 0.405 4.117 1.00 85.00 352 THR A CA 1
ATOM 2757 C C . THR A 1 352 ? -10.443 1.171 4.545 1.00 85.00 352 THR A C 1
ATOM 2759 O O . THR A 1 352 ? -10.522 1.642 5.683 1.00 85.00 352 THR A O 1
ATOM 2762 N N . ASP A 1 353 ? -11.427 1.305 3.656 1.00 85.12 353 ASP A N 1
ATOM 2763 C CA . ASP A 1 353 ? -12.694 1.975 3.959 1.00 85.12 353 ASP A CA 1
ATOM 2764 C C . ASP A 1 353 ? -13.570 1.149 4.914 1.00 85.12 353 ASP A C 1
ATOM 2766 O O . ASP A 1 353 ? -14.148 1.712 5.850 1.00 85.12 353 ASP A O 1
ATOM 2770 N N . GLU A 1 354 ? -13.606 -0.174 4.746 1.00 86.88 354 GLU A N 1
ATOM 2771 C CA . GLU A 1 354 ? -14.282 -1.098 5.665 1.00 86.88 354 GLU A CA 1
ATOM 2772 C C . GLU A 1 354 ? -13.666 -1.046 7.070 1.00 86.88 354 GLU A C 1
ATOM 2774 O O . GLU A 1 354 ? -14.386 -0.838 8.051 1.00 86.88 354 GLU A O 1
ATOM 2779 N N . ILE A 1 355 ? -12.333 -1.099 7.179 1.00 90.88 355 ILE A N 1
ATOM 2780 C CA . ILE A 1 355 ? -11.627 -0.965 8.463 1.00 90.88 355 ILE A CA 1
ATOM 2781 C C . ILE A 1 355 ? -11.970 0.370 9.130 1.00 90.88 355 ILE A C 1
ATOM 2783 O O . ILE A 1 355 ? -12.241 0.424 10.332 1.00 90.88 355 ILE A O 1
ATOM 2787 N N . ARG A 1 356 ? -11.983 1.468 8.362 1.00 90.50 356 ARG A N 1
ATOM 2788 C CA . ARG A 1 356 ? -12.337 2.791 8.892 1.00 90.50 356 ARG A CA 1
ATOM 2789 C C . ARG A 1 356 ? -13.758 2.795 9.455 1.00 90.50 356 ARG A C 1
ATOM 2791 O O . ARG A 1 356 ? -13.979 3.371 10.518 1.00 90.50 356 ARG A O 1
ATOM 2798 N N . SER A 1 357 ? -14.705 2.157 8.768 1.00 90.81 357 SER A N 1
ATOM 2799 C CA . SER A 1 357 ? -16.085 2.036 9.240 1.00 90.81 357 SER A CA 1
ATOM 2800 C C . SER A 1 357 ? -16.174 1.250 10.552 1.00 90.81 357 SER A C 1
ATOM 2802 O O . SER A 1 357 ? -16.792 1.741 11.501 1.00 90.81 357 SER A O 1
ATOM 2804 N N . LEU A 1 358 ? -15.501 0.097 10.640 1.00 91.88 358 LEU A N 1
ATOM 2805 C CA . LEU A 1 358 ? -15.455 -0.731 11.850 1.00 91.88 358 LEU A CA 1
ATOM 2806 C C . LEU A 1 358 ? -14.847 0.023 13.039 1.00 91.88 358 LEU A C 1
ATOM 2808 O O . LEU A 1 358 ? -15.406 0.008 14.131 1.00 91.88 358 LEU A O 1
ATOM 2812 N N . LEU A 1 359 ? -13.748 0.752 12.835 1.00 92.19 359 LEU A N 1
ATOM 2813 C CA . LEU A 1 359 ? -13.111 1.512 13.914 1.00 92.19 359 LEU A CA 1
ATOM 2814 C C . LEU A 1 359 ? -13.949 2.692 14.402 1.00 92.19 359 LEU A C 1
ATOM 2816 O O . LEU A 1 359 ? -14.010 2.937 15.608 1.00 92.19 359 LEU A O 1
ATOM 2820 N N . LEU A 1 360 ? -14.616 3.413 13.496 1.00 90.19 360 LEU A N 1
ATOM 2821 C CA . LEU A 1 360 ? -15.551 4.477 13.877 1.00 90.19 360 LEU A CA 1
ATOM 2822 C C . LEU A 1 360 ? -16.701 3.921 14.722 1.00 90.19 360 LEU A C 1
ATOM 2824 O O . LEU A 1 360 ? -17.152 4.565 15.674 1.00 90.19 360 LEU A O 1
ATOM 2828 N N . GLN A 1 361 ? -17.161 2.712 14.399 1.00 90.06 361 GLN A N 1
ATOM 2829 C CA . GLN A 1 361 ? -18.173 2.014 15.174 1.00 90.06 361 GLN A CA 1
ATOM 2830 C C . GLN A 1 361 ? -17.660 1.663 16.584 1.00 90.06 361 GLN A C 1
ATOM 2832 O O . GLN A 1 361 ? -18.332 2.006 17.561 1.00 90.06 361 GLN A O 1
ATOM 2837 N N . SER A 1 362 ? -16.458 1.089 16.712 1.00 90.38 362 SER A N 1
ATOM 2838 C CA . SER A 1 362 ? -15.822 0.799 18.011 1.00 90.38 362 SER A CA 1
ATOM 2839 C C . SER A 1 362 ? -15.660 2.056 18.868 1.00 90.38 362 SER A C 1
ATOM 2841 O O . SER A 1 362 ? -16.070 2.079 20.027 1.00 90.38 362 SER A O 1
ATOM 2843 N N . GLN A 1 363 ? -15.151 3.147 18.284 1.00 89.88 363 GLN A N 1
ATOM 2844 C CA . GLN A 1 363 ? -15.012 4.437 18.971 1.00 89.88 363 GLN A CA 1
ATOM 2845 C C . GLN A 1 363 ? -16.367 4.975 19.445 1.00 89.88 363 GLN A C 1
ATOM 2847 O O . GLN A 1 363 ? -16.498 5.445 20.574 1.00 89.88 363 GLN A O 1
ATOM 2852 N N . THR A 1 364 ? -17.402 4.868 18.607 1.00 88.75 364 THR A N 1
ATOM 2853 C CA . THR A 1 364 ? -18.762 5.294 18.963 1.00 88.75 364 THR A CA 1
ATOM 2854 C C . THR A 1 364 ? -19.306 4.501 20.151 1.00 88.75 364 THR A C 1
ATOM 2856 O O . THR A 1 364 ? -19.953 5.076 21.030 1.00 88.75 364 THR A O 1
ATOM 2859 N N . PHE A 1 365 ? -19.069 3.189 20.197 1.00 88.06 365 PHE A N 1
ATOM 2860 C CA . PHE A 1 365 ? -19.487 2.358 21.326 1.00 88.06 365 PHE A CA 1
ATOM 2861 C C . PHE A 1 365 ? -18.725 2.691 22.600 1.00 88.06 365 PHE A C 1
ATOM 2863 O O . PHE A 1 365 ? -19.356 2.834 23.647 1.00 88.06 365 PHE A O 1
ATOM 2870 N N . ALA A 1 366 ? -17.417 2.915 22.497 1.00 83.81 366 ALA A N 1
ATOM 2871 C CA . ALA A 1 366 ? -16.608 3.304 23.637 1.00 83.81 366 ALA A CA 1
ATOM 2872 C C . ALA A 1 366 ? -17.057 4.648 24.242 1.00 83.81 366 ALA A C 1
ATOM 2874 O O . ALA A 1 366 ? -17.148 4.785 25.456 1.00 83.81 366 ALA A O 1
ATOM 2875 N N . ILE A 1 367 ? -17.450 5.626 23.416 1.00 84.12 367 ILE A N 1
ATOM 2876 C CA . ILE A 1 367 ? -17.974 6.920 23.896 1.00 84.12 367 ILE A CA 1
ATOM 2877 C C . ILE A 1 367 ? -19.345 6.777 24.583 1.00 84.12 367 ILE A C 1
ATOM 2879 O O . ILE A 1 367 ? -19.648 7.506 25.527 1.00 84.12 367 ILE A O 1
ATOM 2883 N N . LYS A 1 368 ? -20.195 5.843 24.135 1.00 84.19 368 LYS A N 1
ATOM 2884 C CA . LYS A 1 368 ? -21.516 5.592 24.748 1.00 84.19 368 LYS A CA 1
ATOM 2885 C C . LYS A 1 368 ? -21.423 4.882 26.100 1.00 84.19 368 LYS A C 1
ATOM 2887 O O . LYS A 1 368 ? -22.367 4.938 26.890 1.00 84.19 368 LYS A O 1
ATOM 2892 N N . PHE A 1 369 ? -20.315 4.200 26.370 1.00 83.25 369 PHE A N 1
ATOM 2893 C CA . PHE A 1 369 ? -20.167 3.382 27.564 1.00 83.25 369 PHE A CA 1
ATOM 2894 C C . PHE A 1 369 ? -20.156 4.211 28.868 1.00 83.25 369 PHE A C 1
ATOM 2896 O O . PHE A 1 369 ? -20.946 3.898 29.763 1.00 83.25 369 PHE A O 1
ATOM 2903 N N . PRO A 1 370 ? -19.389 5.319 28.987 1.00 82.81 370 PRO A N 1
ATOM 2904 C CA . PRO A 1 370 ? -19.423 6.187 30.165 1.00 82.81 370 PRO A CA 1
ATOM 2905 C C . PRO A 1 370 ? -20.801 6.777 30.475 1.00 82.81 370 PRO A C 1
ATOM 2907 O O . PRO A 1 370 ? -21.190 6.831 31.642 1.00 82.81 370 PRO A O 1
ATOM 2910 N N . SER A 1 371 ? -21.572 7.187 29.457 1.00 84.88 371 SER A N 1
ATOM 2911 C CA . SER A 1 371 ? -22.919 7.727 29.690 1.00 84.88 371 SER A CA 1
ATOM 2912 C C . SER A 1 371 ? -23.863 6.660 30.243 1.00 84.88 371 SER A C 1
ATOM 2914 O O . SER A 1 371 ? -24.613 6.926 31.178 1.00 84.88 371 SER A O 1
ATOM 2916 N N . LEU A 1 372 ? -23.783 5.429 29.727 1.00 83.12 372 LEU A N 1
ATOM 2917 C CA . LEU A 1 372 ? -24.572 4.305 30.240 1.00 83.12 372 LEU A CA 1
ATOM 2918 C C . LEU A 1 372 ? -24.146 3.889 31.647 1.00 83.12 372 LEU A C 1
ATOM 2920 O O . LEU A 1 372 ? -25.001 3.547 32.461 1.00 83.12 372 LEU A O 1
ATOM 2924 N N . ALA A 1 373 ? -22.848 3.939 31.949 1.00 81.75 373 ALA A N 1
ATOM 2925 C CA . ALA A 1 373 ? -22.343 3.681 33.292 1.00 81.75 373 ALA A CA 1
ATOM 2926 C C . ALA A 1 373 ? -22.882 4.713 34.300 1.00 81.75 373 ALA A C 1
ATOM 2928 O O . ALA A 1 373 ? -23.306 4.334 35.392 1.00 81.75 373 ALA A O 1
ATOM 2929 N N . ALA A 1 374 ? -22.940 5.995 33.919 1.00 84.19 374 ALA A N 1
ATOM 2930 C CA . ALA A 1 374 ? -23.521 7.051 34.748 1.00 84.19 374 ALA A CA 1
ATOM 2931 C C . ALA A 1 374 ? -25.032 6.856 34.967 1.00 84.19 374 ALA A C 1
ATOM 2933 O O . ALA A 1 374 ? -25.501 6.942 36.100 1.00 84.19 374 ALA A O 1
ATOM 2934 N N . GLU A 1 375 ? -25.789 6.530 33.914 1.00 84.56 375 GLU A N 1
ATOM 2935 C CA . GLU A 1 375 ? -27.218 6.200 34.027 1.00 84.56 375 GLU A CA 1
ATOM 2936 C C . GLU A 1 375 ? -27.468 4.977 34.921 1.00 84.56 375 GLU A C 1
ATOM 2938 O O . GLU A 1 375 ? -28.414 4.948 35.707 1.00 84.56 375 GLU A O 1
ATOM 2943 N N . LEU A 1 376 ? -26.630 3.943 34.818 1.00 82.12 376 LEU A N 1
ATOM 2944 C CA . LEU A 1 376 ? -26.777 2.759 35.655 1.00 82.12 376 LEU A CA 1
ATOM 2945 C C . LEU A 1 376 ? -26.485 3.087 37.124 1.00 82.12 376 LEU A C 1
ATOM 2947 O O . LEU A 1 376 ? -27.188 2.591 38.003 1.00 82.12 376 LEU A O 1
ATOM 2951 N N . ALA A 1 377 ? -25.505 3.952 37.400 1.00 83.62 377 ALA A N 1
ATOM 2952 C CA . ALA A 1 377 ? -25.193 4.404 38.753 1.00 83.62 377 ALA A CA 1
ATOM 2953 C C . ALA A 1 377 ? -26.361 5.176 39.391 1.00 83.62 377 ALA A C 1
ATOM 2955 O O . ALA A 1 377 ? -26.725 4.891 40.532 1.00 83.62 377 ALA A O 1
ATOM 2956 N N . THR A 1 378 ? -27.004 6.089 38.652 1.00 87.12 378 THR A N 1
ATOM 2957 C CA . THR A 1 378 ? -28.161 6.845 39.165 1.00 87.12 378 THR A CA 1
ATOM 2958 C C . THR A 1 378 ? -29.363 5.942 39.430 1.00 87.12 378 THR A C 1
ATOM 2960 O O . THR A 1 378 ? -29.986 6.038 40.487 1.00 87.12 378 THR A O 1
ATOM 2963 N N . LEU A 1 379 ? -29.657 5.006 38.523 1.00 82.25 379 LEU A N 1
ATOM 2964 C CA . LEU A 1 379 ? -30.710 4.007 38.723 1.00 82.25 379 LEU A CA 1
ATOM 2965 C C . LEU A 1 379 ? -30.411 3.082 39.914 1.00 82.25 379 LEU A C 1
ATOM 2967 O O . LEU A 1 379 ? -31.326 2.693 40.637 1.00 82.25 379 LEU A O 1
ATOM 2971 N N . THR A 1 380 ? -29.137 2.748 40.139 1.00 81.69 380 THR A N 1
ATOM 2972 C CA . THR A 1 380 ? -28.712 1.915 41.274 1.00 81.69 380 THR A CA 1
ATOM 2973 C C . THR A 1 380 ? -28.975 2.645 42.584 1.00 81.69 380 THR A C 1
ATOM 2975 O O . THR A 1 380 ? -29.595 2.077 43.479 1.00 81.69 380 THR A O 1
ATOM 2978 N N . GLN A 1 381 ? -28.593 3.921 42.671 1.00 85.56 381 GLN A N 1
ATOM 2979 C CA . GLN A 1 381 ? -28.859 4.749 43.845 1.00 85.56 381 GLN A CA 1
ATOM 2980 C C . GLN A 1 381 ? -30.366 4.896 44.112 1.00 85.56 381 GLN A C 1
ATOM 2982 O O . GLN A 1 381 ? -30.814 4.711 45.242 1.00 85.56 381 GLN A O 1
ATOM 2987 N N . ALA A 1 382 ? -31.170 5.148 43.074 1.00 83.25 382 ALA A N 1
ATOM 2988 C CA . ALA A 1 382 ? -32.622 5.239 43.215 1.00 83.25 382 ALA A CA 1
ATOM 2989 C C . ALA A 1 382 ? -33.236 3.930 43.750 1.00 83.25 382 ALA A C 1
ATOM 2991 O O . ALA A 1 382 ? -34.112 3.962 44.616 1.00 83.25 382 ALA A O 1
ATOM 2992 N N . ALA A 1 383 ? -32.759 2.772 43.279 1.00 76.88 383 ALA A N 1
ATOM 2993 C CA . ALA A 1 383 ? -33.203 1.474 43.783 1.00 76.88 383 ALA A CA 1
ATOM 2994 C C . ALA A 1 383 ? -32.892 1.295 45.281 1.00 76.88 383 ALA A C 1
ATOM 2996 O O . ALA A 1 383 ? -33.741 0.798 46.022 1.00 76.88 383 ALA A O 1
ATOM 2997 N N . GLU A 1 384 ? -31.706 1.714 45.739 1.00 82.12 384 GLU A N 1
ATOM 2998 C CA . GLU A 1 384 ? -31.300 1.643 47.152 1.00 82.12 384 GLU A CA 1
ATOM 2999 C C . GLU A 1 384 ? -32.165 2.525 48.052 1.00 82.12 384 GLU A C 1
ATOM 3001 O O . GLU A 1 384 ? -32.621 2.085 49.109 1.00 82.12 384 GLU A O 1
ATOM 3006 N N . GLU A 1 385 ? -32.429 3.761 47.625 1.00 83.62 385 GLU A N 1
ATOM 3007 C CA . GLU A 1 385 ? -33.270 4.698 48.370 1.00 83.62 385 GLU A CA 1
ATOM 3008 C C . GLU A 1 385 ? -34.690 4.139 48.547 1.00 83.62 385 GLU A C 1
ATOM 3010 O O . GLU A 1 385 ? -35.232 4.127 49.658 1.00 83.62 385 GLU A O 1
ATOM 3015 N N . LYS A 1 386 ? -35.281 3.601 47.471 1.00 77.62 386 LYS A N 1
ATOM 3016 C CA . LYS A 1 386 ? -36.618 2.986 47.507 1.00 77.62 386 LYS A CA 1
ATOM 3017 C C . LYS A 1 386 ? -36.642 1.721 48.361 1.00 77.62 386 LYS A C 1
ATOM 3019 O O . LYS A 1 386 ? -37.580 1.526 49.135 1.00 77.62 386 LYS A O 1
ATOM 3024 N N . GLU A 1 387 ? -35.603 0.890 48.283 1.00 74.88 387 GLU A N 1
ATOM 3025 C CA . GLU A 1 387 ? -35.450 -0.284 49.144 1.00 74.88 387 GLU A CA 1
ATOM 3026 C C . GLU A 1 387 ? -35.424 0.104 50.632 1.00 74.88 387 GLU A C 1
ATOM 3028 O O . GLU A 1 387 ? -36.132 -0.503 51.440 1.00 74.88 387 GLU A O 1
ATOM 3033 N N . GLY A 1 388 ? -34.667 1.145 50.993 1.00 77.50 388 GLY A N 1
ATOM 3034 C CA . GLY A 1 388 ? -34.573 1.644 52.366 1.00 77.50 388 GLY A CA 1
ATOM 3035 C C . GLY A 1 388 ? -35.907 2.161 52.913 1.00 77.50 388 GLY A C 1
ATOM 3036 O O . GLY A 1 388 ? -36.292 1.825 54.037 1.00 77.50 388 GLY A O 1
ATOM 3037 N N . ILE A 1 389 ? -36.658 2.922 52.108 1.00 75.06 389 ILE A N 1
ATOM 3038 C CA . ILE A 1 389 ? -38.001 3.407 52.474 1.00 75.06 389 ILE A CA 1
ATOM 3039 C C . ILE A 1 389 ? -38.933 2.225 52.769 1.00 75.06 389 ILE A C 1
ATOM 3041 O O . ILE A 1 389 ? -39.599 2.187 53.807 1.00 75.06 389 ILE A O 1
ATOM 3045 N N . LEU A 1 390 ? -38.945 1.226 51.887 1.00 71.44 390 LEU A N 1
ATOM 3046 C CA . LEU A 1 390 ? -39.790 0.042 52.030 1.00 71.44 390 LEU A CA 1
ATOM 3047 C C . LEU A 1 390 ? -39.405 -0.817 53.229 1.00 71.44 390 LEU A C 1
ATOM 3049 O O . LEU A 1 390 ? -40.274 -1.303 53.963 1.00 71.44 390 LEU A O 1
ATOM 3053 N N . TYR A 1 391 ? -38.105 -0.964 53.471 1.00 71.44 391 TYR A N 1
ATOM 3054 C CA . TYR A 1 391 ? -37.602 -1.662 54.641 1.00 71.44 391 TYR A CA 1
ATOM 3055 C C . TYR A 1 391 ? -38.075 -1.002 55.939 1.00 71.44 391 TYR A C 1
ATOM 3057 O O . TYR A 1 391 ? -38.515 -1.715 56.835 1.00 71.44 391 TYR A O 1
ATOM 3065 N N . ASN A 1 392 ? -38.076 0.333 56.018 1.00 74.12 392 ASN A N 1
ATOM 3066 C CA . ASN A 1 392 ? -38.548 1.080 57.190 1.00 74.12 392 ASN A CA 1
ATOM 3067 C C . ASN A 1 392 ? -40.073 1.038 57.368 1.00 74.12 392 ASN A C 1
ATOM 3069 O O . ASN A 1 392 ? -40.566 0.975 58.495 1.00 74.12 392 ASN A O 1
ATOM 3073 N N . LEU A 1 393 ? -40.836 1.031 56.273 1.00 68.75 393 LEU A N 1
ATOM 3074 C CA . LEU A 1 393 ? -42.294 0.900 56.326 1.00 68.75 393 LEU A CA 1
ATOM 3075 C C . LEU A 1 393 ? -42.728 -0.471 56.856 1.00 68.75 393 LEU A C 1
ATOM 3077 O O . LEU A 1 393 ? -43.742 -0.563 57.539 1.00 68.75 393 LEU A O 1
ATOM 3081 N N . THR A 1 394 ? -41.955 -1.528 56.603 1.00 66.75 394 THR A N 1
ATOM 3082 C CA . THR A 1 394 ? -42.305 -2.904 56.993 1.00 66.75 394 THR A CA 1
ATOM 3083 C C . THR A 1 394 ? -42.505 -3.089 58.518 1.00 66.75 394 THR A C 1
ATOM 3085 O O . THR A 1 394 ? -43.563 -3.586 58.912 1.00 66.75 394 THR A O 1
ATOM 3088 N N . PRO A 1 395 ? -41.574 -2.691 59.414 1.00 68.06 395 PRO A N 1
ATOM 3089 C CA . PRO A 1 395 ? -41.763 -2.781 60.862 1.00 68.06 395 PRO A CA 1
ATOM 3090 C C . PRO A 1 395 ? -42.811 -1.796 61.391 1.00 68.06 395 PRO A C 1
ATOM 3092 O O . PRO A 1 395 ? -43.590 -2.176 62.259 1.00 68.06 395 PRO A O 1
ATOM 3095 N N . VAL A 1 396 ? -42.901 -0.576 60.845 1.00 68.56 396 VAL A N 1
ATOM 3096 C CA . VAL A 1 396 ? -43.933 0.401 61.248 1.00 68.56 396 VAL A CA 1
ATOM 3097 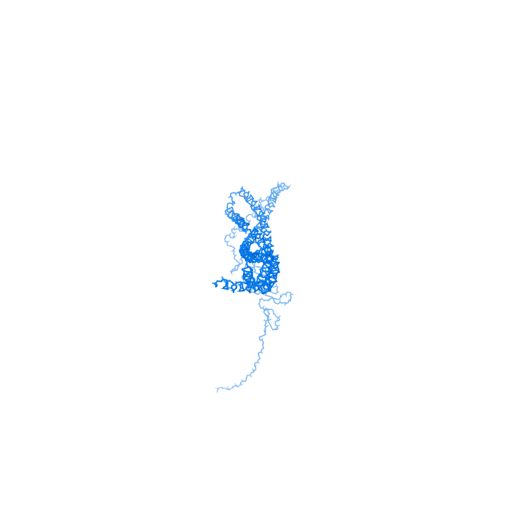C C . VAL A 1 396 ? -45.330 -0.118 60.910 1.00 68.56 396 VAL A C 1
ATOM 3099 O O . VAL A 1 396 ? -46.245 -0.034 61.725 1.00 68.56 396 VAL A O 1
ATOM 3102 N N . TYR A 1 397 ? -45.495 -0.707 59.727 1.00 65.88 397 TYR A N 1
ATOM 3103 C CA . TYR A 1 397 ? -46.744 -1.329 59.305 1.00 65.88 397 TYR A CA 1
ATOM 3104 C C . TYR A 1 397 ? -47.079 -2.549 60.169 1.00 65.88 397 TYR A C 1
ATOM 3106 O O . TYR A 1 397 ? -48.220 -2.701 60.612 1.00 65.88 397 TYR A O 1
ATOM 3114 N N . LYS A 1 398 ? -46.076 -3.389 60.470 1.00 66.81 398 LYS A N 1
ATOM 3115 C CA . LYS A 1 398 ? -46.225 -4.533 61.374 1.00 66.81 398 LYS A CA 1
ATOM 3116 C C . LYS A 1 398 ? -46.718 -4.094 62.754 1.00 66.81 398 LYS A C 1
ATOM 3118 O O . LYS A 1 398 ? -47.702 -4.635 63.243 1.00 66.81 398 LYS A O 1
ATOM 3123 N N . GLN A 1 399 ? -46.085 -3.087 63.343 1.00 73.75 399 GLN A N 1
ATOM 3124 C CA . GLN A 1 399 ? -46.407 -2.616 64.685 1.00 73.75 399 GLN A CA 1
ATOM 3125 C C . GLN A 1 399 ? -47.761 -1.892 64.738 1.00 73.75 399 GLN A C 1
ATOM 3127 O O . GLN A 1 399 ? -48.563 -2.113 65.641 1.00 73.75 399 GLN A O 1
ATOM 3132 N N . LYS A 1 400 ? -48.051 -1.042 63.745 1.00 71.62 400 LYS A N 1
ATOM 3133 C CA . LYS A 1 400 ? -49.271 -0.224 63.722 1.00 71.62 400 LYS A CA 1
ATOM 3134 C C . LYS A 1 400 ? -50.526 -1.018 63.364 1.00 71.62 400 LYS A C 1
ATOM 3136 O O . LYS A 1 400 ? -51.585 -0.747 63.923 1.00 71.62 400 LYS A O 1
ATOM 3141 N N . TYR A 1 401 ? -50.426 -1.962 62.430 1.00 65.25 401 TYR A N 1
ATOM 3142 C CA . TYR A 1 401 ? -51.593 -2.666 61.894 1.00 65.25 401 TYR A CA 1
ATOM 3143 C C . TYR A 1 401 ? -51.590 -4.155 62.241 1.00 65.25 401 TYR A C 1
ATOM 3145 O O . TYR A 1 401 ? -52.603 -4.672 62.704 1.00 65.25 401 TYR A O 1
ATOM 3153 N N . LEU A 1 402 ? -50.466 -4.850 62.057 1.00 68.88 402 LEU A N 1
ATOM 3154 C CA . LEU A 1 402 ? -50.419 -6.312 62.159 1.00 68.88 402 LEU A CA 1
ATOM 3155 C C . LEU A 1 402 ? -50.495 -6.799 63.614 1.00 68.88 402 LEU A C 1
ATOM 3157 O O . LEU A 1 402 ? -51.290 -7.681 63.917 1.00 68.88 402 LEU A O 1
ATOM 3161 N N . GLU A 1 403 ? -49.755 -6.176 64.531 1.00 80.31 403 GLU A N 1
ATOM 3162 C CA . GLU A 1 403 ? -49.801 -6.496 65.967 1.00 80.31 403 GLU A CA 1
ATOM 3163 C C . GLU A 1 403 ? -51.155 -6.141 66.596 1.00 80.31 403 GLU A C 1
ATOM 3165 O O . GLU A 1 403 ? -51.675 -6.884 67.431 1.00 80.31 403 GLU A O 1
ATOM 3170 N N . ALA A 1 404 ? -51.765 -5.032 66.161 1.00 77.56 404 ALA A N 1
ATOM 3171 C CA . ALA A 1 404 ? -53.106 -4.644 66.589 1.00 77.56 404 ALA A CA 1
ATOM 3172 C C . ALA A 1 404 ? -54.155 -5.679 66.149 1.00 77.56 404 ALA A C 1
ATOM 3174 O O . ALA A 1 404 ? -54.993 -6.093 66.953 1.00 77.56 404 ALA A O 1
ATOM 3175 N N . VAL A 1 405 ? -54.072 -6.153 64.901 1.00 77.69 405 VAL A N 1
ATOM 3176 C CA . VAL A 1 405 ? -54.933 -7.226 64.385 1.00 77.69 405 VAL A CA 1
ATOM 3177 C C . VAL A 1 405 ? -54.661 -8.543 65.110 1.00 77.69 405 VAL A C 1
ATOM 3179 O O . VAL A 1 405 ? -55.608 -9.192 65.535 1.00 77.69 405 VAL A O 1
ATOM 3182 N N . GLU A 1 406 ? -53.404 -8.937 65.326 1.00 82.56 406 GLU A N 1
ATOM 3183 C CA . GLU A 1 406 ? -53.064 -10.165 66.061 1.00 82.56 406 GLU A CA 1
ATOM 3184 C C . GLU A 1 406 ? -53.603 -10.150 67.494 1.00 82.56 406 GLU A C 1
ATOM 3186 O O . GLU A 1 406 ? -54.128 -11.159 67.975 1.00 82.56 406 GLU A O 1
ATOM 3191 N N . LYS A 1 407 ? -53.503 -9.006 68.178 1.00 86.44 407 LYS A N 1
ATOM 3192 C CA . LYS A 1 407 ? -54.063 -8.831 69.519 1.00 86.44 407 LYS A CA 1
ATOM 3193 C C . LYS A 1 407 ? -55.586 -8.949 69.493 1.00 86.44 407 LYS A C 1
ATOM 3195 O O . LYS A 1 407 ? -56.146 -9.693 70.295 1.00 86.44 407 LYS A O 1
ATOM 3200 N N . HIS A 1 408 ? -56.239 -8.301 68.532 1.00 84.62 408 HIS A N 1
ATOM 3201 C CA . HIS A 1 408 ? -57.686 -8.380 68.367 1.00 84.62 408 HIS A CA 1
ATOM 3202 C C . HIS A 1 408 ? -58.168 -9.800 68.024 1.00 84.62 408 HIS A C 1
ATOM 3204 O O . HIS A 1 408 ? -59.143 -10.284 68.593 1.00 84.62 408 HIS A O 1
ATOM 3210 N N . VAL A 1 409 ? -57.454 -10.516 67.152 1.00 86.62 409 VAL A N 1
ATOM 3211 C CA . VAL A 1 409 ? -57.735 -11.919 66.807 1.00 86.62 409 VAL A CA 1
ATOM 3212 C C . VAL A 1 409 ? -57.546 -12.829 68.022 1.00 86.62 409 VAL A C 1
ATOM 3214 O O . VAL A 1 409 ? -58.361 -13.723 68.245 1.00 86.62 409 VAL A O 1
ATOM 3217 N N . LYS A 1 410 ? -56.519 -12.595 68.852 1.00 87.56 410 LYS A N 1
ATOM 3218 C CA . LYS A 1 410 ? -56.348 -13.314 70.126 1.00 87.56 410 LYS A CA 1
ATOM 3219 C C . LYS A 1 410 ? -57.510 -13.056 71.083 1.00 87.56 410 LYS A C 1
ATOM 3221 O O . LYS A 1 410 ? -58.028 -14.012 71.651 1.00 87.56 410 LYS A O 1
ATOM 3226 N N . GLU A 1 411 ? -57.945 -11.806 71.235 1.00 87.88 411 GLU A N 1
ATOM 3227 C CA . GLU A 1 411 ? -59.103 -11.446 72.066 1.00 87.88 411 GLU A CA 1
ATOM 3228 C C . GLU A 1 411 ? -60.397 -12.099 71.558 1.00 87.88 411 GLU A C 1
ATOM 3230 O O . GLU A 1 411 ? -61.150 -12.676 72.343 1.00 87.88 411 GLU A O 1
ATOM 3235 N N . LEU A 1 412 ? -60.627 -12.087 70.242 1.00 84.94 412 LEU A N 1
ATOM 3236 C CA . LEU A 1 412 ? -61.736 -12.804 69.609 1.00 84.94 412 LEU A CA 1
ATOM 3237 C C . LEU A 1 412 ? -61.645 -14.315 69.840 1.00 84.94 412 LEU A C 1
ATOM 3239 O O . LEU A 1 412 ? -62.662 -14.949 70.099 1.00 84.94 412 LEU A O 1
ATOM 3243 N N . GLY A 1 413 ? -60.445 -14.896 69.801 1.00 82.62 413 GLY A N 1
ATOM 3244 C CA . GLY A 1 413 ? -60.219 -16.312 70.089 1.00 82.62 413 GLY A CA 1
ATOM 3245 C C . GLY A 1 413 ? -60.497 -16.696 71.546 1.00 82.62 413 GLY A C 1
ATOM 3246 O O . GLY A 1 413 ? -60.961 -17.806 71.801 1.00 82.62 413 GLY A O 1
ATOM 3247 N N . VAL A 1 414 ? -60.246 -15.795 72.502 1.00 85.81 414 VAL A N 1
ATOM 3248 C CA . VAL A 1 414 ? -60.611 -15.987 73.917 1.00 85.81 414 VAL A CA 1
ATOM 3249 C C . VAL A 1 414 ? -62.126 -15.908 74.085 1.00 85.81 414 VAL A C 1
ATOM 3251 O O . VAL A 1 414 ? -62.720 -16.851 74.602 1.00 85.81 414 VAL A O 1
ATOM 3254 N N . LYS A 1 415 ? -62.768 -14.868 73.540 1.00 82.12 415 LYS A N 1
ATOM 3255 C CA . LYS A 1 415 ? -64.235 -14.737 73.562 1.00 82.12 415 LYS A CA 1
ATOM 3256 C C . LYS A 1 415 ? -64.932 -15.917 72.885 1.00 82.12 415 LYS A C 1
ATOM 3258 O O . LYS A 1 415 ? -65.908 -16.444 73.400 1.00 82.12 415 LYS A O 1
ATOM 3263 N N . ALA A 1 416 ? -64.410 -16.396 71.759 1.00 78.94 416 ALA A N 1
ATOM 3264 C CA . ALA A 1 416 ? -64.950 -17.562 71.065 1.00 78.94 416 ALA A CA 1
ATOM 3265 C C . ALA A 1 416 ? -64.854 -18.856 71.893 1.00 78.94 416 ALA A C 1
ATOM 3267 O O . ALA A 1 416 ? -65.654 -19.762 71.680 1.00 78.94 416 ALA A O 1
ATOM 3268 N N . LYS A 1 417 ? -63.895 -18.964 72.824 1.00 80.12 417 LYS A N 1
ATOM 3269 C CA . LYS A 1 417 ? -63.816 -20.081 73.780 1.00 80.12 417 LYS A CA 1
ATOM 3270 C C . LYS A 1 417 ? -64.798 -19.918 74.938 1.00 80.12 417 LYS A C 1
ATOM 3272 O O . LYS A 1 417 ? -65.352 -20.921 75.370 1.00 80.12 417 LYS A O 1
ATOM 3277 N N . GLU A 1 418 ? -65.034 -18.691 75.397 1.00 78.44 418 GLU A N 1
ATOM 3278 C CA . GLU A 1 418 ? -66.051 -18.381 76.415 1.00 78.44 418 GLU A CA 1
ATOM 3279 C C . GLU A 1 418 ? -67.471 -18.682 75.913 1.00 78.44 418 GLU A C 1
ATOM 3281 O O . GLU A 1 418 ? -68.263 -19.247 76.652 1.00 78.44 418 GLU A O 1
ATOM 3286 N N . TYR A 1 419 ? -67.771 -18.413 74.638 1.00 72.69 419 TYR A N 1
ATOM 3287 C CA . TYR A 1 419 ? -69.057 -18.764 74.010 1.00 72.69 419 TYR A CA 1
ATOM 3288 C C . TYR A 1 419 ? -69.212 -20.252 73.641 1.00 72.69 419 TYR A C 1
ATOM 3290 O O . TYR A 1 419 ? -70.235 -20.637 73.077 1.00 72.69 419 TYR A O 1
ATOM 3298 N N . LYS A 1 420 ? -68.187 -21.081 73.882 1.00 60.97 420 LYS A N 1
ATOM 3299 C CA . LYS A 1 420 ? -68.192 -22.522 73.574 1.00 60.97 420 LYS A CA 1
ATOM 3300 C C . LYS A 1 420 ? -68.397 -23.405 74.815 1.00 60.97 420 LYS A C 1
ATOM 3302 O O . LYS A 1 420 ? -68.379 -24.629 74.670 1.00 60.97 420 LYS A O 1
ATOM 3307 N N . GLN A 1 421 ? -68.540 -22.794 75.994 1.00 52.06 421 GLN A N 1
ATOM 3308 C CA . GLN A 1 421 ? -69.155 -23.392 77.186 1.00 52.06 421 GLN A CA 1
ATOM 3309 C C . GLN A 1 421 ? -70.655 -23.113 77.154 1.00 52.06 421 GLN A C 1
ATOM 3311 O O . GLN A 1 421 ? -71.404 -24.008 77.601 1.00 52.06 421 GLN A O 1
#